Protein AF-A0A9Q5HXY1-F1 (afdb_monomer)

pLDDT: mean 83.0, std 19.21, range [28.39, 98.62]

Secondary structure (DSSP, 8-state):
-PPP--SSPPP-TT-TTSHHHHIIIIIHHHHHHHHHHHHHHHHHHHHHHHHHHHHTT---TTSHHHHHHHHHHHHHHHHHHHGGG---TT--TT---TTHHHHHHHHHHHHHHHHHHHHHHTTTPBPPPPP--SSTTHHHHHHHHHHHHHTT--BTTTS-HHHHHHHHHHHHHHHHHTSSSSTT--TTHHHHHHHHHTTHHHHHHHHHHHHHHHHTHHHHHH-TTHHHHHHHHHHHHHHHGGGS-TTTS----HHHHHHT-STTHHHHHHHHTT-S---HHHHHHHHTT-SSEEEEEESS--HHHHHHHHHH-SSEEEEEEE--SSS-TTT---HHHHHHHHHHHH-TTTT-TT---HHHHHHHHHHHHHHHHHHHHTSEEESS-TTPPTT---TTTGGGGSS--GGGHHHH-HHHHHHHTT-SEEEEPPEEEE-SS-EEEE-TT--

Solvent-accessible surface area (backbone atoms only — not comparable to full-atom values): 25401 Å² total; per-residue (Å²): 131,84,78,88,74,68,94,45,82,76,61,50,22,70,40,82,88,34,69,48,20,48,37,60,73,51,50,51,50,48,52,51,48,55,46,40,54,47,47,51,48,53,39,49,51,49,52,50,50,45,52,52,60,64,49,72,76,59,81,66,97,67,56,68,78,71,42,67,84,61,42,84,67,51,50,63,60,45,49,63,58,57,65,75,64,67,82,70,86,90,67,67,89,90,63,64,65,92,57,44,65,61,45,36,52,54,44,51,54,48,41,51,53,52,52,50,48,47,58,38,51,78,65,52,35,66,67,76,77,57,67,93,47,88,48,69,58,44,66,60,53,41,53,51,48,50,55,28,46,80,70,72,24,31,24,61,40,54,20,54,40,66,43,49,54,38,46,50,41,54,45,55,48,39,63,31,43,69,41,84,81,41,34,77,60,58,89,36,50,67,62,46,50,53,55,52,45,74,37,43,70,58,53,39,51,51,24,47,32,58,46,32,50,60,78,42,41,70,62,46,70,76,41,62,76,56,49,57,63,52,48,53,53,38,53,46,50,57,70,45,49,90,75,48,51,75,86,54,53,66,80,50,45,57,67,38,65,74,64,66,46,74,77,48,46,64,46,48,55,61,51,49,75,73,52,92,75,84,59,63,67,61,52,48,60,54,46,71,73,42,64,66,22,36,33,34,32,34,60,47,86,59,59,71,45,52,45,45,42,47,74,78,37,86,24,28,54,28,38,34,32,40,52,31,40,43,77,32,93,66,69,47,40,26,43,62,53,63,59,44,48,58,55,49,72,69,38,84,63,56,47,62,92,70,63,64,58,75,64,46,53,49,35,36,51,53,52,50,53,52,51,52,49,26,46,76,73,54,30,34,39,58,76,53,66,72,82,49,54,63,48,59,76,42,72,68,36,46,63,75,66,42,68,64,44,58,86,46,31,66,79,78,22,45,64,30,45,60,55,56,70,67,37,72,44,77,46,77,54,51,47,73,45,83,60,95,83,52,80,46,73,50,47,91,54,76,96

Mean predicted aligned error: 9.1 Å

Radius of gyration: 24.56 Å; Cα contacts (8 Å, |Δi|>4): 507; chains: 1; bounding box: 78×45×63 Å

Foldseek 3Di:
DPQDDAPDDFDALLPCVDPLVVCLQPVLLVVLVLLLVLLVVVLVVLVVLVVVLVCVVDDDPCVVVVCVVPCPPVVVVCVVVVLLPPDDPDDDPRDRPPCSVLSSVLSVVLSVVSVVVSVQSNVQHFQDQADPLVFPCSVVLNVVLVVCVVVVQRTSRRPRSLSSQLSSQSNSLSSQSNGDPSNQPQSLVVVLLVLVLVCVVVLLLLLQQVVLCVVCQVVCVVPVVLVLLVLLLLVVCLQCPSVQDPQLNFNQHNVCSNVVDCRNVVSVVVSVVVDPDDCSNVVVVLLLVAACFEEEEEFDCSPSSLCCSCPRPRHHQAYEYAFALANHPSNTDDLVNVVVVLVLLLDPSSNPPCNDDPVSNVSSVVSSVVVVVCPVVRSYYYPDDSPRTRRRDDLLHNVSSHSDAPSCCCVRRVVVVVVCVRGSYYHYHFDFDPPPPDGDTDGRHND

Nearest PDB structures (foldseek):
  7t7n-assembly1_B  TM=8.755E-01  e=2.529E-20  Schizosaccharomyces pombe
  3pt1-assembly1_A  TM=8.686E-01  e=1.444E-18  Saccharomyces cerevisiae
  7u1v-assembly1_A  TM=8.274E-01  e=1.153E-18  Schizosaccharomyces pombe
  5f13-assembly1_B  TM=8.580E-01  e=2.318E-16  Saccharomyces cerevisiae S288C
  5f13-assembly2_A  TM=8.270E-01  e=2.318E-16  Saccharomyces cerevisiae S288C

InterPro domains:
  IPR002791 Damage-control phosphatase ARMT1-like, metal-binding domain [PF01937] (104-429)
  IPR036075 Damage-control phosphatase ARMT1-like, metal-binding domain superfamily [SSF111321] (123-429)
  IPR039763 Damage-control phosphatase ARMT1 [PTHR12260] (101-429)

Structure (mmCIF, N/CA/C/O backbone):
data_AF-A0A9Q5HXY1-F1
#
_entry.id   AF-A0A9Q5HXY1-F1
#
loop_
_atom_site.group_PDB
_atom_site.id
_atom_site.type_symbol
_atom_site.label_atom_id
_atom_site.label_alt_id
_atom_site.label_comp_id
_atom_site.label_asym_id
_atom_site.label_entity_id
_atom_site.label_seq_id
_atom_site.pdbx_PDB_ins_code
_atom_site.Cartn_x
_atom_site.Cartn_y
_atom_site.Cartn_z
_atom_site.occupancy
_atom_site.B_iso_or_equiv
_atom_site.auth_seq_id
_atom_site.auth_comp_id
_atom_site.auth_asym_id
_atom_site.auth_atom_id
_atom_site.pdbx_PDB_model_num
ATOM 1 N N . MET A 1 1 ? -24.987 -18.833 -7.515 1.00 50.94 1 MET A N 1
ATOM 2 C CA . MET A 1 1 ? -24.721 -17.424 -7.164 1.00 50.94 1 MET A CA 1
ATOM 3 C C . MET A 1 1 ? -25.048 -16.586 -8.382 1.00 50.94 1 MET A C 1
ATOM 5 O O . MET A 1 1 ? -24.626 -16.952 -9.471 1.00 50.94 1 MET A O 1
ATOM 9 N N . THR A 1 2 ? -25.861 -15.544 -8.236 1.00 49.47 2 THR A N 1
ATOM 10 C CA . THR A 1 2 ? -26.020 -14.522 -9.278 1.00 49.47 2 THR A CA 1
ATOM 11 C C . THR A 1 2 ? -24.691 -13.787 -9.422 1.00 49.47 2 THR A C 1
ATOM 13 O O . THR A 1 2 ? -24.154 -13.335 -8.413 1.00 49.47 2 THR A O 1
ATOM 16 N N . LEU A 1 3 ? -24.144 -13.715 -10.639 1.00 59.53 3 LEU A N 1
ATOM 17 C CA . LEU A 1 3 ? -22.963 -12.898 -10.930 1.00 59.53 3 LEU A CA 1
ATOM 18 C C . LEU A 1 3 ? -23.260 -11.454 -10.509 1.00 59.53 3 LEU A C 1
ATOM 20 O O . LEU A 1 3 ? -24.324 -10.928 -10.843 1.00 59.53 3 LEU A O 1
ATOM 24 N N . PHE A 1 4 ? -22.357 -10.844 -9.740 1.00 73.38 4 PHE A N 1
ATOM 25 C CA . PHE A 1 4 ? -22.467 -9.429 -9.403 1.00 73.38 4 PHE A CA 1
ATOM 26 C C . PHE A 1 4 ? -22.406 -8.613 -10.697 1.00 73.38 4 PHE A C 1
ATOM 28 O O . PHE A 1 4 ? -21.535 -8.837 -11.537 1.00 73.38 4 PHE A O 1
ATOM 35 N N . VAL A 1 5 ? -23.350 -7.690 -10.865 1.00 72.06 5 VAL A N 1
ATOM 36 C CA . VAL A 1 5 ? -23.363 -6.751 -11.987 1.00 72.06 5 VAL A CA 1
ATOM 37 C C . VAL A 1 5 ? -23.061 -5.374 -11.403 1.00 72.06 5 VAL A C 1
ATOM 39 O O . VAL A 1 5 ? -23.868 -4.897 -10.600 1.00 72.06 5 VAL A O 1
ATOM 42 N N . PRO A 1 6 ? -21.921 -4.748 -11.748 1.00 70.25 6 PRO A N 1
ATOM 43 C CA . PRO A 1 6 ? -21.589 -3.427 -11.236 1.00 70.25 6 PRO A CA 1
ATOM 44 C C . PRO A 1 6 ? -22.637 -2.409 -11.694 1.00 70.25 6 PRO A C 1
ATOM 46 O O . PRO A 1 6 ? -23.163 -2.482 -12.807 1.00 70.25 6 PRO A O 1
ATOM 49 N N . THR A 1 7 ? -22.960 -1.461 -10.816 1.00 74.62 7 THR A N 1
ATOM 50 C CA . THR A 1 7 ? -23.962 -0.417 -11.083 1.00 74.62 7 THR A CA 1
ATOM 51 C C . THR A 1 7 ? -23.502 0.590 -12.132 1.00 74.62 7 THR A C 1
ATOM 53 O O . THR A 1 7 ? -24.341 1.218 -12.777 1.00 74.62 7 THR A O 1
ATOM 56 N N . TYR A 1 8 ? -22.189 0.724 -12.320 1.00 73.94 8 TYR A N 1
ATOM 57 C CA . TYR A 1 8 ? -21.575 1.610 -13.300 1.00 73.94 8 TYR A CA 1
ATOM 58 C C . TYR A 1 8 ? -20.619 0.824 -14.205 1.00 73.94 8 TYR A C 1
ATOM 60 O O . TYR A 1 8 ? -20.038 -0.176 -13.779 1.00 73.94 8 TYR A O 1
ATOM 68 N N . PRO A 1 9 ? -20.458 1.233 -15.477 1.00 74.06 9 PRO A N 1
ATOM 69 C CA . PRO A 1 9 ? -19.438 0.644 -16.329 1.00 74.06 9 PRO A CA 1
ATOM 70 C C . PRO A 1 9 ? -18.036 0.961 -15.777 1.00 74.06 9 PRO A C 1
ATOM 72 O O . PRO A 1 9 ? -17.841 2.032 -15.195 1.00 74.06 9 PRO A O 1
ATOM 75 N N . PRO A 1 10 ? -17.039 0.083 -16.000 1.00 76.69 10 PRO A N 1
ATOM 76 C CA . PRO A 1 10 ? -15.650 0.387 -15.675 1.00 76.69 10 PRO A CA 1
ATOM 77 C C . PRO A 1 10 ? -15.203 1.695 -16.331 1.00 76.69 10 PRO A C 1
ATOM 79 O O . PRO A 1 10 ? -15.620 1.998 -17.451 1.00 76.69 10 PRO A O 1
ATOM 82 N N . CYS A 1 11 ? -14.318 2.443 -15.666 1.00 80.75 11 CYS A N 1
ATOM 83 C CA . CYS A 1 11 ? -13.742 3.648 -16.253 1.00 80.75 11 CYS A CA 1
ATOM 84 C C . CYS A 1 11 ? -13.098 3.327 -17.605 1.00 80.75 11 CYS A C 1
ATOM 86 O O . CYS A 1 11 ? -12.277 2.410 -17.717 1.00 80.75 11 CYS A O 1
ATOM 88 N N . ASP A 1 12 ? -13.468 4.113 -18.608 1.00 82.12 12 ASP A N 1
ATOM 89 C CA . ASP A 1 12 ? -13.086 3.907 -19.996 1.00 82.12 12 ASP A CA 1
ATOM 90 C C . ASP A 1 12 ? -11.945 4.869 -20.353 1.00 82.12 12 ASP A C 1
ATOM 92 O O . ASP A 1 12 ? -12.147 6.088 -20.348 1.00 82.12 12 ASP A O 1
ATOM 96 N N . PRO A 1 13 ? -10.721 4.383 -20.623 1.00 87.81 13 PRO A N 1
ATOM 97 C CA . PRO A 1 13 ? -9.630 5.241 -21.059 1.00 87.81 13 PRO A CA 1
ATOM 98 C C . PRO A 1 13 ? -9.812 5.817 -22.464 1.00 87.81 13 PRO A C 1
ATOM 100 O O . PRO A 1 13 ? -8.924 6.539 -22.893 1.00 87.81 13 PRO A O 1
ATOM 103 N N . THR A 1 14 ? -10.907 5.545 -23.183 1.00 90.69 14 THR A N 1
ATOM 104 C CA . THR A 1 14 ? -11.223 6.201 -24.464 1.00 90.69 14 THR A CA 1
ATOM 105 C C . THR A 1 14 ? -11.940 7.546 -24.294 1.00 90.69 14 THR A C 1
ATOM 107 O O . THR A 1 14 ? -11.908 8.374 -25.213 1.00 90.69 14 THR A O 1
ATOM 110 N N . ASP A 1 15 ? -12.535 7.814 -23.124 1.00 91.44 15 ASP A N 1
ATOM 111 C CA . ASP A 1 15 ? -13.141 9.111 -22.818 1.00 91.44 15 ASP A CA 1
ATOM 112 C C . ASP A 1 15 ? -12.057 10.164 -22.569 1.00 91.44 15 ASP A C 1
ATOM 114 O O . ASP A 1 15 ? -11.476 10.248 -21.490 1.00 91.4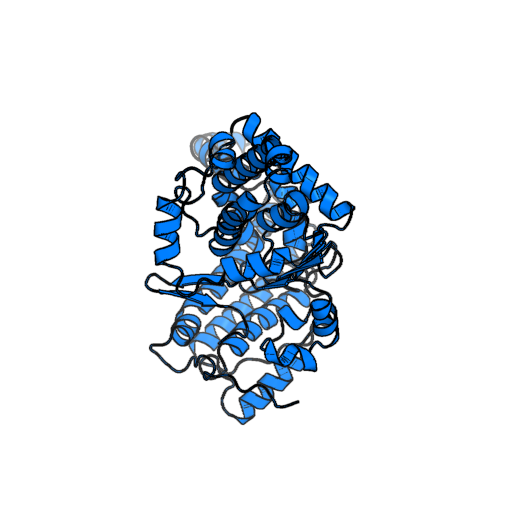4 15 ASP A O 1
ATOM 118 N N . LYS A 1 16 ? -11.821 11.021 -23.566 1.00 92.12 16 LYS A N 1
ATOM 119 C CA . LYS A 1 16 ? -10.792 12.074 -23.531 1.00 92.12 16 LYS A CA 1
ATOM 120 C C . LYS A 1 16 ? -10.982 13.116 -22.428 1.00 92.12 16 LYS A C 1
ATOM 122 O O . LYS A 1 16 ? -10.025 13.826 -22.122 1.00 92.12 16 LYS A O 1
ATOM 127 N N . ASN A 1 17 ? -12.187 13.230 -21.873 1.00 90.00 17 ASN A N 1
ATOM 128 C CA . ASN A 1 17 ? -12.479 14.122 -20.752 1.00 90.00 17 ASN A CA 1
ATOM 129 C C . ASN A 1 17 ? -12.383 13.398 -19.398 1.00 90.00 17 ASN A C 1
ATOM 131 O O . ASN A 1 17 ? -12.439 14.045 -18.353 1.00 90.00 17 ASN A O 1
ATOM 135 N N . GLY A 1 18 ? -12.246 12.072 -19.414 1.00 86.62 18 GLY A N 1
ATOM 136 C CA . GLY A 1 18 ? -12.165 11.229 -18.236 1.00 86.62 18 GLY A CA 1
ATOM 137 C C . GLY A 1 18 ? -10.776 11.221 -17.599 1.00 86.62 18 GLY A C 1
ATOM 138 O O . GLY A 1 18 ? -9.736 11.314 -18.258 1.00 86.62 18 GLY A O 1
ATOM 139 N N . PHE A 1 19 ? -10.755 11.035 -16.280 1.00 86.44 19 PHE A N 1
ATOM 140 C CA . PHE A 1 19 ? -9.519 10.925 -15.503 1.00 86.44 19 PHE A CA 1
ATOM 141 C C . PHE A 1 19 ? -8.672 9.698 -15.882 1.00 86.44 19 PHE A C 1
ATOM 143 O O . PHE A 1 19 ? -7.441 9.737 -15.797 1.00 86.44 19 PHE A O 1
ATOM 150 N N . SER A 1 20 ? -9.313 8.619 -16.342 1.00 88.06 20 SER A N 1
ATOM 151 C CA . SER A 1 20 ? -8.655 7.431 -16.898 1.00 88.06 20 SER A CA 1
ATOM 152 C C . SER A 1 20 ? -7.791 7.797 -18.108 1.00 88.06 20 SER A C 1
ATOM 154 O O . SER A 1 20 ? -6.599 7.498 -18.108 1.00 88.06 20 SER A O 1
ATOM 156 N N . TYR A 1 21 ? -8.339 8.520 -19.094 1.00 91.19 21 TYR A N 1
ATOM 157 C CA . TYR A 1 21 ? -7.592 8.968 -20.277 1.00 91.19 21 TYR A CA 1
ATOM 158 C C . TYR A 1 21 ? -6.417 9.875 -19.897 1.00 91.19 21 TYR A C 1
ATOM 160 O O . TYR A 1 21 ? -5.304 9.684 -20.390 1.00 91.19 21 TYR A O 1
ATOM 168 N N . GLU A 1 22 ? -6.620 10.835 -18.986 1.00 91.62 22 GLU A N 1
ATOM 169 C CA . GLU A 1 22 ? -5.525 11.680 -18.493 1.00 91.62 22 GLU A CA 1
ATOM 170 C C . GLU A 1 22 ? -4.434 10.862 -17.785 1.00 91.62 22 GLU A C 1
ATOM 172 O O . GLU A 1 22 ? -3.237 11.126 -17.956 1.00 91.62 22 GLU A O 1
ATOM 177 N N . THR A 1 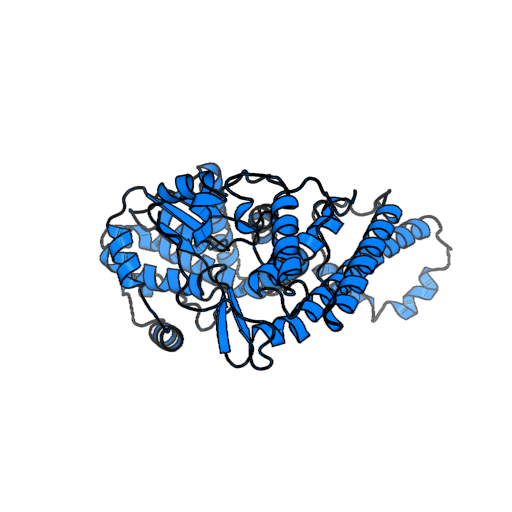23 ? -4.829 9.845 -17.020 1.00 90.00 23 THR A N 1
ATOM 178 C CA . THR A 1 23 ? -3.897 8.955 -16.331 1.00 90.00 23 THR A CA 1
ATOM 179 C C . THR A 1 23 ? -3.024 8.190 -17.327 1.00 90.00 23 THR A C 1
ATOM 181 O O . THR A 1 23 ? -1.796 8.234 -17.193 1.00 90.00 23 THR A O 1
ATOM 184 N N . VAL A 1 24 ? -3.618 7.585 -18.363 1.00 92.88 24 VAL A N 1
ATOM 185 C CA . VAL A 1 24 ? -2.868 6.888 -19.426 1.00 92.88 24 VAL A CA 1
ATOM 186 C C . VAL A 1 24 ? -1.976 7.858 -20.204 1.00 92.88 24 VAL A C 1
ATOM 188 O O . VAL A 1 24 ? -0.797 7.585 -20.426 1.00 92.88 24 VAL A O 1
ATOM 191 N N . LEU A 1 25 ? -2.509 9.022 -20.588 1.00 94.12 25 LEU A N 1
ATOM 192 C CA . LEU A 1 25 ? -1.808 9.982 -21.441 1.00 94.12 25 LEU A CA 1
ATOM 193 C C . LEU A 1 25 ? -0.631 10.670 -20.737 1.00 94.12 25 LEU A C 1
ATOM 195 O O . LEU A 1 25 ? 0.391 10.936 -21.372 1.00 94.12 25 LEU A O 1
ATOM 199 N N . LYS A 1 26 ? -0.778 11.015 -19.452 1.00 93.12 26 LYS A N 1
ATOM 200 C CA . LYS A 1 26 ? 0.189 11.860 -18.731 1.00 93.12 26 LYS A CA 1
ATOM 201 C C . LYS A 1 26 ? 0.838 11.148 -17.551 1.00 93.12 26 LYS A C 1
ATOM 203 O O . LYS A 1 26 ? 2.063 11.162 -17.431 1.00 93.12 26 LYS A O 1
ATOM 208 N N . ARG A 1 27 ? 0.048 10.541 -16.660 1.00 92.38 27 ARG A N 1
ATOM 209 C CA . ARG A 1 27 ? 0.539 10.079 -15.348 1.00 92.38 27 ARG A CA 1
ATOM 210 C C . ARG A 1 27 ? 1.404 8.825 -15.459 1.00 92.38 27 ARG A C 1
ATOM 212 O O . ARG A 1 27 ? 2.508 8.821 -14.915 1.00 92.38 27 ARG A O 1
ATOM 219 N N . TRP A 1 28 ? 0.972 7.802 -16.196 1.00 95.12 28 TRP A N 1
ATOM 220 C CA . TRP A 1 28 ? 1.780 6.591 -16.388 1.00 95.12 28 TRP A CA 1
ATOM 221 C C . TRP A 1 28 ? 3.125 6.878 -17.083 1.00 95.12 28 TRP A C 1
ATOM 223 O O . TRP A 1 28 ? 4.155 6.446 -16.558 1.00 95.12 28 TRP A O 1
ATOM 233 N N . PRO A 1 29 ? 3.203 7.692 -18.160 1.00 96.56 29 PRO A N 1
ATOM 234 C CA . PRO A 1 29 ? 4.488 8.107 -18.725 1.00 96.56 29 PRO A CA 1
ATOM 235 C C . PRO A 1 29 ? 5.410 8.837 -17.739 1.00 96.56 29 PRO A C 1
ATOM 237 O O . PRO A 1 29 ? 6.628 8.644 -17.796 1.00 96.56 29 PRO A O 1
ATOM 240 N N . ILE A 1 30 ? 4.867 9.657 -16.830 1.00 95.25 30 ILE A N 1
ATOM 241 C CA . ILE A 1 30 ? 5.653 10.314 -15.771 1.00 95.25 30 ILE A CA 1
ATOM 242 C C . ILE A 1 30 ? 6.235 9.270 -14.813 1.00 95.25 30 ILE A C 1
ATOM 244 O O . ILE A 1 30 ? 7.423 9.339 -14.502 1.00 95.25 30 ILE A O 1
ATOM 248 N N . ILE A 1 31 ? 5.441 8.285 -14.385 1.00 94.44 31 ILE A N 1
ATOM 249 C CA . ILE A 1 31 ? 5.896 7.197 -13.501 1.00 94.44 31 ILE A CA 1
ATOM 250 C C . ILE A 1 31 ? 7.030 6.404 -14.160 1.00 94.44 31 ILE A C 1
ATOM 252 O O . ILE A 1 31 ? 8.081 6.218 -13.549 1.00 94.44 31 ILE A O 1
ATOM 256 N N . LEU A 1 32 ? 6.866 6.013 -15.428 1.00 97.62 32 LEU A N 1
ATOM 257 C CA . LEU A 1 32 ? 7.900 5.291 -16.178 1.00 97.62 32 LEU A CA 1
ATOM 258 C C . LEU A 1 32 ? 9.182 6.117 -16.341 1.00 97.62 32 LEU A C 1
ATOM 260 O O . LEU A 1 32 ? 10.278 5.577 -16.241 1.00 97.62 32 LEU A O 1
ATOM 264 N N . THR A 1 33 ? 9.056 7.432 -16.545 1.00 97.56 33 THR A N 1
ATOM 265 C CA . THR A 1 33 ? 10.215 8.338 -16.624 1.00 97.56 33 THR A CA 1
ATOM 266 C C . THR A 1 33 ? 10.959 8.397 -15.295 1.00 97.56 33 THR A C 1
ATOM 268 O O . THR A 1 33 ? 12.168 8.202 -15.272 1.00 97.56 33 THR A O 1
ATOM 271 N N . LYS A 1 34 ? 10.237 8.574 -14.181 1.00 94.94 34 LYS A N 1
ATOM 272 C CA . LYS A 1 34 ? 10.835 8.580 -12.839 1.00 94.94 34 LYS A CA 1
ATOM 273 C C . LYS A 1 34 ? 11.557 7.267 -12.528 1.00 94.94 34 LYS A C 1
ATOM 275 O O . LYS A 1 34 ? 12.624 7.302 -11.924 1.00 94.94 34 LYS A O 1
ATOM 280 N N . LEU A 1 35 ? 11.005 6.130 -12.959 1.00 96.25 35 LEU A N 1
ATOM 281 C CA . LEU A 1 35 ? 11.635 4.817 -12.800 1.00 96.25 35 LEU A CA 1
ATOM 282 C C . LEU A 1 35 ? 12.930 4.708 -13.621 1.00 96.25 35 LEU A C 1
ATOM 284 O O . LEU A 1 35 ? 13.945 4.268 -13.084 1.00 96.25 35 LEU A O 1
ATOM 288 N N . ILE A 1 36 ? 12.926 5.149 -14.886 1.00 97.69 36 ILE A N 1
ATOM 289 C CA . ILE A 1 36 ? 14.138 5.202 -15.726 1.00 97.69 36 ILE A CA 1
ATOM 290 C C . ILE A 1 36 ? 15.216 6.061 -15.057 1.00 97.69 36 ILE A C 1
ATOM 292 O O . ILE A 1 36 ? 16.346 5.601 -14.886 1.00 97.69 36 ILE A O 1
ATOM 296 N N . ASP A 1 37 ? 14.858 7.278 -14.642 1.00 95.94 37 ASP A N 1
ATOM 297 C CA . ASP A 1 37 ? 15.781 8.214 -13.996 1.00 95.94 37 ASP A CA 1
ATOM 298 C C . ASP A 1 37 ? 16.365 7.619 -12.711 1.00 95.94 37 ASP A C 1
ATOM 300 O O . ASP A 1 37 ? 17.550 7.784 -12.418 1.00 95.94 37 ASP A O 1
ATOM 304 N N . HIS A 1 38 ? 15.542 6.899 -11.948 1.00 95.00 38 HIS A N 1
ATOM 305 C CA . HIS A 1 38 ? 15.956 6.238 -10.718 1.00 95.00 38 HIS A CA 1
ATOM 306 C C . HIS A 1 38 ? 16.989 5.138 -10.960 1.00 95.00 38 HIS A C 1
ATOM 308 O O . HIS A 1 38 ? 18.077 5.193 -10.389 1.00 95.00 38 HIS A O 1
ATOM 314 N N . ILE A 1 39 ? 16.706 4.183 -11.853 1.00 94.38 39 ILE A N 1
ATOM 315 C CA . ILE A 1 39 ? 17.661 3.111 -12.181 1.00 94.38 39 ILE A CA 1
ATOM 316 C C . ILE A 1 39 ? 18.946 3.704 -12.768 1.00 94.38 39 ILE A C 1
ATOM 318 O O . ILE A 1 39 ? 20.043 3.253 -12.437 1.00 94.38 39 ILE A O 1
ATOM 322 N N . HIS A 1 40 ? 18.838 4.753 -13.589 1.00 96.00 40 HIS A N 1
ATOM 323 C CA . HIS A 1 40 ? 20.003 5.438 -14.138 1.00 96.00 40 HIS A CA 1
ATOM 324 C C . HIS A 1 40 ? 20.889 6.038 -13.034 1.00 96.00 40 HIS A C 1
ATOM 326 O O . HIS A 1 40 ? 22.110 5.875 -13.079 1.00 96.00 40 HIS A O 1
ATOM 332 N N . ARG A 1 41 ? 20.299 6.690 -12.019 1.00 94.44 41 ARG A N 1
ATOM 333 C CA . ARG A 1 41 ? 21.046 7.199 -10.853 1.00 94.44 41 ARG A CA 1
ATOM 334 C C . ARG A 1 41 ? 21.732 6.076 -10.080 1.00 94.44 41 ARG A C 1
ATOM 336 O O . ARG A 1 41 ? 22.918 6.197 -9.799 1.00 94.44 41 ARG A O 1
ATOM 343 N N . VAL A 1 42 ? 21.032 4.974 -9.809 1.00 92.81 42 VAL A N 1
ATOM 344 C CA . VAL A 1 42 ? 21.612 3.814 -9.106 1.00 92.81 42 VAL A CA 1
ATOM 345 C C . VAL A 1 42 ? 22.790 3.225 -9.890 1.00 92.81 42 VAL A C 1
ATOM 347 O O . VAL A 1 42 ? 23.852 2.983 -9.322 1.00 92.81 42 VAL A O 1
ATOM 350 N N . ASN A 1 43 ? 22.654 3.060 -11.207 1.00 92.56 43 ASN A N 1
ATOM 351 C CA . ASN A 1 43 ? 23.748 2.594 -12.062 1.00 92.56 43 ASN A CA 1
ATOM 352 C C . ASN A 1 43 ? 24.949 3.552 -12.052 1.00 92.56 43 ASN A C 1
ATOM 354 O O . ASN A 1 43 ? 26.104 3.115 -12.030 1.00 92.56 43 ASN A O 1
ATOM 358 N N . HIS A 1 44 ? 24.685 4.860 -12.069 1.00 91.88 44 HIS A N 1
ATOM 359 C CA . HIS A 1 44 ? 25.726 5.878 -11.987 1.00 91.88 44 HIS A CA 1
ATOM 360 C C . HIS A 1 44 ? 26.463 5.828 -10.640 1.00 91.88 44 HIS A C 1
ATOM 362 O O . HIS A 1 44 ? 27.692 5.831 -10.628 1.00 91.88 44 HIS A O 1
ATOM 368 N N . GLU A 1 45 ? 25.739 5.708 -9.522 1.00 89.88 45 GLU A N 1
ATOM 369 C CA . GLU A 1 45 ? 26.313 5.542 -8.178 1.00 89.88 45 GLU A CA 1
ATOM 370 C C . GLU A 1 45 ? 27.233 4.319 -8.099 1.00 89.88 45 GLU A C 1
ATOM 372 O O . GLU A 1 45 ? 28.371 4.444 -7.645 1.00 89.88 45 GLU A O 1
ATOM 377 N N . LEU A 1 46 ? 26.779 3.162 -8.598 1.00 87.88 46 LEU A N 1
ATOM 378 C CA . LEU A 1 46 ? 27.570 1.926 -8.633 1.00 87.88 46 LEU A CA 1
ATOM 379 C C . LEU A 1 46 ? 28.871 2.106 -9.429 1.00 87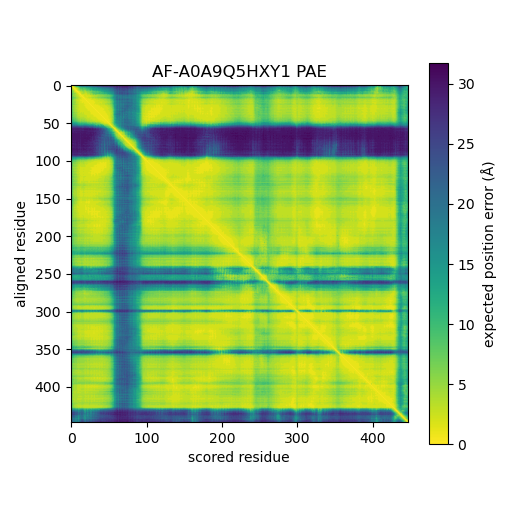.88 46 LEU A C 1
ATOM 381 O O . LEU A 1 46 ? 29.949 1.746 -8.959 1.00 87.88 46 LEU A O 1
ATOM 385 N N . THR A 1 47 ? 28.783 2.740 -10.600 1.00 89.56 47 THR A N 1
ATOM 386 C CA . THR A 1 47 ? 29.944 3.003 -11.467 1.00 89.56 47 THR A CA 1
ATOM 387 C C . THR A 1 47 ? 30.939 3.964 -10.805 1.00 89.56 47 THR A C 1
ATOM 389 O O . THR A 1 47 ? 32.156 3.775 -10.879 1.00 89.56 47 THR A O 1
ATOM 392 N N . MET A 1 48 ? 30.438 5.004 -10.133 1.00 88.19 48 MET A N 1
ATOM 393 C CA . MET A 1 48 ? 31.276 5.976 -9.428 1.00 88.19 48 MET A CA 1
ATOM 394 C C . MET A 1 48 ? 31.952 5.381 -8.199 1.00 88.19 48 MET A C 1
ATOM 396 O O . MET A 1 48 ? 33.133 5.655 -7.979 1.00 88.19 48 MET A O 1
ATOM 400 N N . ALA A 1 49 ? 31.253 4.542 -7.435 1.00 83.62 49 ALA A N 1
ATOM 401 C CA . ALA A 1 49 ? 31.843 3.822 -6.311 1.00 83.62 49 ALA A CA 1
ATOM 402 C C . ALA A 1 49 ? 32.989 2.905 -6.773 1.00 83.62 49 ALA A C 1
ATOM 404 O O . ALA A 1 49 ? 34.077 2.948 -6.196 1.00 83.62 49 ALA A O 1
ATOM 405 N N . ALA A 1 50 ? 32.785 2.159 -7.864 1.00 80.94 50 ALA A N 1
ATOM 406 C CA . ALA A 1 50 ? 33.813 1.303 -8.451 1.00 80.94 50 ALA A CA 1
ATOM 407 C C . ALA A 1 50 ? 35.036 2.097 -8.947 1.00 80.94 50 ALA A C 1
ATOM 409 O O . ALA A 1 50 ? 36.179 1.735 -8.665 1.00 80.94 50 ALA A O 1
ATOM 410 N N . THR A 1 51 ? 34.803 3.228 -9.622 1.00 82.25 51 THR A N 1
ATOM 411 C CA . THR A 1 51 ? 35.882 4.081 -10.148 1.00 82.25 51 THR A CA 1
ATOM 412 C C . THR A 1 51 ? 36.731 4.675 -9.017 1.00 82.25 51 THR A C 1
ATOM 414 O O . THR A 1 51 ? 37.957 4.623 -9.087 1.00 82.25 51 THR A O 1
ATOM 417 N N . ARG A 1 52 ? 36.106 5.183 -7.943 1.00 80.50 52 ARG A N 1
ATOM 418 C CA . ARG A 1 52 ? 36.821 5.773 -6.792 1.00 80.50 52 ARG A CA 1
ATOM 419 C C . ARG A 1 52 ? 37.743 4.769 -6.100 1.00 80.50 52 ARG A C 1
ATOM 421 O O . ARG A 1 52 ? 38.901 5.090 -5.841 1.00 80.50 52 ARG A O 1
ATOM 428 N N . SER A 1 53 ? 37.266 3.544 -5.890 1.00 71.38 53 SER A N 1
ATOM 429 C CA . SER A 1 53 ? 38.073 2.474 -5.295 1.00 71.38 53 SER A CA 1
ATOM 430 C C . SER A 1 53 ? 39.254 2.062 -6.181 1.00 71.38 53 SER A C 1
ATOM 432 O O . SER A 1 53 ? 40.334 1.785 -5.666 1.00 71.38 53 SER A O 1
ATOM 434 N N . SER A 1 54 ? 39.099 2.093 -7.512 1.00 64.81 54 SER A N 1
ATOM 435 C CA . SER A 1 54 ? 40.215 1.828 -8.432 1.00 64.81 54 SER A CA 1
ATOM 436 C C . SER A 1 54 ? 41.301 2.916 -8.399 1.00 64.81 54 SER A C 1
ATOM 438 O O . SER A 1 54 ? 42.479 2.608 -8.565 1.00 64.81 54 SER A O 1
ATOM 440 N N . THR A 1 55 ? 40.930 4.177 -8.134 1.00 59.31 55 THR A N 1
ATOM 441 C CA . THR A 1 55 ? 41.866 5.316 -8.069 1.00 59.31 55 THR A CA 1
ATOM 442 C C . THR A 1 55 ? 42.573 5.476 -6.721 1.00 59.31 55 THR A C 1
ATOM 444 O O . THR A 1 55 ? 43.699 5.966 -6.692 1.00 59.31 55 THR A O 1
ATOM 447 N N . GLU A 1 56 ? 41.983 5.023 -5.610 1.00 54.44 56 GLU A N 1
ATOM 448 C CA . GLU A 1 56 ? 42.637 5.036 -4.285 1.00 54.44 56 GLU A CA 1
ATOM 449 C C . GLU A 1 56 ? 43.832 4.062 -4.189 1.00 54.44 56 GLU A C 1
ATOM 451 O O . GLU A 1 56 ? 44.673 4.196 -3.302 1.00 54.44 56 GLU A O 1
ATOM 456 N N . GLY A 1 57 ? 43.972 3.133 -5.145 1.00 46.97 57 GLY A N 1
ATOM 457 C CA . GLY A 1 57 ? 45.135 2.248 -5.287 1.00 46.97 57 GLY A CA 1
ATOM 458 C C . GLY A 1 57 ? 46.346 2.854 -6.015 1.00 46.97 57 GLY A C 1
ATOM 459 O O . GLY A 1 57 ? 47.400 2.219 -6.052 1.00 46.97 57 GLY A O 1
ATOM 460 N N . SER A 1 58 ? 46.240 4.062 -6.585 1.00 47.47 58 SER A N 1
ATOM 461 C CA . SER A 1 58 ? 47.360 4.756 -7.241 1.00 47.47 58 SER A CA 1
ATOM 462 C C . SER A 1 58 ? 47.420 6.227 -6.819 1.00 47.47 58 SER A C 1
ATOM 464 O O . SER A 1 58 ? 46.863 7.106 -7.477 1.00 47.47 58 SER A O 1
ATOM 466 N N . VAL A 1 59 ? 48.102 6.517 -5.711 1.00 43.59 59 VAL A N 1
ATOM 467 C CA . VAL A 1 59 ? 48.322 7.903 -5.279 1.00 43.59 59 VAL A CA 1
ATOM 468 C C . VAL A 1 59 ? 49.487 8.509 -6.072 1.00 43.59 59 VAL A C 1
ATOM 470 O O . VAL A 1 59 ? 50.639 8.117 -5.900 1.00 43.59 59 VAL A O 1
ATOM 473 N N . ASP A 1 60 ? 49.176 9.478 -6.938 1.00 47.50 60 ASP A N 1
ATOM 474 C CA . ASP A 1 60 ? 50.131 10.460 -7.472 1.00 47.50 60 ASP A CA 1
ATOM 475 C C . ASP A 1 60 ? 50.526 11.423 -6.327 1.00 47.50 60 ASP A C 1
ATOM 477 O O . ASP A 1 60 ? 49.627 12.014 -5.724 1.00 47.50 60 ASP A O 1
ATOM 481 N N . PRO A 1 61 ? 51.820 11.616 -5.995 1.00 47.44 61 PRO A N 1
ATOM 482 C CA . PRO A 1 61 ? 52.259 12.404 -4.836 1.00 47.44 61 PRO A CA 1
ATOM 483 C C . PRO A 1 61 ? 51.895 13.896 -4.861 1.00 47.44 61 PRO A C 1
ATOM 485 O O . PRO A 1 61 ? 52.218 14.600 -3.911 1.00 47.44 61 PRO A O 1
ATOM 488 N N . ASN A 1 62 ? 51.282 14.408 -5.932 1.00 50.34 62 ASN A N 1
ATOM 489 C CA . ASN A 1 62 ? 51.067 15.845 -6.126 1.00 50.34 62 ASN A CA 1
ATOM 490 C C . ASN A 1 62 ? 49.582 16.263 -6.191 1.00 50.34 62 ASN A C 1
ATOM 492 O O . ASN A 1 62 ? 49.246 17.330 -6.712 1.00 50.34 62 ASN A O 1
ATOM 496 N N . TRP A 1 63 ? 48.674 15.413 -5.698 1.00 47.50 63 TRP A N 1
ATOM 497 C CA . TRP A 1 63 ? 47.226 15.641 -5.769 1.00 47.50 63 TRP A CA 1
ATOM 498 C C . TRP A 1 63 ? 46.704 16.673 -4.750 1.00 47.50 63 TRP A C 1
ATOM 500 O O . TRP A 1 63 ? 45.737 17.373 -5.051 1.00 47.50 63 TRP A O 1
ATOM 510 N N . GLU A 1 64 ? 47.362 16.824 -3.595 1.00 48.28 64 GLU A N 1
ATOM 511 C CA . GLU A 1 64 ? 46.982 17.781 -2.538 1.00 48.28 64 GLU A CA 1
ATOM 512 C C . GLU A 1 64 ? 47.016 19.232 -3.053 1.00 48.28 64 GLU A C 1
ATOM 514 O O . GLU A 1 64 ? 46.085 20.008 -2.849 1.00 48.28 64 GLU A O 1
ATOM 519 N N . THR A 1 65 ? 48.010 19.572 -3.873 1.00 48.66 65 THR A N 1
ATOM 520 C CA . THR A 1 65 ? 48.208 20.926 -4.410 1.00 48.66 65 THR A CA 1
ATOM 521 C C . THR A 1 65 ? 47.139 21.352 -5.426 1.00 48.66 65 THR A C 1
ATOM 523 O O . THR A 1 65 ? 46.908 22.541 -5.615 1.00 48.66 65 THR A O 1
ATOM 526 N N . ARG A 1 66 ? 46.470 20.401 -6.097 1.00 47.41 66 ARG A N 1
ATOM 527 C CA . ARG A 1 66 ? 45.439 20.689 -7.124 1.00 47.41 66 ARG A CA 1
ATOM 528 C C . ARG A 1 66 ? 44.024 20.737 -6.555 1.00 47.41 66 ARG A C 1
ATOM 530 O O . ARG A 1 66 ? 43.084 21.111 -7.252 1.00 47.41 66 ARG A O 1
ATOM 537 N N . VAL A 1 67 ? 43.874 20.315 -5.308 1.00 47.31 67 VAL A N 1
ATOM 538 C CA . VAL A 1 67 ? 42.590 20.091 -4.657 1.00 47.31 67 VAL A CA 1
ATOM 539 C C . VAL A 1 67 ? 42.261 21.214 -3.667 1.00 47.31 67 VAL A C 1
ATOM 541 O O . VAL A 1 67 ? 41.087 21.565 -3.520 1.00 47.31 67 VAL A O 1
ATOM 544 N N . GLU A 1 68 ? 43.275 21.876 -3.116 1.00 46.50 68 GLU A N 1
ATOM 545 C CA . GLU A 1 68 ? 43.119 23.036 -2.232 1.00 46.50 68 GLU A CA 1
ATOM 546 C C . GLU A 1 68 ? 42.451 24.247 -2.917 1.00 46.50 68 GLU A C 1
ATOM 548 O O . GLU A 1 68 ? 41.698 24.980 -2.277 1.00 46.50 68 GLU A O 1
ATOM 553 N N . GLU A 1 69 ? 42.614 24.416 -4.235 1.00 44.88 69 GLU A N 1
ATOM 554 C CA . GLU A 1 69 ? 41.961 25.500 -4.995 1.00 44.88 69 GLU A CA 1
ATOM 555 C C . GLU A 1 69 ? 40.491 25.197 -5.360 1.00 44.88 69 GLU A C 1
ATOM 557 O O . GLU A 1 69 ? 39.728 26.110 -5.679 1.00 44.88 69 GLU A O 1
ATOM 562 N N . GLY A 1 70 ? 40.052 23.934 -5.266 1.00 42.06 70 GLY A N 1
ATOM 563 C CA . GLY A 1 70 ? 38.679 23.510 -5.582 1.00 42.06 70 GLY A CA 1
ATOM 564 C C . GLY A 1 70 ? 37.798 23.173 -4.370 1.00 42.06 70 GLY A C 1
ATOM 565 O O . GLY A 1 70 ? 36.569 23.142 -4.493 1.00 42.06 70 GLY A O 1
ATOM 566 N N . LYS A 1 71 ? 38.383 22.911 -3.191 1.00 45.75 71 LYS A N 1
ATOM 567 C CA . LYS A 1 71 ? 37.656 22.315 -2.052 1.00 45.75 71 LYS A CA 1
ATOM 568 C C . LYS A 1 71 ? 36.908 23.278 -1.133 1.00 45.75 71 LYS A C 1
ATOM 570 O O . LYS A 1 71 ? 35.942 22.855 -0.505 1.00 45.75 71 LYS A O 1
ATOM 575 N N . ALA A 1 72 ? 37.224 24.569 -1.092 1.00 44.47 72 ALA A N 1
ATOM 576 C CA . ALA A 1 72 ? 36.620 25.447 -0.079 1.00 44.47 72 ALA A CA 1
ATOM 577 C C . ALA A 1 72 ? 35.102 25.713 -0.259 1.00 44.47 72 ALA A C 1
ATOM 579 O O . ALA A 1 72 ? 34.427 26.083 0.702 1.00 44.47 72 ALA A O 1
ATOM 580 N N . ILE A 1 73 ? 34.541 25.505 -1.459 1.00 41.69 73 ILE A N 1
ATOM 581 C CA . ILE A 1 73 ? 33.124 25.806 -1.765 1.00 41.69 73 ILE A CA 1
ATOM 582 C C . ILE A 1 73 ? 32.295 24.529 -1.980 1.00 41.69 73 ILE A C 1
ATOM 584 O O . ILE A 1 73 ? 31.130 24.465 -1.585 1.00 41.69 73 ILE A O 1
ATOM 588 N N . ILE A 1 74 ? 32.897 23.477 -2.542 1.00 42.97 74 ILE A N 1
ATOM 589 C CA . ILE A 1 74 ? 32.206 22.215 -2.841 1.00 42.97 74 ILE A CA 1
ATOM 590 C C . ILE A 1 74 ? 32.118 21.312 -1.602 1.00 42.97 74 ILE A C 1
ATOM 592 O O . ILE A 1 74 ? 31.153 20.558 -1.478 1.00 42.97 74 ILE A O 1
ATOM 596 N N . GLU A 1 75 ? 33.044 21.417 -0.643 1.00 41.69 75 GLU A N 1
ATOM 597 C CA . GLU A 1 75 ? 33.082 20.529 0.527 1.00 41.69 75 GLU A CA 1
ATOM 598 C C . GLU A 1 75 ? 31.939 20.784 1.522 1.00 41.69 75 GLU A C 1
ATOM 600 O O . GLU A 1 75 ? 31.401 19.830 2.077 1.00 41.69 75 GLU A O 1
ATOM 605 N N . LYS A 1 76 ? 31.465 22.029 1.680 1.00 38.34 76 LYS A N 1
ATOM 606 C CA . LYS A 1 76 ? 30.311 22.321 2.556 1.00 38.34 76 LYS A CA 1
ATOM 607 C C . LYS A 1 76 ? 28.973 21.902 1.945 1.00 38.34 76 LYS A C 1
ATOM 609 O O . LYS A 1 76 ? 28.126 21.372 2.653 1.00 38.34 76 LYS A O 1
ATOM 614 N N . VAL A 1 77 ? 28.792 22.078 0.634 1.00 38.06 77 VAL A N 1
ATOM 615 C CA . VAL A 1 77 ? 27.553 21.676 -0.064 1.00 38.06 77 VAL A CA 1
ATOM 616 C C . VAL A 1 77 ? 27.509 20.163 -0.293 1.00 38.06 77 VAL A C 1
ATOM 618 O O . VAL A 1 77 ? 26.438 19.561 -0.239 1.00 38.06 77 VAL A O 1
ATOM 621 N N . SER A 1 78 ? 28.670 19.532 -0.494 1.00 36.94 78 SER A N 1
ATOM 622 C CA . SER A 1 78 ? 28.764 18.082 -0.654 1.00 36.94 78 SER A CA 1
ATOM 623 C C . SER A 1 78 ? 28.655 17.357 0.680 1.00 36.94 78 SER A C 1
ATOM 625 O O . SER A 1 78 ? 27.927 16.383 0.709 1.00 36.94 78 SER A O 1
ATOM 627 N N . LYS A 1 79 ? 29.235 17.835 1.797 1.00 34.06 79 LYS A N 1
ATOM 628 C CA . LYS A 1 79 ? 28.982 17.222 3.121 1.00 34.06 79 LYS A CA 1
ATOM 629 C C . LYS A 1 79 ? 27.504 17.267 3.509 1.00 34.06 79 LYS A C 1
ATOM 631 O O . LYS A 1 79 ? 26.957 16.239 3.880 1.00 34.06 79 LYS A O 1
ATOM 636 N N . LEU A 1 80 ? 26.829 18.399 3.291 1.00 31.84 80 LEU A N 1
ATOM 637 C CA . LEU A 1 80 ? 25.399 18.531 3.596 1.00 31.84 80 LEU A CA 1
ATOM 638 C C . LEU A 1 80 ? 24.497 17.661 2.698 1.00 31.84 80 LEU A C 1
ATOM 640 O O . LEU A 1 80 ? 23.479 17.172 3.168 1.00 31.84 80 LEU A O 1
ATOM 644 N N . LYS A 1 81 ? 24.871 17.403 1.434 1.00 35.53 81 LYS A N 1
ATOM 645 C CA . LYS A 1 81 ? 24.154 16.439 0.570 1.00 35.53 81 LYS A CA 1
ATOM 646 C C . LYS A 1 81 ? 24.550 14.977 0.812 1.00 35.53 81 LYS A C 1
ATOM 648 O O . LYS A 1 81 ? 23.757 14.086 0.531 1.00 35.53 81 LYS A O 1
ATOM 653 N N . TYR A 1 82 ? 25.762 14.729 1.299 1.00 32.91 82 TYR A N 1
ATOM 654 C CA . TYR A 1 82 ? 26.333 13.395 1.513 1.00 32.91 82 TYR A CA 1
ATOM 655 C C . TYR A 1 82 ? 25.941 12.804 2.874 1.00 32.91 82 TYR A C 1
ATOM 657 O O . TYR A 1 82 ? 25.861 11.588 3.014 1.00 32.91 82 TYR A O 1
ATOM 665 N N . GLU A 1 83 ? 25.603 13.645 3.852 1.00 30.53 83 GLU A N 1
ATOM 666 C CA . GLU A 1 83 ? 25.074 13.214 5.153 1.00 30.53 83 GLU A CA 1
ATOM 667 C C . GLU A 1 83 ? 23.568 12.881 5.101 1.00 30.53 83 GLU A C 1
ATOM 669 O O . GLU A 1 83 ? 23.098 12.070 5.890 1.00 30.53 83 GLU A O 1
ATOM 674 N N . MET A 1 84 ? 22.824 13.382 4.103 1.00 34.22 84 MET A N 1
ATOM 675 C CA . MET A 1 84 ? 21.396 13.066 3.894 1.00 34.22 84 MET A CA 1
ATOM 676 C C . MET A 1 84 ? 21.134 11.711 3.199 1.00 34.22 84 MET A C 1
ATOM 678 O O . MET A 1 84 ? 19.985 11.284 3.091 1.00 34.22 84 MET A O 1
ATOM 682 N N . ALA A 1 85 ? 22.182 11.032 2.718 1.00 33.31 85 ALA A N 1
ATOM 683 C CA . ALA A 1 85 ? 22.083 9.793 1.935 1.00 33.31 85 ALA A CA 1
ATOM 684 C C . ALA A 1 85 ? 22.520 8.522 2.695 1.00 33.31 85 ALA A C 1
ATOM 686 O O . ALA A 1 85 ? 22.583 7.443 2.100 1.00 33.31 85 ALA A O 1
ATOM 687 N N . ARG A 1 86 ? 22.818 8.611 3.999 1.00 36.03 86 ARG A N 1
ATOM 688 C CA . ARG A 1 86 ? 23.103 7.435 4.838 1.00 36.03 86 ARG A CA 1
ATOM 689 C C . ARG A 1 86 ? 21.833 6.947 5.524 1.00 36.03 86 ARG A C 1
ATOM 691 O O . ARG A 1 86 ? 21.535 7.356 6.634 1.00 36.03 86 ARG A O 1
ATOM 698 N N . ASP A 1 87 ? 21.129 6.048 4.845 1.00 35.00 87 ASP A N 1
ATOM 699 C CA . ASP A 1 87 ? 20.463 4.917 5.510 1.00 35.00 87 ASP A CA 1
ATOM 700 C C . ASP A 1 87 ? 20.217 3.757 4.522 1.00 35.00 87 ASP A C 1
ATOM 702 O O . ASP A 1 87 ? 19.133 3.201 4.403 1.00 35.00 87 ASP A O 1
ATOM 706 N N . ARG A 1 88 ? 21.260 3.364 3.771 1.00 39.91 88 ARG A N 1
ATOM 707 C CA . ARG A 1 88 ? 21.300 2.043 3.121 1.00 39.91 88 ARG A CA 1
ATOM 708 C C . ARG A 1 88 ? 21.993 1.070 4.068 1.00 39.91 88 ARG A C 1
ATOM 710 O O . ARG A 1 88 ? 23.222 1.021 4.121 1.00 39.91 88 ARG A O 1
ATOM 717 N N . ALA A 1 89 ? 21.211 0.297 4.812 1.00 32.78 89 ALA A N 1
ATOM 718 C CA . ALA A 1 89 ? 21.733 -0.856 5.528 1.00 32.78 89 ALA A CA 1
ATOM 719 C C . ALA A 1 89 ? 22.370 -1.852 4.534 1.00 32.78 89 ALA A C 1
ATOM 721 O O . ALA A 1 89 ? 21.785 -2.177 3.502 1.00 32.78 89 ALA A O 1
ATOM 722 N N . LEU A 1 90 ? 23.562 -2.339 4.903 1.00 35.59 90 LEU A N 1
ATOM 723 C CA . LEU A 1 90 ? 24.336 -3.435 4.295 1.00 35.59 90 LEU A CA 1
ATOM 724 C C . LEU A 1 90 ? 25.086 -3.151 2.980 1.00 35.59 90 LEU A C 1
ATOM 726 O O . LEU A 1 90 ? 25.097 -3.977 2.073 1.00 35.59 90 LEU A O 1
ATOM 730 N N . HIS A 1 91 ? 25.863 -2.070 2.928 1.00 38.09 91 HIS A N 1
ATOM 731 C CA . HIS A 1 91 ? 27.170 -2.143 2.266 1.00 38.09 91 HIS A CA 1
ATOM 732 C C . HIS A 1 91 ? 28.232 -1.610 3.226 1.00 38.09 91 HIS A C 1
ATOM 734 O O . HIS A 1 91 ? 28.205 -0.447 3.619 1.00 38.09 91 HIS A O 1
ATOM 740 N N . THR A 1 92 ? 29.134 -2.495 3.647 1.00 34.94 92 THR A N 1
ATOM 741 C CA . THR A 1 92 ? 30.370 -2.157 4.355 1.00 34.94 92 THR A CA 1
ATOM 742 C C . THR A 1 92 ? 31.061 -0.995 3.651 1.00 34.94 92 THR A C 1
ATOM 744 O O . THR A 1 92 ? 31.354 -1.078 2.456 1.00 34.94 92 THR A O 1
ATOM 747 N N . GLU A 1 93 ? 31.294 0.097 4.382 1.00 37.94 93 GLU A N 1
ATOM 748 C CA . GLU A 1 93 ? 32.083 1.229 3.902 1.00 37.94 93 GLU A CA 1
ATOM 749 C C . GLU A 1 93 ? 33.408 0.721 3.310 1.00 37.94 93 GLU A C 1
ATOM 751 O O . GLU A 1 93 ? 34.166 0.016 3.972 1.00 37.94 93 GLU A O 1
ATOM 756 N N . GLY A 1 94 ? 33.666 1.060 2.043 1.00 51.06 94 GLY A N 1
ATOM 757 C CA . GLY A 1 94 ? 34.956 0.838 1.383 1.00 51.06 94 GLY A CA 1
ATOM 758 C C . GLY A 1 94 ? 35.078 -0.394 0.479 1.00 51.06 94 GLY A C 1
ATOM 759 O O . GLY A 1 94 ? 36.083 -0.501 -0.218 1.00 51.06 94 GLY A O 1
ATOM 760 N N . SER A 1 95 ? 34.092 -1.299 0.409 1.00 53.44 95 SER A N 1
ATOM 761 C CA . SER A 1 95 ? 34.141 -2.424 -0.543 1.00 53.44 95 SER A CA 1
ATOM 762 C C . SER A 1 95 ? 33.237 -2.179 -1.751 1.00 53.44 95 SER A C 1
ATOM 764 O O . SER A 1 95 ? 32.015 -2.118 -1.607 1.00 53.44 95 SER A O 1
ATOM 766 N N . VAL A 1 96 ? 33.825 -2.074 -2.945 1.00 73.56 96 VAL A N 1
ATOM 767 C CA . VAL A 1 96 ? 33.076 -2.108 -4.213 1.00 73.56 96 VAL A CA 1
ATOM 768 C C . VAL A 1 96 ? 32.313 -3.424 -4.292 1.00 73.56 96 VAL A C 1
ATOM 770 O O . VAL A 1 96 ? 32.889 -4.480 -4.032 1.00 73.56 96 VAL A O 1
ATOM 773 N N . ASP A 1 97 ? 31.030 -3.365 -4.654 1.00 77.75 97 ASP A N 1
ATOM 774 C CA . ASP A 1 97 ? 30.257 -4.564 -4.985 1.00 77.75 97 ASP A CA 1
ATOM 775 C C . ASP A 1 97 ? 30.996 -5.315 -6.107 1.00 77.75 97 ASP A C 1
ATOM 777 O O . ASP A 1 97 ? 31.118 -4.772 -7.208 1.00 77.75 97 ASP A O 1
ATOM 781 N N . PRO A 1 98 ? 31.513 -6.535 -5.872 1.00 82.69 98 PRO A N 1
ATOM 782 C CA . PRO A 1 98 ? 32.310 -7.248 -6.867 1.00 82.69 98 PRO A CA 1
ATOM 783 C C . PRO A 1 98 ? 31.520 -7.555 -8.147 1.00 82.69 98 PRO A C 1
ATOM 785 O O . PRO A 1 98 ? 32.126 -7.851 -9.171 1.00 82.69 98 PRO A O 1
ATOM 788 N N . ASN A 1 99 ? 30.187 -7.450 -8.109 1.00 88.44 99 ASN A N 1
ATOM 789 C CA . ASN A 1 99 ? 29.300 -7.704 -9.239 1.00 88.44 99 ASN A CA 1
ATOM 790 C C . ASN A 1 99 ? 28.650 -6.425 -9.799 1.00 88.44 99 ASN A C 1
ATOM 792 O O . ASN A 1 99 ? 27.623 -6.494 -10.483 1.00 88.44 99 ASN A O 1
ATOM 796 N N . TRP A 1 100 ? 29.223 -5.249 -9.513 1.00 89.12 100 TRP A N 1
ATOM 797 C CA . TRP A 1 100 ? 28.649 -3.963 -9.916 1.00 89.12 100 TRP A CA 1
ATOM 798 C C . TRP A 1 100 ? 28.443 -3.845 -11.437 1.00 89.12 100 TRP A C 1
ATOM 800 O O . TRP A 1 100 ? 27.445 -3.261 -11.857 1.00 89.12 100 TRP A O 1
ATOM 810 N N . GLU A 1 101 ? 29.329 -4.421 -12.260 1.00 92.25 101 GLU A N 1
ATOM 811 C CA . GLU A 1 101 ? 29.214 -4.399 -13.727 1.00 92.25 101 GLU A CA 1
ATOM 812 C C . GLU A 1 101 ? 27.950 -5.125 -14.193 1.00 92.25 101 GLU A C 1
ATOM 814 O O . GLU A 1 101 ? 27.111 -4.525 -14.865 1.00 92.25 101 GLU A O 1
ATOM 819 N N . THR A 1 102 ? 27.756 -6.376 -13.756 1.00 93.62 102 THR A N 1
ATOM 820 C CA . THR A 1 102 ? 26.553 -7.158 -14.075 1.00 93.62 102 THR A CA 1
ATOM 821 C C . THR A 1 102 ? 25.292 -6.463 -13.569 1.00 93.62 102 THR A C 1
ATOM 823 O O . THR A 1 102 ? 24.291 -6.396 -14.280 1.00 93.62 102 THR A O 1
ATOM 826 N N . ARG A 1 103 ? 25.331 -5.872 -12.368 1.00 93.94 103 ARG A N 1
ATOM 827 C CA . ARG A 1 103 ? 24.198 -5.107 -11.830 1.00 93.94 103 ARG A CA 1
ATOM 828 C C . ARG A 1 103 ? 23.869 -3.886 -12.697 1.00 93.94 103 ARG A C 1
ATOM 830 O O . ARG A 1 103 ? 22.691 -3.614 -12.935 1.00 93.94 103 ARG A O 1
ATOM 837 N N . VAL A 1 104 ? 24.877 -3.174 -13.203 1.00 95.31 104 VAL A N 1
ATOM 838 C CA . VAL A 1 104 ? 24.695 -2.045 -14.131 1.00 95.31 104 VAL A CA 1
ATOM 839 C C . VAL A 1 104 ? 24.140 -2.513 -15.479 1.00 95.31 104 VAL A C 1
ATOM 841 O O . VAL A 1 104 ? 23.256 -1.852 -16.028 1.00 95.31 104 VAL A O 1
ATOM 844 N N . GLU A 1 105 ? 24.616 -3.638 -16.015 1.00 97.62 105 GLU A N 1
ATOM 845 C CA . GLU A 1 105 ? 24.102 -4.238 -17.253 1.00 97.62 105 GLU A CA 1
ATOM 846 C C . GLU A 1 105 ? 22.627 -4.642 -17.131 1.00 97.62 105 GLU A C 1
ATOM 848 O O . GLU A 1 105 ? 21.817 -4.249 -17.973 1.00 97.62 105 GLU A O 1
ATOM 853 N N . GLU A 1 106 ? 22.249 -5.329 -16.048 1.00 97.56 106 GLU A N 1
ATOM 854 C CA . GLU A 1 106 ? 20.849 -5.657 -15.748 1.00 97.56 106 GLU A CA 1
ATOM 855 C C . GLU A 1 106 ? 19.989 -4.386 -15.658 1.00 97.56 106 GLU A C 1
ATOM 857 O O . GLU A 1 106 ? 18.921 -4.305 -16.270 1.00 97.56 106 GLU A O 1
ATOM 862 N N . GLY A 1 107 ? 20.479 -3.349 -14.967 1.00 97.50 107 GLY A N 1
ATOM 863 C CA . GLY A 1 107 ? 19.781 -2.068 -14.856 1.00 97.50 107 GLY A CA 1
ATOM 864 C C . GLY A 1 107 ? 19.587 -1.377 -16.212 1.00 97.50 107 GLY A C 1
ATOM 865 O O . GLY A 1 107 ? 18.507 -0.856 -16.494 1.00 97.50 107 GLY A O 1
ATOM 866 N N . LYS A 1 108 ? 20.596 -1.408 -17.095 1.00 98.25 108 LYS A N 1
ATOM 867 C CA . LYS A 1 108 ? 20.486 -0.879 -18.469 1.00 98.25 108 LYS A CA 1
ATOM 868 C C . LYS A 1 108 ? 19.432 -1.637 -19.281 1.00 98.25 108 LYS A C 1
ATOM 870 O O . LYS A 1 108 ? 18.631 -0.998 -19.961 1.00 98.25 108 LYS A O 1
ATOM 875 N N . ALA A 1 109 ? 19.385 -2.964 -19.166 1.00 98.50 109 ALA A N 1
ATOM 876 C CA . ALA A 1 109 ? 18.380 -3.784 -19.840 1.00 98.50 109 ALA A CA 1
ATOM 877 C C . ALA A 1 109 ? 16.953 -3.477 -19.345 1.00 98.50 109 ALA A C 1
ATOM 879 O O . ALA A 1 109 ? 16.019 -3.402 -20.147 1.00 98.50 109 ALA A O 1
ATOM 880 N N . ILE A 1 110 ? 16.767 -3.241 -18.040 1.00 98.56 110 ILE A N 1
ATOM 881 C CA . ILE A 1 110 ? 15.474 -2.797 -17.496 1.00 98.56 110 ILE A CA 1
ATOM 882 C C . ILE A 1 110 ? 15.102 -1.416 -18.058 1.00 98.56 110 ILE A C 1
ATOM 884 O O . ILE A 1 110 ? 13.982 -1.243 -18.541 1.00 98.56 110 ILE A O 1
ATOM 888 N N . ILE A 1 111 ? 16.029 -0.448 -18.065 1.00 98.50 111 ILE A N 1
ATOM 889 C CA . ILE A 1 111 ? 15.799 0.895 -18.633 1.00 98.50 111 ILE A CA 1
ATOM 890 C C . ILE A 1 111 ? 15.352 0.813 -20.097 1.00 98.50 111 ILE A C 1
ATOM 892 O O . ILE A 1 111 ? 14.420 1.520 -20.490 1.00 98.50 111 ILE A O 1
ATOM 896 N N . GLU A 1 112 ? 15.980 -0.046 -20.902 1.00 98.62 112 GLU A N 1
ATOM 897 C CA . GLU A 1 112 ? 15.611 -0.246 -22.306 1.00 98.62 112 GLU A CA 1
ATOM 898 C C . GLU A 1 112 ? 14.159 -0.729 -22.441 1.00 98.62 112 GLU A C 1
ATOM 900 O O . GLU A 1 112 ? 13.373 -0.135 -23.188 1.00 98.62 112 GLU A O 1
ATOM 905 N N . LYS A 1 113 ? 13.765 -1.746 -21.662 1.00 98.50 113 LYS A N 1
ATOM 906 C CA . LYS A 1 113 ? 12.392 -2.279 -21.659 1.00 98.50 113 LYS A CA 1
ATOM 907 C C . LYS A 1 113 ? 11.362 -1.229 -21.238 1.00 98.50 113 LYS A C 1
ATOM 909 O O . LYS A 1 113 ? 10.344 -1.065 -21.911 1.00 98.50 113 LYS A O 1
ATOM 914 N N . VAL A 1 114 ? 11.642 -0.472 -20.177 1.00 98.50 114 VAL A N 1
ATOM 915 C CA . VAL A 1 114 ? 10.755 0.592 -19.673 1.00 98.50 114 VAL A CA 1
ATOM 916 C C . VAL A 1 114 ? 10.636 1.735 -20.687 1.00 98.50 114 VAL A C 1
ATOM 918 O O . VAL A 1 114 ? 9.543 2.253 -20.925 1.00 98.50 114 VAL A O 1
ATOM 921 N N . SER A 1 115 ? 11.741 2.101 -21.340 1.00 98.38 115 SER A N 1
ATOM 922 C CA . SER A 1 115 ? 11.758 3.135 -22.382 1.00 98.38 115 SER A CA 1
ATOM 923 C C . SER A 1 115 ? 10.933 2.719 -23.600 1.00 98.38 115 SER A C 1
ATOM 925 O O . SER A 1 115 ? 10.146 3.517 -24.118 1.00 98.38 115 SER A O 1
ATOM 927 N N . LYS A 1 116 ? 11.059 1.455 -24.023 1.00 98.38 116 LYS A N 1
ATOM 928 C CA . LYS A 1 116 ? 10.241 0.872 -25.092 1.00 98.38 116 LYS A CA 1
ATOM 929 C C . LYS A 1 116 ? 8.755 0.880 -24.725 1.00 98.38 116 LYS A C 1
ATOM 931 O O . LYS A 1 116 ? 7.947 1.346 -25.524 1.00 98.38 116 LYS A O 1
ATOM 936 N N . LEU A 1 117 ? 8.403 0.461 -23.510 1.00 98.19 117 LEU A N 1
ATOM 937 C CA . LEU A 1 117 ? 7.021 0.470 -23.022 1.00 98.19 117 LEU A CA 1
ATOM 938 C C . LEU A 1 117 ? 6.404 1.867 -23.054 1.00 98.19 117 LEU A C 1
ATOM 940 O O . LEU A 1 117 ? 5.302 2.048 -23.563 1.00 98.19 117 LEU A O 1
ATOM 944 N N . LYS A 1 118 ? 7.136 2.875 -22.568 1.00 97.75 118 LYS A N 1
ATOM 945 C CA . LYS A 1 118 ? 6.701 4.277 -22.612 1.00 97.75 118 LYS A CA 1
ATOM 946 C C . LYS A 1 118 ? 6.444 4.741 -24.052 1.00 97.75 118 LYS A C 1
ATOM 948 O O . LYS A 1 118 ? 5.461 5.434 -24.311 1.00 97.75 118 LYS A O 1
ATOM 953 N N . TYR A 1 119 ? 7.310 4.362 -24.994 1.00 97.88 119 TYR A N 1
ATOM 954 C CA . TYR A 1 119 ? 7.143 4.680 -26.416 1.00 97.88 119 TYR A CA 1
ATOM 955 C C . TYR A 1 119 ? 5.904 4.007 -27.032 1.00 97.88 119 TYR A C 1
ATOM 957 O O . TYR A 1 119 ? 5.196 4.639 -27.824 1.00 97.88 119 TYR A O 1
ATOM 965 N N . GLU A 1 120 ? 5.661 2.740 -26.689 1.00 97.38 120 GLU A N 1
ATOM 966 C CA . GLU A 1 120 ? 4.518 1.940 -27.139 1.00 97.38 120 GLU A CA 1
ATOM 967 C C . GLU A 1 120 ? 3.196 2.474 -26.578 1.00 97.38 120 GLU A C 1
ATOM 969 O O . GLU A 1 120 ? 2.242 2.660 -27.335 1.00 97.38 120 GLU A O 1
ATOM 974 N N . MET A 1 121 ? 3.172 2.814 -25.288 1.00 96.25 121 MET A N 1
ATOM 975 C CA . MET A 1 121 ? 2.038 3.437 -24.603 1.00 96.25 121 MET A CA 1
ATOM 976 C C . MET A 1 121 ? 1.642 4.767 -25.247 1.00 96.25 121 MET A C 1
ATOM 978 O O . MET A 1 121 ? 0.477 4.974 -25.574 1.00 96.25 121 MET A O 1
ATOM 982 N N . ALA A 1 122 ? 2.615 5.634 -25.547 1.00 95.12 122 ALA A N 1
ATOM 983 C CA . ALA A 1 122 ? 2.364 6.919 -26.207 1.00 95.12 122 ALA A CA 1
ATOM 984 C C . ALA A 1 122 ? 1.795 6.798 -27.639 1.00 95.12 122 ALA A C 1
ATOM 986 O O . ALA A 1 122 ? 1.344 7.790 -28.208 1.00 95.12 122 ALA A O 1
ATOM 987 N N . ARG A 1 123 ? 1.851 5.607 -28.247 1.00 97.19 123 ARG A N 1
ATOM 988 C CA . ARG A 1 123 ? 1.320 5.308 -29.590 1.00 97.19 123 ARG A CA 1
ATOM 989 C C . ARG A 1 123 ? 0.116 4.380 -29.559 1.00 97.19 123 ARG A C 1
ATOM 991 O O . ARG A 1 123 ? -0.229 3.835 -30.605 1.00 97.19 123 ARG A O 1
ATOM 998 N N . ASP A 1 124 ? -0.463 4.183 -28.378 1.00 97.62 124 ASP A N 1
ATOM 999 C CA . ASP A 1 124 ? -1.585 3.279 -28.157 1.00 97.62 124 ASP A CA 1
ATOM 1000 C C . ASP A 1 124 ? -1.361 1.894 -28.791 1.00 97.62 124 ASP A C 1
ATOM 1002 O O . ASP A 1 124 ? -2.202 1.335 -29.493 1.00 97.62 124 ASP A O 1
ATOM 1006 N N . ARG A 1 125 ? -0.152 1.346 -28.620 1.00 97.94 125 ARG A N 1
ATOM 1007 C CA . ARG A 1 125 ? 0.137 -0.020 -29.068 1.00 97.94 125 ARG A CA 1
ATOM 1008 C C . ARG A 1 125 ? -0.612 -1.028 -28.195 1.00 97.94 125 ARG A C 1
ATOM 1010 O O . ARG A 1 125 ? -1.044 -0.713 -27.088 1.00 97.94 125 ARG A O 1
ATOM 1017 N N . ALA A 1 126 ? -0.737 -2.254 -28.695 1.00 98.06 126 ALA A N 1
ATOM 1018 C CA . ALA A 1 126 ? -1.275 -3.349 -27.901 1.00 98.06 126 ALA A CA 1
ATOM 1019 C C . ALA A 1 126 ? -0.423 -3.583 -26.638 1.00 98.06 126 ALA A C 1
ATOM 1021 O O . ALA A 1 126 ? 0.807 -3.482 -26.701 1.00 98.06 126 ALA A O 1
ATOM 1022 N N . LEU A 1 127 ? -1.062 -3.906 -25.510 1.00 98.00 127 LEU A N 1
ATOM 1023 C CA . LEU A 1 127 ? -0.370 -4.379 -24.314 1.00 98.00 127 LEU A CA 1
ATOM 1024 C C . LEU A 1 127 ? 0.337 -5.700 -24.643 1.00 98.00 127 LEU A C 1
ATOM 1026 O O . LEU A 1 127 ? -0.173 -6.529 -25.401 1.00 98.00 127 LEU A O 1
ATOM 1030 N N . GLN A 1 128 ? 1.523 -5.891 -24.071 1.00 96.94 128 GLN A N 1
ATOM 1031 C CA . GLN A 1 128 ? 2.316 -7.097 -24.289 1.00 96.94 128 GLN A CA 1
ATOM 1032 C C . GLN A 1 128 ? 1.996 -8.167 -23.232 1.00 96.94 128 GLN A C 1
ATOM 1034 O O . GLN A 1 128 ? 1.744 -7.817 -22.076 1.00 96.94 128 GLN A O 1
ATOM 1039 N N . PRO A 1 129 ? 2.042 -9.462 -23.592 1.00 98.00 129 PRO A N 1
ATOM 1040 C CA . PRO A 1 129 ? 1.969 -10.539 -22.615 1.00 98.00 129 PRO A CA 1
ATOM 1041 C C . PRO A 1 129 ? 3.103 -10.454 -21.593 1.00 98.00 129 PRO A C 1
ATOM 1043 O O . PRO A 1 129 ? 4.227 -10.056 -21.909 1.00 98.00 129 PRO A O 1
ATOM 1046 N N . ILE A 1 130 ? 2.811 -10.885 -20.374 1.00 98.44 130 ILE A N 1
ATOM 1047 C CA . ILE A 1 130 ? 3.783 -10.993 -19.292 1.00 98.44 130 ILE A CA 1
ATOM 1048 C C . ILE A 1 130 ? 4.570 -12.287 -19.506 1.00 98.44 130 ILE A C 1
ATOM 1050 O O . ILE A 1 130 ? 3.977 -13.354 -19.685 1.00 98.44 130 ILE A O 1
ATOM 1054 N N . GLY A 1 131 ? 5.900 -12.188 -19.542 1.00 97.12 131 GLY A N 1
ATOM 1055 C CA . GLY A 1 131 ? 6.774 -13.357 -19.648 1.00 97.12 131 GLY A CA 1
ATOM 1056 C C . GLY A 1 131 ? 6.700 -14.226 -18.391 1.00 97.12 131 GLY A C 1
ATOM 1057 O O . GLY A 1 131 ? 6.376 -13.727 -17.316 1.00 97.12 131 GLY A O 1
ATOM 1058 N N . ASP A 1 132 ? 7.010 -15.516 -18.519 1.00 96.69 132 ASP A N 1
ATOM 1059 C CA . ASP A 1 132 ? 7.104 -16.395 -17.351 1.00 96.69 132 ASP A CA 1
ATOM 1060 C C . ASP A 1 132 ? 8.301 -15.988 -16.480 1.00 96.69 132 ASP A C 1
ATOM 1062 O O . ASP A 1 132 ? 9.459 -16.093 -16.890 1.00 96.69 132 ASP A O 1
ATOM 1066 N N . ASP A 1 133 ? 7.999 -15.481 -15.290 1.00 96.75 133 ASP A N 1
ATOM 1067 C CA . ASP A 1 133 ? 8.955 -15.033 -14.280 1.00 96.75 133 ASP A CA 1
ATOM 1068 C C . ASP A 1 133 ? 8.908 -15.885 -13.000 1.00 96.75 133 ASP A C 1
ATOM 1070 O O . ASP A 1 133 ? 9.619 -15.608 -12.026 1.00 96.75 133 ASP A O 1
ATOM 1074 N N . GLY A 1 134 ? 8.078 -16.934 -12.999 1.00 96.12 134 GLY A N 1
ATOM 1075 C CA . GLY A 1 134 ? 7.849 -17.802 -11.852 1.00 96.12 134 GLY A CA 1
ATOM 1076 C C . GLY A 1 134 ? 6.984 -17.202 -10.736 1.00 96.12 134 GLY A C 1
ATOM 1077 O O . GLY A 1 134 ? 6.763 -17.899 -9.742 1.00 96.12 134 GLY A O 1
ATOM 1078 N N . GLU A 1 135 ? 6.458 -15.978 -10.868 1.00 96.94 135 GLU A N 1
ATOM 1079 C CA . GLU A 1 135 ? 5.606 -15.310 -9.867 1.00 96.94 135 GLU A CA 1
ATOM 1080 C C . GLU A 1 135 ? 4.105 -15.533 -10.136 1.00 96.94 135 GLU A C 1
ATOM 1082 O O . GLU A 1 135 ? 3.713 -16.259 -11.056 1.00 96.94 135 GLU A O 1
ATOM 1087 N N . ALA A 1 136 ? 3.242 -15.018 -9.257 1.00 96.19 136 ALA A N 1
ATOM 1088 C CA . ALA A 1 136 ? 1.795 -15.207 -9.348 1.00 96.19 136 ALA A CA 1
ATOM 1089 C C . ALA A 1 136 ? 1.182 -14.536 -10.594 1.00 96.19 136 ALA A C 1
ATOM 1091 O O . ALA A 1 136 ? 1.765 -13.633 -11.208 1.00 96.19 136 ALA A O 1
ATOM 1092 N N . ASP A 1 137 ? -0.012 -15.005 -10.958 1.00 95.81 137 ASP A N 1
ATOM 1093 C CA . ASP A 1 137 ? -0.939 -14.397 -11.919 1.00 95.81 137 ASP A CA 1
ATOM 1094 C C . ASP A 1 137 ? -0.477 -14.183 -13.368 1.00 95.81 137 ASP A C 1
ATOM 1096 O O . ASP A 1 137 ? -1.262 -13.672 -14.163 1.00 95.81 137 ASP A O 1
ATOM 1100 N N . VAL A 1 138 ? 0.708 -14.647 -13.789 1.00 97.88 138 VAL A N 1
ATOM 1101 C CA . VAL A 1 138 ? 1.136 -14.577 -15.209 1.00 97.88 138 VAL A CA 1
ATOM 1102 C C . VAL A 1 138 ? 0.048 -15.122 -16.144 1.00 97.88 138 VAL A C 1
ATOM 1104 O O . VAL A 1 138 ? -0.340 -14.471 -17.115 1.00 97.88 138 VAL A O 1
ATOM 1107 N N . GLY A 1 139 ? -0.489 -16.304 -15.821 1.00 97.38 139 GLY A N 1
ATOM 1108 C CA . GLY A 1 139 ? -1.574 -16.927 -16.579 1.00 97.38 139 GLY A CA 1
ATOM 1109 C C . GLY A 1 139 ? -2.879 -16.129 -16.528 1.00 97.38 139 GLY A C 1
ATOM 1110 O O . GLY A 1 139 ? -3.523 -15.966 -17.561 1.00 97.38 139 GLY A O 1
ATOM 1111 N N . THR A 1 140 ? -3.239 -15.594 -15.357 1.00 96.38 140 THR A N 1
ATOM 1112 C CA . THR A 1 140 ? -4.442 -14.772 -15.145 1.00 96.38 140 THR A CA 1
ATOM 1113 C C . THR A 1 140 ? -4.425 -13.534 -16.043 1.00 96.38 140 THR A C 1
ATOM 1115 O O . THR A 1 140 ? -5.371 -13.310 -16.799 1.00 96.38 140 THR A O 1
ATOM 1118 N N . TYR A 1 141 ? -3.324 -12.775 -16.030 1.00 98.06 141 TYR A N 1
ATOM 1119 C CA . TYR A 1 141 ? -3.151 -11.596 -16.881 1.00 98.06 141 TYR A CA 1
ATOM 1120 C C . TYR A 1 141 ? -3.167 -11.959 -18.366 1.00 98.06 141 TYR A C 1
ATOM 1122 O O . TYR A 1 141 ? -3.913 -11.368 -19.140 1.00 98.06 141 TYR A O 1
ATOM 1130 N N . ASN A 1 142 ? -2.379 -12.951 -18.782 1.00 98.50 142 ASN A N 1
ATOM 1131 C CA . ASN A 1 142 ? -2.263 -13.286 -20.202 1.00 98.50 142 ASN A CA 1
ATOM 1132 C C . ASN A 1 142 ? -3.569 -13.846 -20.789 1.00 98.50 142 ASN A C 1
ATOM 1134 O O . ASN A 1 142 ? -3.882 -13.565 -21.946 1.00 98.50 142 ASN A O 1
ATOM 1138 N N . LEU A 1 143 ? -4.349 -14.595 -20.001 1.00 97.94 143 LEU A N 1
ATOM 1139 C CA . LEU A 1 143 ? -5.669 -15.072 -20.412 1.00 97.94 143 LEU A CA 1
ATOM 1140 C C . LEU A 1 143 ? -6.644 -13.908 -20.622 1.00 97.94 143 LEU A C 1
ATOM 1142 O O . LEU A 1 143 ? -7.363 -13.886 -21.619 1.00 97.94 143 LEU A O 1
ATOM 1146 N N . GLU A 1 144 ? -6.672 -12.946 -19.701 1.00 96.69 144 GLU A N 1
ATOM 1147 C CA . GLU A 1 144 ? -7.551 -11.782 -19.825 1.00 96.69 144 GLU A CA 1
ATOM 1148 C C . GLU A 1 144 ? -7.121 -10.868 -20.980 1.00 96.69 144 GLU A C 1
ATOM 1150 O O . GLU A 1 144 ? -7.959 -10.450 -21.777 1.00 96.69 144 GLU A O 1
ATOM 1155 N N . LEU A 1 145 ? -5.812 -10.654 -21.169 1.00 98.12 145 LEU A N 1
ATOM 1156 C CA . LEU A 1 145 ? -5.278 -9.920 -22.319 1.00 98.12 145 LEU A CA 1
ATOM 1157 C C . LEU A 1 145 ? -5.707 -10.538 -23.655 1.00 98.12 145 LEU A C 1
ATOM 1159 O O . LEU A 1 145 ? -6.049 -9.810 -24.588 1.00 98.12 145 LEU A O 1
ATOM 1163 N N . ALA A 1 146 ? -5.688 -11.870 -23.758 1.00 98.31 146 ALA A N 1
ATOM 1164 C CA . ALA A 1 146 ? -6.105 -12.573 -24.966 1.00 98.31 146 ALA A CA 1
ATOM 1165 C C . ALA A 1 146 ? -7.593 -12.335 -25.270 1.00 98.31 146 ALA A C 1
ATOM 1167 O O . ALA A 1 146 ? -7.928 -11.954 -26.392 1.00 98.31 146 ALA A O 1
ATOM 1168 N N . LYS A 1 147 ? -8.468 -12.453 -24.261 1.00 97.75 147 LYS A N 1
ATOM 1169 C CA . LYS A 1 147 ? -9.907 -12.155 -24.399 1.00 97.75 147 LYS A CA 1
ATOM 1170 C C . LYS A 1 147 ? -10.160 -10.703 -24.798 1.00 97.75 147 LYS A C 1
ATOM 1172 O O . LYS A 1 147 ? -10.991 -10.434 -25.663 1.00 97.75 147 LYS A O 1
ATOM 1177 N N . LEU A 1 148 ? -9.438 -9.760 -24.194 1.00 96.56 148 LEU A N 1
ATOM 1178 C CA . LEU A 1 148 ? -9.507 -8.350 -24.575 1.00 96.56 148 LEU A CA 1
ATOM 1179 C C . LEU A 1 148 ? -9.055 -8.144 -26.027 1.00 96.56 148 LEU A C 1
ATOM 1181 O O . LEU A 1 148 ? -9.644 -7.336 -26.742 1.00 96.56 148 LEU A O 1
ATOM 1185 N N . GLY A 1 149 ? -8.060 -8.903 -26.492 1.00 97.50 149 GLY A N 1
ATOM 1186 C CA . GLY A 1 149 ? -7.601 -8.892 -27.882 1.00 97.50 149 GLY A CA 1
ATOM 1187 C C . GLY A 1 149 ? -8.673 -9.335 -28.873 1.00 97.50 149 GLY A C 1
ATOM 1188 O O . GLY A 1 149 ? -8.875 -8.665 -29.883 1.00 97.50 149 GLY A O 1
ATOM 1189 N N . GLU A 1 150 ? -9.419 -10.396 -28.558 1.00 97.81 150 GLU A N 1
ATOM 1190 C CA . GLU A 1 150 ? -10.567 -10.853 -29.361 1.00 97.81 150 GLU A CA 1
ATOM 1191 C C . GLU A 1 150 ? -11.670 -9.786 -29.469 1.00 97.81 150 GLU A C 1
ATOM 1193 O O . GLU A 1 150 ? -12.390 -9.724 -30.464 1.00 97.81 150 GLU A O 1
ATOM 1198 N N . GLN A 1 151 ? -11.772 -8.911 -28.465 1.00 96.50 151 GLN A N 1
ATOM 1199 C CA . GLN A 1 151 ? -12.731 -7.805 -28.412 1.00 96.50 151 GLN A CA 1
ATOM 1200 C C . GLN A 1 151 ? -12.188 -6.488 -28.995 1.00 96.50 151 GLN A C 1
ATOM 1202 O O . GLN A 1 151 ? -12.907 -5.489 -28.998 1.00 96.50 151 GLN A O 1
ATOM 1207 N N . GLY A 1 152 ? -10.930 -6.449 -29.453 1.00 96.38 152 GLY A N 1
ATOM 1208 C CA . GLY A 1 152 ? -10.276 -5.216 -29.907 1.00 96.38 152 GLY A CA 1
ATOM 1209 C C . GLY A 1 152 ? -10.005 -4.197 -28.790 1.00 96.38 152 GLY A C 1
ATOM 1210 O O . GLY A 1 152 ? -9.895 -3.007 -29.067 1.00 96.38 152 GLY A O 1
ATOM 1211 N N . LYS A 1 153 ? -9.916 -4.655 -27.535 1.00 96.44 153 LYS A N 1
ATOM 1212 C CA . LYS A 1 153 ? -9.712 -3.851 -26.317 1.00 96.44 153 LYS A CA 1
ATOM 1213 C C . LYS A 1 153 ? -8.359 -4.119 -25.651 1.00 96.44 153 LYS A C 1
ATOM 1215 O O . LYS A 1 153 ? -8.247 -4.110 -24.431 1.00 96.44 153 LYS A O 1
ATOM 1220 N N . ASN A 1 154 ? -7.331 -4.443 -26.429 1.00 96.81 154 ASN A N 1
ATOM 1221 C CA . ASN A 1 154 ? -6.011 -4.809 -25.914 1.00 96.81 154 ASN A CA 1
ATOM 1222 C C . ASN A 1 154 ? -4.943 -3.732 -26.129 1.00 96.81 154 ASN A C 1
ATOM 1224 O O . ASN A 1 154 ? -3.765 -4.072 -26.109 1.00 96.81 154 ASN A O 1
ATOM 1228 N N . THR A 1 155 ? -5.314 -2.469 -26.349 1.00 98.06 155 THR A N 1
ATOM 1229 C CA . THR A 1 155 ? -4.375 -1.331 -26.406 1.00 98.06 155 THR A CA 1
ATOM 1230 C C . THR A 1 155 ? -4.439 -0.492 -25.130 1.00 98.06 155 THR A C 1
ATOM 1232 O O . THR A 1 155 ? -5.385 -0.611 -24.352 1.00 98.06 155 THR A O 1
ATOM 1235 N N . TRP A 1 156 ? -3.425 0.343 -24.885 1.00 97.12 156 TRP A N 1
ATOM 1236 C CA . TRP A 1 156 ? -3.315 1.142 -23.655 1.00 97.12 156 TRP A CA 1
ATOM 1237 C C . TRP A 1 156 ? -4.508 2.071 -23.402 1.00 97.12 156 TRP A C 1
ATOM 1239 O O . TRP A 1 156 ? -4.842 2.308 -22.244 1.00 97.12 156 TRP A O 1
ATOM 1249 N N . PHE A 1 157 ? -5.155 2.571 -24.457 1.00 96.19 157 PHE A N 1
ATOM 1250 C CA . PHE A 1 157 ? -6.340 3.425 -24.361 1.00 96.19 157 PHE A CA 1
ATOM 1251 C C . PHE A 1 157 ? -7.668 2.669 -24.520 1.00 96.19 157 PHE A C 1
ATOM 1253 O O . PHE A 1 157 ? -8.712 3.265 -24.283 1.00 96.19 157 PHE A O 1
ATOM 1260 N N . THR A 1 158 ? -7.665 1.390 -24.913 1.00 96.19 158 THR A N 1
ATOM 1261 C CA . THR A 1 158 ? -8.908 0.613 -25.126 1.00 96.19 158 THR A CA 1
ATOM 1262 C C . THR A 1 158 ? -9.158 -0.463 -24.074 1.00 96.19 158 THR A C 1
ATOM 1264 O O . THR A 1 158 ? -10.305 -0.873 -23.880 1.00 96.19 158 THR A O 1
ATOM 1267 N N . ALA A 1 159 ? -8.114 -0.931 -23.390 1.00 94.94 159 ALA A N 1
ATOM 1268 C CA . ALA A 1 159 ? -8.252 -1.872 -22.289 1.00 94.94 159 ALA A CA 1
ATOM 1269 C C . ALA A 1 159 ? -8.965 -1.225 -21.088 1.00 94.94 159 ALA A C 1
ATOM 1271 O O . ALA A 1 159 ? -8.795 -0.026 -20.853 1.00 94.94 159 ALA A O 1
ATOM 1272 N N . PRO A 1 160 ? -9.732 -1.996 -20.288 1.00 92.62 160 PRO A N 1
ATOM 1273 C CA . PRO A 1 160 ? -10.308 -1.489 -19.046 1.00 92.62 160 PRO A CA 1
ATOM 1274 C C . PRO A 1 160 ? -9.227 -0.857 -18.165 1.00 92.62 160 PRO A C 1
ATOM 1276 O O . PRO A 1 160 ? -8.173 -1.464 -17.964 1.00 92.62 160 PRO A O 1
ATOM 1279 N N . TRP A 1 161 ? -9.489 0.338 -17.626 1.00 92.44 161 TRP A N 1
ATOM 1280 C CA . TRP A 1 161 ? -8.464 1.126 -16.930 1.00 92.44 161 TRP A CA 1
ATOM 1281 C C . TRP A 1 161 ? -7.779 0.349 -15.800 1.00 92.44 161 TRP A C 1
ATOM 1283 O O . TRP A 1 161 ? -6.552 0.284 -15.764 1.00 92.44 161 TRP A O 1
ATOM 1293 N N . LEU A 1 162 ? -8.573 -0.317 -14.951 1.00 88.38 162 LEU A N 1
ATOM 1294 C CA . LEU A 1 162 ? -8.082 -1.160 -13.857 1.00 88.38 162 LEU A CA 1
ATOM 1295 C C . LEU A 1 162 ? -7.144 -2.262 -14.366 1.00 88.38 162 LEU A C 1
ATOM 1297 O O . LEU A 1 162 ? -6.047 -2.432 -13.844 1.00 88.38 162 LEU A O 1
ATOM 1301 N N . TYR A 1 163 ? -7.549 -2.983 -15.417 1.00 94.25 163 TYR A N 1
ATOM 1302 C CA . TYR A 1 163 ? -6.731 -4.045 -15.998 1.00 94.25 163 TYR A CA 1
ATOM 1303 C C . TYR A 1 163 ? -5.403 -3.494 -16.530 1.00 94.25 163 TYR A C 1
ATOM 1305 O O . TYR A 1 163 ? -4.347 -4.054 -16.242 1.00 94.25 163 TYR A O 1
ATOM 1313 N N . ALA A 1 164 ? -5.449 -2.396 -17.290 1.00 95.81 164 ALA A N 1
ATOM 1314 C CA . ALA A 1 164 ? -4.263 -1.782 -17.877 1.00 95.81 164 ALA A CA 1
ATOM 1315 C C . ALA A 1 164 ? -3.290 -1.255 -16.808 1.00 95.81 164 ALA A C 1
ATOM 1317 O O . ALA A 1 164 ? -2.080 -1.438 -16.947 1.00 95.81 164 ALA A O 1
ATOM 1318 N N . GLU A 1 165 ? -3.802 -0.671 -15.721 1.00 94.81 165 GLU A N 1
ATOM 1319 C CA . GLU A 1 165 ? -2.973 -0.206 -14.606 1.00 94.81 165 GLU A CA 1
ATOM 1320 C C . GLU A 1 165 ? -2.328 -1.370 -13.850 1.00 94.81 165 GLU A C 1
ATOM 1322 O O . GLU A 1 165 ? -1.117 -1.381 -13.636 1.00 94.81 165 GLU A O 1
ATOM 1327 N N . CYS A 1 166 ? -3.106 -2.399 -13.509 1.00 96.00 166 CYS A N 1
ATOM 1328 C CA . CYS A 1 166 ? -2.585 -3.601 -12.865 1.00 96.00 166 CYS A CA 1
ATOM 1329 C C . CYS A 1 166 ? -1.541 -4.307 -13.754 1.00 96.00 166 CYS A C 1
ATOM 1331 O O . CYS A 1 166 ? -0.463 -4.691 -13.289 1.00 96.00 166 CYS A O 1
ATOM 1333 N N . ASN A 1 167 ? -1.812 -4.416 -15.060 1.00 97.06 167 ASN A N 1
ATOM 1334 C CA . ASN A 1 167 ? -0.892 -5.012 -16.028 1.00 97.06 167 ASN A CA 1
ATOM 1335 C C . ASN A 1 167 ? 0.424 -4.227 -16.119 1.00 97.06 167 ASN A C 1
ATOM 1337 O O . ASN A 1 167 ? 1.482 -4.850 -16.156 1.00 97.06 167 ASN A O 1
ATOM 1341 N N . LEU A 1 168 ? 0.382 -2.888 -16.079 1.00 98.00 168 LEU A N 1
ATOM 1342 C CA . LEU A 1 168 ? 1.574 -2.036 -16.074 1.00 98.00 168 LEU A CA 1
ATOM 1343 C C . LEU A 1 168 ? 2.541 -2.420 -14.946 1.00 98.00 168 LEU A C 1
ATOM 1345 O O . LEU A 1 168 ? 3.713 -2.698 -15.205 1.00 98.00 168 LEU A O 1
ATOM 1349 N N . TYR A 1 169 ? 2.061 -2.467 -13.701 1.00 98.06 169 TYR A N 1
ATOM 1350 C CA . TYR A 1 169 ? 2.907 -2.788 -12.548 1.00 98.06 169 TYR A CA 1
ATOM 1351 C C . TYR A 1 169 ? 3.349 -4.254 -12.535 1.00 98.06 169 TYR A C 1
ATOM 1353 O O . TYR A 1 169 ? 4.512 -4.539 -12.236 1.00 98.06 169 TYR A O 1
ATOM 1361 N N . ARG A 1 170 ? 2.475 -5.190 -12.932 1.00 98.25 170 ARG A N 1
ATOM 1362 C CA . ARG A 1 170 ? 2.839 -6.610 -13.026 1.00 98.25 170 ARG A CA 1
ATOM 1363 C C . ARG A 1 170 ? 3.890 -6.864 -14.114 1.00 98.25 170 ARG A C 1
ATOM 1365 O O . ARG A 1 170 ? 4.803 -7.665 -13.897 1.00 98.25 170 ARG A O 1
ATOM 1372 N N . LEU A 1 171 ? 3.799 -6.170 -15.250 1.00 98.25 171 LEU A N 1
ATOM 1373 C CA . LEU A 1 171 ? 4.779 -6.233 -16.333 1.00 98.25 171 LEU A CA 1
ATOM 1374 C C . LEU A 1 171 ? 6.123 -5.649 -15.890 1.00 98.25 171 LEU A C 1
ATOM 1376 O O . LEU A 1 171 ? 7.149 -6.299 -16.090 1.00 98.25 171 LEU A O 1
ATOM 1380 N N . LEU A 1 172 ? 6.124 -4.480 -15.234 1.00 98.50 172 LEU A N 1
ATOM 1381 C CA . LEU A 1 172 ? 7.338 -3.906 -14.647 1.00 98.50 172 LEU A CA 1
ATOM 1382 C C . LEU A 1 172 ? 8.002 -4.912 -13.708 1.00 98.50 172 LEU A C 1
ATOM 1384 O O . LEU A 1 172 ? 9.170 -5.237 -13.909 1.00 98.50 172 LEU A O 1
ATOM 1388 N N . ARG A 1 173 ? 7.249 -5.475 -12.752 1.00 97.81 173 ARG A N 1
ATOM 1389 C CA . ARG A 1 173 ? 7.754 -6.491 -11.822 1.00 97.81 173 ARG A CA 1
ATOM 1390 C C . ARG A 1 173 ? 8.427 -7.659 -12.540 1.00 97.81 173 ARG A C 1
ATOM 1392 O O . ARG A 1 173 ? 9.516 -8.050 -12.126 1.00 97.81 173 ARG A O 1
ATOM 1399 N N . SER A 1 174 ? 7.827 -8.169 -13.618 1.00 98.50 174 SER A N 1
ATOM 1400 C CA . SER A 1 174 ? 8.367 -9.327 -14.346 1.00 98.50 174 SER A CA 1
ATOM 1401 C C . SER A 1 174 ? 9.794 -9.107 -14.846 1.00 98.50 174 SER A C 1
ATOM 1403 O O . SER A 1 174 ? 10.606 -10.030 -14.865 1.00 98.50 174 SER A O 1
ATOM 1405 N N . TRP A 1 175 ? 10.146 -7.867 -15.200 1.00 98.50 175 TRP A N 1
ATOM 1406 C CA . TRP A 1 175 ? 11.488 -7.549 -15.676 1.00 98.50 175 TRP A CA 1
ATOM 1407 C C . TRP A 1 175 ? 12.520 -7.504 -14.564 1.00 98.50 175 TRP A C 1
ATOM 1409 O O . TRP A 1 175 ? 13.664 -7.846 -14.833 1.00 98.50 175 TRP A O 1
ATOM 1419 N N . PHE A 1 176 ? 12.131 -7.122 -13.347 1.00 98.19 176 PHE A N 1
ATOM 1420 C CA . PHE A 1 176 ? 12.999 -7.209 -12.174 1.00 98.19 176 PHE A CA 1
ATOM 1421 C C . PHE A 1 176 ? 13.133 -8.663 -11.724 1.00 98.19 176 PHE A C 1
ATOM 1423 O O . PHE A 1 176 ? 14.246 -9.128 -11.492 1.00 98.19 176 PHE A O 1
ATOM 1430 N N . ALA A 1 177 ? 12.021 -9.399 -11.657 1.00 97.38 177 ALA A N 1
ATOM 1431 C CA . ALA A 1 177 ? 11.959 -10.758 -11.130 1.00 97.38 177 ALA A CA 1
ATOM 1432 C C . ALA A 1 177 ? 12.952 -11.716 -11.812 1.00 97.38 177 ALA A C 1
ATOM 1434 O O . ALA A 1 177 ? 13.585 -12.523 -11.136 1.00 97.38 177 ALA A O 1
ATOM 1435 N N . ILE A 1 178 ? 13.148 -11.604 -13.127 1.00 97.25 178 ILE A N 1
ATOM 1436 C CA . ILE A 1 178 ? 14.048 -12.488 -13.892 1.00 97.25 178 ILE A CA 1
ATOM 1437 C C . ILE A 1 178 ? 15.542 -12.131 -13.801 1.00 97.25 178 ILE A C 1
ATOM 1439 O O . ILE A 1 178 ? 16.366 -12.827 -14.390 1.00 97.25 178 ILE A O 1
ATOM 1443 N N . THR A 1 179 ? 15.903 -11.041 -13.125 1.00 96.25 179 THR A N 1
ATOM 1444 C CA . THR A 1 179 ? 17.310 -10.639 -12.940 1.00 96.25 179 THR A CA 1
ATOM 1445 C C . THR A 1 179 ? 17.938 -11.312 -11.722 1.00 96.25 179 THR A C 1
ATOM 1447 O O . THR A 1 179 ? 17.245 -11.919 -10.907 1.00 96.25 179 THR A O 1
ATOM 1450 N N . THR A 1 180 ? 19.251 -11.172 -11.563 1.00 93.50 180 THR A N 1
ATOM 1451 C CA . THR A 1 180 ? 19.979 -11.672 -10.394 1.00 93.50 180 THR A CA 1
ATOM 1452 C C . THR A 1 180 ? 19.996 -10.635 -9.275 1.00 93.50 180 THR A C 1
ATOM 1454 O O . THR A 1 180 ? 19.582 -10.927 -8.153 1.00 93.50 180 THR A O 1
ATOM 1457 N N . TYR A 1 181 ? 20.431 -9.405 -9.570 1.00 91.81 181 TYR A N 1
ATOM 1458 C CA . TYR A 1 181 ? 20.693 -8.380 -8.551 1.00 91.81 181 TYR A CA 1
ATOM 1459 C C . TYR A 1 181 ? 19.515 -7.433 -8.321 1.00 91.81 181 TYR A C 1
ATOM 1461 O O . TYR A 1 181 ? 19.444 -6.782 -7.278 1.00 91.81 181 TYR A O 1
ATOM 1469 N N . TRP A 1 182 ? 18.573 -7.370 -9.263 1.00 94.81 182 TRP A N 1
ATOM 1470 C CA . TRP A 1 182 ? 17.383 -6.524 -9.161 1.00 94.81 182 TRP A CA 1
ATOM 1471 C C . TRP A 1 182 ? 16.115 -7.300 -8.774 1.00 94.81 182 TRP A C 1
ATOM 1473 O O . TRP A 1 182 ? 15.071 -6.685 -8.563 1.00 94.81 182 TRP A O 1
ATOM 1483 N N . ARG A 1 183 ? 16.185 -8.631 -8.600 1.00 95.00 183 ARG A N 1
ATOM 1484 C CA . ARG A 1 183 ? 15.023 -9.503 -8.327 1.00 95.00 183 ARG A CA 1
ATOM 1485 C C . ARG A 1 183 ? 14.145 -9.041 -7.172 1.00 95.00 183 ARG A C 1
ATOM 1487 O O . ARG A 1 183 ? 12.922 -9.093 -7.271 1.00 95.00 183 ARG A O 1
ATOM 1494 N N . TYR A 1 184 ? 14.745 -8.596 -6.077 1.00 95.00 184 TYR A N 1
ATOM 1495 C CA . TYR A 1 184 ? 14.022 -8.124 -4.889 1.00 95.00 184 TYR A CA 1
ATOM 1496 C C . TYR A 1 184 ? 14.120 -6.608 -4.710 1.00 95.00 184 TYR A C 1
ATOM 1498 O O . TYR A 1 184 ? 13.887 -6.099 -3.619 1.00 95.00 184 TYR A O 1
ATOM 1506 N N . TYR A 1 185 ? 14.484 -5.889 -5.770 1.00 94.75 185 TYR A N 1
ATOM 1507 C CA . TYR A 1 185 ? 14.589 -4.442 -5.735 1.00 94.75 185 TYR A CA 1
ATOM 1508 C C . TYR A 1 185 ? 13.211 -3.794 -5.888 1.00 94.75 185 TYR A C 1
ATOM 1510 O O . TYR A 1 185 ? 12.483 -4.095 -6.836 1.00 94.75 185 TYR A O 1
ATOM 1518 N N . ASP A 1 186 ? 12.879 -2.877 -4.982 1.00 95.88 186 ASP A N 1
ATOM 1519 C CA . ASP A 1 186 ? 11.734 -1.982 -5.123 1.00 95.88 186 ASP A CA 1
ATOM 1520 C C . ASP A 1 186 ? 12.208 -0.641 -5.724 1.00 95.88 186 ASP A C 1
ATOM 1522 O O . ASP A 1 186 ? 12.919 0.117 -5.056 1.00 95.88 186 ASP A O 1
ATOM 1526 N N . PRO A 1 187 ? 11.832 -0.314 -6.977 1.00 95.06 187 PRO A N 1
ATOM 1527 C CA . PRO A 1 187 ? 12.224 0.940 -7.615 1.00 95.06 187 PRO A CA 1
ATOM 1528 C C . PRO A 1 187 ? 11.504 2.177 -7.069 1.00 95.06 187 PRO A C 1
ATOM 1530 O O . PRO A 1 187 ? 11.847 3.291 -7.461 1.00 95.06 187 PRO A O 1
ATOM 1533 N N . PHE A 1 188 ? 10.514 2.006 -6.196 1.00 94.44 188 PHE A N 1
ATOM 1534 C CA . PHE A 1 188 ? 9.744 3.084 -5.590 1.00 94.44 188 PHE A CA 1
ATOM 1535 C C . PHE A 1 188 ? 10.118 3.344 -4.127 1.00 94.44 188 PHE A C 1
ATOM 1537 O O . PHE A 1 188 ? 9.745 4.394 -3.605 1.00 94.44 188 PHE A O 1
ATOM 1544 N N . LEU A 1 189 ? 10.894 2.455 -3.491 1.00 92.19 189 LEU A N 1
ATOM 1545 C CA . LEU A 1 189 ? 11.262 2.550 -2.073 1.00 92.19 189 LEU A CA 1
ATOM 1546 C C . LEU A 1 189 ? 11.843 3.916 -1.695 1.00 92.19 189 LEU A C 1
ATOM 1548 O O . LEU A 1 189 ? 11.385 4.516 -0.732 1.00 92.19 189 LEU A O 1
ATOM 1552 N N . SER A 1 190 ? 12.774 4.466 -2.482 1.00 89.56 190 SER A N 1
ATOM 1553 C CA . SER A 1 190 ? 13.367 5.772 -2.154 1.00 89.56 190 SER A CA 1
ATOM 1554 C C . SER A 1 190 ? 12.325 6.893 -2.117 1.00 89.56 190 SER A C 1
ATOM 1556 O O . SER A 1 190 ? 12.388 7.769 -1.268 1.00 89.56 190 SER A O 1
ATOM 1558 N N . GLY A 1 191 ? 11.327 6.853 -3.007 1.00 88.12 191 GLY A N 1
ATOM 1559 C CA . GLY A 1 191 ? 10.229 7.821 -2.993 1.00 88.12 191 GLY A CA 1
ATOM 1560 C C . GLY A 1 191 ? 9.287 7.634 -1.800 1.00 88.12 191 GLY A C 1
ATOM 1561 O O . GLY A 1 191 ? 8.765 8.622 -1.278 1.00 88.12 191 GLY A O 1
ATOM 1562 N N . LYS A 1 192 ? 9.089 6.385 -1.350 1.00 89.56 192 LYS A N 1
ATOM 1563 C CA . LYS A 1 192 ? 8.353 6.079 -0.114 1.00 89.56 192 LYS A CA 1
ATOM 1564 C C . LYS A 1 192 ? 9.097 6.641 1.099 1.00 89.56 192 LYS A C 1
ATOM 1566 O O . LYS A 1 192 ? 8.497 7.353 1.895 1.00 89.56 192 LYS A O 1
ATOM 1571 N N . GLU A 1 193 ? 10.404 6.402 1.193 1.00 90.12 193 GLU A N 1
ATOM 1572 C CA . GLU A 1 193 ? 11.256 6.916 2.270 1.00 90.12 193 GLU A CA 1
ATOM 1573 C C . GLU A 1 193 ? 11.312 8.443 2.290 1.00 90.12 193 GLU A C 1
ATOM 1575 O O . GLU A 1 193 ? 11.174 9.031 3.356 1.00 90.12 193 GLU A O 1
ATOM 1580 N N . ASP A 1 194 ? 11.460 9.101 1.137 1.00 88.62 194 ASP A N 1
ATOM 1581 C CA . ASP A 1 194 ? 11.442 10.566 1.049 1.00 88.62 194 ASP A CA 1
ATOM 1582 C C . ASP A 1 194 ? 10.110 11.137 1.561 1.00 88.62 194 ASP A C 1
ATOM 1584 O O . ASP A 1 194 ? 10.092 12.095 2.337 1.00 88.62 194 ASP A O 1
ATOM 1588 N N . SER A 1 195 ? 8.991 10.513 1.177 1.00 86.94 195 SER A N 1
ATOM 1589 C CA . SER A 1 195 ? 7.655 10.903 1.650 1.00 86.94 195 SER A CA 1
ATOM 1590 C C . SER A 1 195 ? 7.493 10.663 3.156 1.00 86.94 195 SER A C 1
ATOM 1592 O O . SER A 1 195 ? 6.885 11.472 3.860 1.00 86.94 195 SER A O 1
ATOM 1594 N N . PHE A 1 196 ? 8.065 9.572 3.668 1.00 88.50 196 PHE A N 1
ATOM 1595 C CA . PHE A 1 196 ? 8.039 9.243 5.089 1.00 88.50 196 PHE A CA 1
ATOM 1596 C C . PHE A 1 196 ? 8.882 10.219 5.916 1.00 88.50 196 PHE A C 1
ATOM 1598 O O . PHE A 1 196 ? 8.403 10.744 6.918 1.00 88.50 196 PHE A O 1
ATOM 1605 N N . LYS A 1 197 ? 10.092 10.557 5.450 1.00 88.12 197 LYS A N 1
ATOM 1606 C CA . LYS A 1 197 ? 10.961 11.582 6.051 1.00 88.12 197 LYS A CA 1
ATOM 1607 C C . LYS A 1 197 ? 10.276 12.940 6.108 1.00 88.12 197 LYS A C 1
ATOM 1609 O O . LYS A 1 197 ? 10.334 13.597 7.140 1.00 88.12 197 LYS A O 1
ATOM 1614 N N . ALA A 1 198 ? 9.583 13.329 5.037 1.00 85.94 198 ALA A N 1
ATOM 1615 C CA . ALA A 1 198 ? 8.817 14.574 4.987 1.00 85.94 198 ALA A CA 1
ATOM 1616 C C . ALA A 1 198 ? 7.631 14.610 5.976 1.00 85.94 198 ALA A C 1
ATOM 1618 O O . ALA A 1 198 ? 7.088 15.680 6.234 1.00 85.94 198 ALA A O 1
ATOM 1619 N N . SER A 1 199 ? 7.242 13.461 6.542 1.00 86.56 199 SER A N 1
ATOM 1620 C CA . SER A 1 199 ? 6.162 13.331 7.533 1.00 86.56 199 SER A CA 1
ATOM 1621 C C . SER A 1 199 ? 6.665 13.315 8.988 1.00 86.56 199 SER A C 1
ATOM 1623 O O . SER A 1 199 ? 5.868 13.103 9.901 1.00 86.56 199 SER A O 1
ATOM 1625 N N . SER A 1 200 ? 7.961 13.552 9.225 1.00 87.38 200 SER A N 1
ATOM 1626 C CA . SER A 1 200 ? 8.625 13.579 10.545 1.00 87.38 200 SER A CA 1
ATOM 1627 C C . SER A 1 200 ? 7.810 14.301 11.630 1.00 87.38 200 SER A C 1
ATOM 1629 O O . SER A 1 200 ? 7.506 13.724 12.673 1.00 87.38 200 SER A O 1
ATOM 1631 N N . ALA A 1 201 ? 7.409 15.550 11.380 1.00 85.19 201 ALA A N 1
ATOM 1632 C CA . ALA A 1 201 ? 6.686 16.381 12.339 1.00 85.19 201 ALA A CA 1
ATOM 1633 C C . ALA A 1 201 ? 5.317 15.786 12.709 1.00 85.19 201 ALA A C 1
ATOM 1635 O O . ALA A 1 201 ? 4.933 15.789 13.880 1.00 85.19 201 ALA A O 1
ATOM 1636 N N . ALA A 1 202 ? 4.599 15.233 11.726 1.00 85.81 202 ALA A N 1
ATOM 1637 C CA . ALA A 1 202 ? 3.324 14.561 11.954 1.00 85.81 202 ALA A CA 1
ATOM 1638 C C . ALA A 1 202 ? 3.507 13.276 12.775 1.00 85.81 202 ALA A C 1
ATOM 1640 O O . ALA A 1 202 ? 2.744 13.038 13.705 1.00 85.81 202 ALA A O 1
ATOM 1641 N N . ILE A 1 203 ? 4.550 12.490 12.492 1.00 89.56 203 ILE A N 1
ATOM 1642 C CA . ILE A 1 203 ? 4.865 11.253 13.224 1.00 89.56 203 ILE A CA 1
ATOM 1643 C C . ILE A 1 203 ? 5.108 11.541 14.708 1.00 89.56 203 ILE A C 1
ATOM 1645 O O . ILE A 1 203 ? 4.530 10.872 15.563 1.00 89.56 203 ILE A O 1
ATOM 1649 N N . TYR A 1 204 ? 5.912 12.556 15.036 1.00 89.00 204 TYR A N 1
ATOM 1650 C CA . TYR A 1 204 ? 6.158 12.913 16.436 1.00 89.00 204 TYR A CA 1
ATOM 1651 C C . TYR A 1 204 ? 4.913 13.457 17.138 1.00 89.00 204 TYR A C 1
ATOM 1653 O O . TYR A 1 204 ? 4.687 13.149 18.304 1.00 89.00 204 TYR A O 1
ATOM 1661 N N . LYS A 1 205 ? 4.068 14.212 16.430 1.00 86.75 205 LYS A N 1
ATOM 1662 C CA . LYS A 1 205 ? 2.788 14.693 16.967 1.00 86.75 205 LYS A CA 1
ATOM 1663 C C . LYS A 1 205 ? 1.807 13.549 17.245 1.00 86.75 205 LYS A C 1
ATOM 1665 O O . LYS A 1 205 ? 1.130 13.556 18.271 1.00 86.75 205 LYS A O 1
ATOM 1670 N N . LEU A 1 206 ? 1.768 12.543 16.371 1.00 89.38 206 LEU A N 1
ATOM 1671 C CA . LEU A 1 206 ? 0.998 11.318 16.593 1.00 89.38 206 LEU A CA 1
ATOM 1672 C C . LEU A 1 206 ? 1.545 10.538 17.792 1.00 89.38 206 LEU A C 1
ATOM 1674 O O . LEU A 1 206 ? 0.766 10.091 18.626 1.00 89.38 206 LEU A O 1
ATOM 1678 N N . ALA A 1 207 ? 2.868 10.432 17.934 1.00 91.88 207 ALA A N 1
ATOM 1679 C CA . ALA A 1 207 ? 3.475 9.790 19.098 1.00 91.88 207 ALA A CA 1
ATOM 1680 C C . ALA A 1 207 ? 3.130 10.502 20.414 1.00 91.88 207 ALA A C 1
ATOM 1682 O O . ALA A 1 207 ? 2.787 9.838 21.389 1.00 91.88 207 ALA A O 1
ATOM 1683 N N . ALA A 1 208 ? 3.159 11.837 20.425 1.00 90.12 208 ALA A N 1
ATOM 1684 C CA . ALA A 1 208 ? 2.718 12.633 21.566 1.00 90.12 208 ALA A CA 1
ATOM 1685 C C . ALA A 1 208 ? 1.231 12.396 21.876 1.00 90.12 208 ALA A C 1
ATOM 1687 O O . ALA A 1 208 ? 0.885 12.111 23.014 1.00 90.12 208 ALA A O 1
ATOM 1688 N N . THR A 1 209 ? 0.363 12.399 20.860 1.00 88.88 209 THR A N 1
ATOM 1689 C CA . THR A 1 209 ? -1.077 12.120 21.030 1.00 88.88 209 THR A CA 1
ATOM 1690 C C . THR A 1 209 ? -1.320 10.741 21.653 1.00 88.88 209 THR A C 1
ATOM 1692 O O . THR A 1 209 ? -2.087 10.608 22.603 1.00 88.88 209 THR A O 1
ATOM 1695 N N . MET A 1 210 ? -0.620 9.709 21.173 1.00 91.88 210 MET A N 1
ATOM 1696 C CA . MET A 1 210 ? -0.731 8.354 21.725 1.00 91.88 210 MET A CA 1
ATOM 1697 C C . MET A 1 210 ? -0.165 8.240 23.147 1.00 91.88 210 MET A C 1
ATOM 1699 O O . MET A 1 210 ? -0.588 7.364 23.898 1.00 91.88 210 MET A O 1
ATOM 1703 N N . HIS A 1 211 ? 0.780 9.102 23.525 1.00 92.69 211 HIS A N 1
ATOM 1704 C CA . HIS A 1 211 ? 1.262 9.192 24.900 1.00 92.69 211 HIS A CA 1
ATOM 1705 C C . HIS A 1 211 ? 0.199 9.796 25.830 1.00 92.69 211 HIS A C 1
ATOM 1707 O O . HIS A 1 211 ? -0.065 9.225 26.882 1.00 92.69 211 HIS A O 1
ATOM 1713 N N . GLU A 1 212 ? -0.484 10.867 25.415 1.00 90.31 212 GLU A N 1
ATOM 1714 C CA . GLU A 1 212 ? -1.596 11.457 26.181 1.00 90.31 212 GLU A CA 1
ATOM 1715 C C . GLU A 1 212 ? -2.769 10.468 26.355 1.00 90.31 212 GLU A C 1
ATOM 1717 O O . GLU A 1 212 ? -3.429 10.446 27.398 1.00 90.31 212 GLU A O 1
ATOM 1722 N N . PHE A 1 213 ? -3.010 9.601 25.363 1.00 89.62 213 PHE A N 1
ATOM 1723 C CA . PHE A 1 213 ? -4.002 8.519 25.466 1.00 89.62 213 PHE A CA 1
ATOM 1724 C C . PHE A 1 213 ? -3.613 7.493 26.535 1.00 89.62 213 PHE A C 1
ATOM 1726 O O . PHE A 1 213 ? -4.472 6.984 27.249 1.00 89.62 213 PHE A O 1
ATOM 1733 N N . GLU A 1 214 ? -2.321 7.186 26.671 1.00 91.19 214 GLU A N 1
ATOM 1734 C CA . GLU A 1 214 ? -1.843 6.282 27.718 1.00 91.19 214 GLU A CA 1
ATOM 1735 C C . GLU A 1 214 ? -2.051 6.877 29.116 1.00 91.19 214 GLU A C 1
ATOM 1737 O O . GLU A 1 214 ? -2.535 6.181 30.005 1.00 91.19 214 GLU A O 1
ATOM 1742 N N . GLU A 1 215 ? -1.772 8.171 29.291 1.00 89.12 215 GLU A N 1
ATOM 1743 C CA . GLU A 1 215 ? -1.968 8.875 30.567 1.00 89.12 215 GLU A CA 1
ATOM 1744 C C . GLU A 1 215 ? -3.451 9.010 30.964 1.00 89.12 215 GLU A C 1
ATOM 1746 O O . GLU A 1 215 ? -3.746 9.208 32.136 1.00 89.12 215 GLU A O 1
ATOM 1751 N N . THR A 1 216 ? -4.384 8.900 30.010 1.00 87.00 216 THR A N 1
ATOM 1752 C CA . THR A 1 216 ? -5.847 8.964 30.240 1.00 87.00 216 THR A CA 1
ATOM 1753 C C . THR A 1 216 ? -6.533 7.596 30.218 1.00 87.00 216 THR A C 1
ATOM 1755 O O . THR A 1 216 ? -7.764 7.502 30.208 1.00 87.00 216 THR A O 1
ATOM 1758 N N . LYS A 1 217 ? -5.762 6.506 30.155 1.00 88.06 217 LYS A N 1
ATOM 1759 C CA . LYS A 1 217 ? -6.306 5.175 29.870 1.00 88.06 217 LYS A CA 1
ATOM 1760 C C . LYS A 1 217 ? -7.325 4.705 30.910 1.00 88.06 217 LYS A C 1
ATOM 1762 O O . LYS A 1 217 ? -8.364 4.170 30.532 1.00 88.06 217 LYS A O 1
ATOM 1767 N N . ALA A 1 218 ? -7.048 4.914 32.196 1.00 88.19 218 ALA A N 1
ATOM 1768 C CA . ALA A 1 218 ? -7.942 4.487 33.273 1.00 88.19 218 ALA A CA 1
ATOM 1769 C C . ALA A 1 218 ? -9.296 5.214 33.198 1.00 88.19 218 ALA A C 1
ATOM 1771 O O . ALA A 1 218 ? -10.349 4.599 33.347 1.00 88.19 218 ALA A O 1
ATOM 1772 N N . GLU A 1 219 ? -9.283 6.509 32.889 1.00 86.62 219 GLU A N 1
ATOM 1773 C CA . GLU A 1 219 ? -10.486 7.323 32.740 1.00 86.62 219 GLU A CA 1
ATOM 1774 C C . GLU A 1 219 ? -11.302 6.937 31.497 1.00 86.62 219 GLU A C 1
ATOM 1776 O O . GLU A 1 219 ? -12.532 7.004 31.522 1.00 86.62 219 GLU A O 1
ATOM 1781 N N . LEU A 1 220 ? -10.638 6.530 30.409 1.00 83.62 220 LEU A N 1
ATOM 1782 C CA . LEU A 1 220 ? -11.304 6.020 29.204 1.00 83.62 220 LEU A CA 1
ATOM 1783 C C . LEU A 1 220 ? -11.965 4.655 29.441 1.00 83.62 220 LEU A C 1
ATOM 1785 O O . LEU A 1 220 ? -13.033 4.390 28.889 1.00 83.62 220 LEU A O 1
ATOM 1789 N N . GLU A 1 221 ? -11.364 3.806 30.277 1.00 85.69 221 GLU A N 1
ATOM 1790 C CA . GLU A 1 221 ? -11.954 2.528 30.691 1.00 85.69 221 GLU A CA 1
ATOM 1791 C C . GLU A 1 221 ? -13.202 2.728 31.576 1.00 85.69 221 GLU A C 1
ATOM 1793 O O . GLU A 1 221 ? -14.152 1.946 31.486 1.00 85.69 221 GLU A O 1
ATOM 1798 N N . GLU A 1 222 ? -13.236 3.786 32.395 1.00 85.25 222 GLU A N 1
ATOM 1799 C CA . GLU A 1 222 ? -14.386 4.133 33.244 1.00 85.25 222 GLU A CA 1
ATOM 1800 C C . GLU A 1 222 ? -15.559 4.764 32.471 1.00 85.25 222 GLU A C 1
ATOM 1802 O O . GLU A 1 222 ? -16.719 4.534 32.829 1.00 85.25 222 GLU A O 1
ATOM 1807 N N . ASP A 1 223 ? -15.285 5.525 31.403 1.00 82.38 223 ASP A N 1
ATOM 1808 C CA . ASP A 1 223 ? -16.302 6.172 30.563 1.00 82.38 223 ASP A CA 1
ATOM 1809 C C . ASP A 1 223 ? -16.154 5.826 29.065 1.00 82.38 223 ASP A C 1
ATOM 1811 O O . ASP A 1 223 ? -15.666 6.637 28.265 1.00 82.38 223 ASP A O 1
ATOM 1815 N N . PRO A 1 224 ? -16.661 4.652 28.634 1.00 78.62 224 PRO A N 1
ATOM 1816 C CA . PRO A 1 224 ? -16.607 4.224 27.237 1.00 78.62 224 PRO A CA 1
ATOM 1817 C C . PRO A 1 224 ? -17.349 5.143 26.260 1.00 78.62 224 PRO A C 1
ATOM 1819 O O . PRO A 1 224 ? -17.146 5.030 25.052 1.00 78.62 224 PRO A O 1
ATOM 1822 N N . SER A 1 225 ? -18.206 6.058 26.736 1.00 79.62 225 SER A N 1
ATOM 1823 C CA . SER A 1 225 ? -18.908 7.000 25.854 1.00 79.62 225 SER A CA 1
ATOM 1824 C C . SER A 1 225 ? -17.948 7.971 25.157 1.00 79.62 225 SER A C 1
ATOM 1826 O O . SER A 1 225 ? -18.250 8.461 24.068 1.00 79.62 225 SER A O 1
ATOM 1828 N N . LYS A 1 226 ? -16.752 8.180 25.726 1.00 83.44 226 LYS A N 1
ATOM 1829 C CA . LYS A 1 226 ? -15.693 8.997 25.121 1.00 83.44 226 LYS A CA 1
ATOM 1830 C C . LYS A 1 226 ? -15.036 8.337 23.910 1.00 83.44 226 LYS A C 1
ATOM 1832 O O . LYS A 1 226 ? -14.491 9.038 23.057 1.00 83.44 226 LYS A O 1
ATOM 1837 N N . LEU A 1 227 ? -15.116 7.008 23.804 1.00 87.75 227 LEU A N 1
ATOM 1838 C CA . LEU A 1 227 ? -14.493 6.253 22.718 1.00 87.75 227 LEU A CA 1
ATOM 1839 C C . LEU A 1 227 ? -15.117 6.551 21.352 1.00 87.75 227 LEU A C 1
ATOM 1841 O O . LEU A 1 227 ? -14.408 6.432 20.363 1.00 87.75 227 LEU A O 1
ATOM 1845 N N . ASP A 1 228 ? -16.384 6.977 21.284 1.00 86.88 228 ASP A N 1
ATOM 1846 C CA . ASP A 1 228 ? -17.034 7.382 20.024 1.00 86.88 228 ASP A CA 1
ATOM 1847 C C . ASP A 1 228 ? -16.303 8.581 19.395 1.00 86.88 228 ASP A C 1
ATOM 1849 O O . ASP A 1 228 ? -15.862 8.549 18.245 1.00 86.88 228 ASP A O 1
ATOM 1853 N N . VAL A 1 229 ? -16.067 9.620 20.203 1.00 83.06 229 VAL A N 1
ATOM 1854 C CA . VAL A 1 229 ? -15.389 10.844 19.754 1.00 83.06 229 VAL A CA 1
ATOM 1855 C C . VAL A 1 229 ? -13.940 10.558 19.366 1.00 83.06 229 VAL A C 1
ATOM 1857 O O . VAL A 1 229 ? -13.479 11.034 18.329 1.00 83.06 229 VAL A O 1
ATOM 1860 N N . LEU A 1 230 ? -13.228 9.753 20.160 1.00 87.75 230 LEU A N 1
ATOM 1861 C CA . LEU A 1 230 ? -11.854 9.371 19.833 1.00 87.75 230 LEU A CA 1
ATOM 1862 C C . LEU A 1 230 ? -11.800 8.487 18.585 1.00 87.75 230 LEU A C 1
ATOM 1864 O O . LEU A 1 230 ? -10.948 8.700 17.731 1.00 87.75 230 LEU A O 1
ATOM 1868 N N . PHE A 1 231 ? -12.729 7.545 18.420 1.00 90.31 231 PHE A N 1
ATOM 1869 C CA . PHE A 1 231 ? -12.809 6.723 17.217 1.00 90.31 231 PHE A CA 1
ATOM 1870 C C . PHE A 1 231 ? -12.990 7.582 15.963 1.00 90.31 231 PHE A C 1
ATOM 1872 O O . PHE A 1 231 ? -12.291 7.349 14.979 1.00 90.31 231 PHE A O 1
ATOM 1879 N N . ASN A 1 232 ? -13.867 8.592 16.016 1.00 86.19 232 ASN A N 1
ATOM 1880 C CA . ASN A 1 232 ? -14.081 9.552 14.929 1.00 86.19 232 ASN A CA 1
ATOM 1881 C C . ASN A 1 232 ? -12.776 10.271 14.538 1.00 86.19 232 ASN A C 1
ATOM 1883 O O . ASN A 1 232 ? -12.417 10.335 13.362 1.00 86.19 232 ASN A O 1
ATOM 1887 N N . GLU A 1 233 ? -12.010 10.734 15.527 1.00 84.12 233 GLU A N 1
ATOM 1888 C CA . GLU A 1 233 ? -10.707 11.353 15.272 1.00 84.12 233 GLU A CA 1
ATOM 1889 C C . GLU A 1 233 ? -9.722 10.374 14.627 1.00 84.12 233 GLU A C 1
ATOM 1891 O O . GLU A 1 233 ? -9.100 10.686 13.610 1.00 84.12 233 GLU A O 1
ATOM 1896 N N . MET A 1 234 ? -9.608 9.164 15.173 1.00 88.19 234 MET A N 1
ATOM 1897 C CA . MET A 1 234 ? -8.628 8.184 14.712 1.00 88.19 234 MET A CA 1
ATOM 1898 C C . MET A 1 234 ? -8.943 7.644 13.312 1.00 88.19 234 MET A C 1
ATOM 1900 O O . MET A 1 234 ? -8.031 7.483 12.495 1.00 88.19 234 MET A O 1
ATOM 1904 N N . ILE A 1 235 ? -10.220 7.401 12.997 1.00 88.44 235 ILE A N 1
ATOM 1905 C CA . ILE A 1 235 ? -10.624 6.940 11.664 1.00 88.44 235 ILE A CA 1
ATOM 1906 C C . ILE A 1 235 ? -10.452 8.041 10.614 1.00 88.44 235 ILE A C 1
ATOM 1908 O O . ILE A 1 235 ? -10.053 7.741 9.490 1.00 88.44 235 ILE A O 1
ATOM 1912 N N . GLN A 1 236 ? -10.653 9.314 10.968 1.00 84.50 236 GLN A N 1
ATOM 1913 C CA . GLN A 1 236 ? -10.380 10.420 10.051 1.00 84.50 236 GLN A CA 1
ATOM 1914 C C . GLN A 1 236 ? -8.881 10.641 9.845 1.00 84.50 236 GLN A C 1
ATOM 1916 O O . GLN A 1 236 ? -8.459 10.866 8.711 1.00 84.50 236 GLN A O 1
ATOM 1921 N N . MET A 1 237 ? -8.052 10.526 10.888 1.00 82.19 237 MET A N 1
ATOM 1922 C CA . MET A 1 237 ? -6.590 10.546 10.724 1.00 82.19 237 MET A CA 1
ATOM 1923 C C . MET A 1 237 ? -6.134 9.436 9.769 1.00 82.19 237 MET A C 1
ATOM 1925 O O . MET A 1 237 ? -5.362 9.697 8.845 1.00 82.19 237 MET A O 1
ATOM 1929 N N . CYS A 1 238 ? -6.687 8.230 9.931 1.00 86.56 238 CYS A N 1
ATOM 1930 C CA . CYS A 1 238 ? -6.515 7.126 8.991 1.00 86.56 238 CYS A CA 1
ATOM 1931 C C . CYS A 1 238 ? -7.005 7.508 7.582 1.00 86.56 238 CYS A C 1
ATOM 1933 O O . CYS A 1 238 ? -6.269 7.342 6.617 1.00 86.56 238 CYS A O 1
ATOM 1935 N N . LEU A 1 239 ? -8.199 8.093 7.414 1.00 85.06 239 LEU A N 1
ATOM 1936 C CA . LEU A 1 239 ? -8.763 8.495 6.114 1.00 85.06 239 LEU A CA 1
ATOM 1937 C C . LEU A 1 239 ? -7.867 9.477 5.342 1.00 85.06 239 LEU A C 1
ATOM 1939 O O . LEU A 1 239 ? -7.649 9.289 4.141 1.00 85.06 239 LEU A O 1
ATOM 1943 N N . TRP A 1 240 ? -7.341 10.503 6.003 1.00 80.44 240 TRP A N 1
ATOM 1944 C CA . TRP A 1 240 ? -6.581 11.563 5.340 1.00 80.44 240 TRP A CA 1
ATOM 1945 C C . TRP A 1 240 ? -5.092 11.237 5.189 1.00 80.44 240 TRP A C 1
ATOM 1947 O O . TRP A 1 240 ? -4.473 11.675 4.216 1.00 80.44 240 TRP A O 1
ATOM 1957 N N . GLY A 1 241 ? -4.519 10.434 6.091 1.00 80.94 241 GLY A N 1
ATOM 1958 C CA . GLY A 1 241 ? -3.119 10.013 6.035 1.00 80.94 241 GLY A CA 1
ATOM 1959 C C . GLY A 1 241 ? -2.159 11.203 5.918 1.00 80.94 241 GLY A C 1
ATOM 1960 O O . GLY A 1 241 ? -2.307 12.215 6.606 1.00 80.94 241 GLY A O 1
ATOM 1961 N N . ASN A 1 242 ? -1.196 11.120 4.998 1.00 70.31 242 ASN A N 1
ATOM 1962 C CA . ASN A 1 242 ? -0.226 12.193 4.744 1.00 70.31 242 ASN A CA 1
ATOM 1963 C C . ASN A 1 242 ? -0.796 13.414 3.992 1.00 70.31 242 ASN A C 1
ATOM 1965 O O . ASN A 1 242 ? -0.092 14.408 3.838 1.00 70.31 242 ASN A O 1
ATOM 1969 N N . ALA A 1 243 ? -2.051 13.364 3.530 1.00 62.69 243 ALA A N 1
ATOM 1970 C CA . ALA A 1 243 ? -2.750 14.526 2.980 1.00 62.69 243 ALA A CA 1
ATOM 1971 C C . ALA A 1 243 ? -3.384 15.402 4.078 1.00 62.69 243 ALA A C 1
ATOM 1973 O O . ALA A 1 243 ? -4.031 16.406 3.766 1.00 62.69 243 ALA A O 1
ATOM 1974 N N . THR A 1 244 ? -3.218 15.023 5.349 1.00 61.25 244 THR A N 1
ATOM 1975 C CA . THR A 1 244 ? -3.624 15.827 6.502 1.00 61.25 244 THR A CA 1
ATOM 1976 C C . THR A 1 244 ? -2.671 17.006 6.659 1.00 61.25 244 THR A C 1
ATOM 1978 O O . THR A 1 244 ? -1.477 16.818 6.890 1.00 61.25 244 THR A O 1
ATOM 1981 N N . ASP A 1 245 ? -3.192 18.228 6.555 1.00 58.94 245 ASP A N 1
ATOM 1982 C CA . ASP A 1 245 ? -2.438 19.424 6.936 1.00 58.94 245 ASP A CA 1
ATOM 1983 C C . ASP A 1 245 ? -2.011 19.307 8.414 1.00 58.94 245 ASP A C 1
ATOM 1985 O O . ASP A 1 245 ? -2.776 18.828 9.252 1.00 58.94 245 ASP A O 1
ATOM 1989 N N . LEU A 1 246 ? -0.795 19.728 8.770 1.00 58.06 246 LEU A N 1
ATOM 1990 C CA . LEU A 1 246 ? -0.305 19.637 10.152 1.00 58.06 246 LEU A CA 1
ATOM 1991 C C . LEU A 1 246 ? -1.186 20.423 11.143 1.00 58.06 246 LEU A C 1
ATOM 1993 O O . LEU A 1 246 ? -1.259 20.060 12.323 1.00 58.06 246 LEU A O 1
ATOM 1997 N N . SER A 1 247 ? -1.859 21.473 10.661 1.00 56.78 247 SER A N 1
ATOM 1998 C CA . SER A 1 247 ? -2.882 22.221 11.401 1.00 56.78 247 SER A CA 1
ATOM 1999 C C . SER A 1 247 ? -4.162 21.412 11.636 1.00 56.78 247 SER A C 1
ATOM 2001 O O . SER A 1 247 ? -4.820 21.605 12.655 1.00 56.78 247 SER A O 1
ATOM 2003 N N . LEU A 1 248 ? -4.471 20.464 10.746 1.00 55.94 248 LEU A N 1
ATOM 2004 C CA . LEU A 1 248 ? -5.597 19.539 10.859 1.00 55.94 248 LEU A CA 1
ATOM 2005 C C . LEU A 1 248 ? -5.256 18.313 11.714 1.00 55.94 248 LEU A C 1
ATOM 2007 O O . LEU A 1 248 ? -6.164 17.697 12.261 1.00 55.94 248 LEU A O 1
ATOM 2011 N N . LEU A 1 249 ? -3.980 17.955 11.885 1.00 61.97 249 LEU A N 1
ATOM 2012 C CA . LEU A 1 249 ? -3.603 16.992 12.922 1.00 61.97 249 LEU A CA 1
ATOM 2013 C C . LEU A 1 249 ? -3.992 17.573 14.286 1.00 61.97 249 LEU A C 1
ATOM 2015 O O . LEU A 1 249 ? -3.424 18.566 14.740 1.00 61.97 249 LEU A O 1
ATOM 2019 N N . THR A 1 250 ? -4.971 16.974 14.945 1.00 60.84 250 THR A N 1
ATOM 2020 C CA . THR A 1 250 ? -5.421 17.420 16.262 1.00 60.84 250 THR A CA 1
ATOM 2021 C C . THR A 1 250 ? -4.336 17.075 17.285 1.00 60.84 250 THR A C 1
ATOM 2023 O O . THR A 1 250 ? -3.902 15.930 17.352 1.00 60.84 250 THR A O 1
ATOM 2026 N N . ASN A 1 251 ? -3.835 18.058 18.044 1.00 64.75 251 ASN A N 1
ATOM 2027 C CA . ASN A 1 251 ? -2.989 17.772 19.207 1.00 64.75 251 ASN A CA 1
ATOM 2028 C C . ASN A 1 251 ? -3.918 17.584 20.404 1.00 64.75 251 ASN A C 1
ATOM 2030 O O . ASN A 1 251 ? -4.318 18.574 21.012 1.00 64.75 251 ASN A O 1
ATOM 2034 N N . LEU A 1 252 ? -4.322 16.347 20.676 1.00 69.88 252 LEU A N 1
ATOM 2035 C CA . LEU A 1 252 ? -5.213 16.056 21.795 1.00 69.88 252 LEU A CA 1
ATOM 2036 C C . LEU A 1 252 ? -4.383 16.023 23.078 1.00 69.88 252 LEU A C 1
ATOM 2038 O O . LEU A 1 252 ? -3.641 15.071 23.301 1.00 69.88 252 LEU A O 1
ATOM 2042 N N . THR A 1 253 ? -4.476 17.071 23.897 1.00 75.31 253 THR A N 1
ATOM 2043 C CA . THR A 1 253 ? -3.858 17.068 25.232 1.00 75.31 253 THR A CA 1
ATOM 2044 C C . THR A 1 253 ? -4.667 16.201 26.199 1.00 75.31 253 THR A C 1
ATOM 2046 O O . THR A 1 253 ? -5.857 15.968 25.975 1.00 75.31 253 THR A O 1
ATOM 2049 N N . HIS A 1 254 ? -4.066 15.780 27.315 1.00 76.69 254 HIS A N 1
ATOM 2050 C CA . HIS A 1 254 ? -4.767 15.095 28.406 1.00 76.69 254 HIS A CA 1
ATOM 2051 C C . HIS A 1 254 ? -6.084 15.794 28.800 1.00 76.69 254 HIS A C 1
ATOM 2053 O O . HIS A 1 254 ? -7.127 15.152 28.935 1.00 76.69 254 HIS A O 1
ATOM 2059 N N . GLU A 1 255 ? -6.079 17.128 28.926 1.00 74.19 255 GLU A N 1
ATOM 2060 C CA . GLU A 1 255 ? -7.296 17.883 29.246 1.00 74.19 255 GLU A CA 1
ATOM 2061 C C . GLU A 1 255 ? -8.349 17.822 28.132 1.00 74.19 255 GLU A C 1
ATOM 2063 O O . GLU A 1 255 ? -9.542 17.723 28.438 1.00 74.19 255 GLU A O 1
ATOM 2068 N N . ASP A 1 256 ? -7.931 17.862 26.863 1.00 73.50 256 ASP A N 1
ATOM 2069 C CA . ASP A 1 256 ? -8.837 17.793 25.712 1.00 73.50 256 ASP A CA 1
ATOM 2070 C C . ASP A 1 256 ? -9.526 16.433 25.631 1.00 73.50 256 ASP A C 1
ATOM 2072 O O . ASP A 1 256 ? -10.736 16.375 25.415 1.00 73.50 256 ASP A O 1
ATOM 2076 N N . ILE A 1 257 ? -8.782 15.350 25.872 1.00 72.06 257 ILE A N 1
ATOM 2077 C CA . ILE A 1 257 ? -9.304 13.976 25.892 1.00 72.06 257 ILE A CA 1
ATOM 2078 C C . ILE A 1 257 ? -10.329 13.819 27.016 1.00 72.06 257 ILE A C 1
ATOM 2080 O O . ILE A 1 257 ? -11.424 13.297 26.805 1.00 72.06 257 ILE A O 1
ATOM 2084 N N . LEU A 1 258 ? -10.009 14.306 28.220 1.00 70.81 258 LEU A N 1
ATOM 2085 C CA . LEU A 1 258 ? -10.895 14.156 29.370 1.00 70.81 258 LEU A CA 1
ATOM 2086 C C . LEU A 1 258 ? -12.163 14.996 29.258 1.00 70.81 258 LEU A C 1
ATOM 2088 O O . LEU A 1 258 ? -13.238 14.512 29.627 1.00 70.81 258 LEU A O 1
ATOM 2092 N N . LYS A 1 259 ? -12.042 16.242 28.789 1.00 70.38 259 LYS A N 1
ATOM 2093 C CA . LYS A 1 259 ? -13.170 17.174 28.676 1.00 70.38 259 LYS A CA 1
ATOM 2094 C C . LYS A 1 259 ? -13.936 17.013 27.361 1.00 70.38 259 LYS A C 1
ATOM 2096 O O . LYS A 1 259 ? -15.005 17.613 27.242 1.00 70.38 259 LYS A O 1
ATOM 2101 N N . LEU A 1 260 ? -13.389 16.262 26.397 1.00 65.19 260 LEU A N 1
ATOM 2102 C CA . LEU A 1 260 ? -13.848 16.201 25.003 1.00 65.19 260 LEU A CA 1
ATOM 2103 C C . LEU A 1 260 ? -14.167 17.606 24.473 1.00 65.19 260 LEU A C 1
ATOM 2105 O O . LEU A 1 260 ? -15.221 17.857 23.881 1.00 65.19 260 LEU A O 1
ATOM 2109 N N . GLN A 1 261 ? -13.296 18.565 24.807 1.00 51.47 261 GLN A N 1
ATOM 2110 C CA . GLN A 1 261 ? -13.509 19.967 24.470 1.00 51.47 261 GLN A CA 1
ATOM 2111 C C . GLN A 1 261 ? -13.465 20.160 22.953 1.00 51.47 261 GLN A C 1
ATOM 2113 O O . GLN A 1 261 ? -12.897 19.364 22.217 1.00 51.47 261 GLN A O 1
ATOM 2118 N N . SER A 1 262 ? -14.050 21.262 22.481 1.00 51.97 262 SER A N 1
ATOM 2119 C CA . SER A 1 262 ? -14.131 21.676 21.073 1.00 51.97 262 SER A CA 1
ATOM 2120 C C . SER A 1 262 ? -12.778 21.936 20.385 1.00 51.97 262 SER A C 1
ATOM 2122 O O . SER A 1 262 ? -12.739 22.586 19.340 1.00 51.97 262 SER A O 1
ATOM 2124 N N . VAL A 1 263 ? -11.667 21.489 20.964 1.00 48.59 263 VAL A N 1
ATOM 2125 C CA . VAL A 1 263 ? -10.341 21.544 20.357 1.00 48.59 263 VAL A CA 1
ATOM 2126 C C . VAL A 1 263 ? -10.308 20.513 19.237 1.00 48.59 263 VAL A C 1
ATOM 2128 O O . VAL A 1 263 ? -10.586 19.338 19.439 1.00 48.59 263 VAL A O 1
ATOM 2131 N N . GLY A 1 264 ? -10.056 20.984 18.019 1.00 54.59 264 GLY A N 1
ATOM 2132 C CA . GLY A 1 264 ? -10.173 20.167 16.814 1.00 54.59 264 GLY A CA 1
ATOM 2133 C C . GLY A 1 264 ? -11.566 20.154 16.190 1.00 54.59 264 GLY A C 1
ATOM 2134 O O . GLY A 1 264 ? -11.675 19.694 15.066 1.00 54.59 264 GLY A O 1
ATOM 2135 N N . LYS A 1 265 ? -12.610 20.720 16.819 1.00 63.59 265 LYS A N 1
ATOM 2136 C CA . LYS A 1 265 ? -13.957 20.774 16.217 1.00 63.59 265 LYS A CA 1
ATOM 2137 C C . LYS A 1 265 ? -13.987 21.592 14.924 1.00 63.59 265 LYS A C 1
ATOM 2139 O O . LYS A 1 265 ? -14.612 21.176 13.963 1.00 63.59 265 LYS A O 1
ATOM 2144 N N . GLU A 1 266 ? -13.274 22.715 14.873 1.00 65.00 266 GLU A N 1
ATOM 2145 C CA . GLU A 1 266 ? -13.139 23.498 13.635 1.00 65.00 266 GLU A CA 1
ATOM 2146 C C . GLU A 1 266 ? -12.402 22.696 12.552 1.00 65.00 266 GLU A C 1
ATOM 2148 O O . GLU A 1 266 ? -12.870 22.623 11.423 1.00 65.00 266 GLU A O 1
ATOM 2153 N N . ALA A 1 267 ? -11.319 21.998 12.913 1.00 64.44 267 ALA A N 1
ATOM 2154 C CA . ALA A 1 267 ? -10.591 21.124 11.992 1.00 64.44 267 ALA A CA 1
ATOM 2155 C C . ALA A 1 267 ? -11.434 19.914 11.534 1.00 64.44 267 ALA A C 1
ATOM 2157 O O . ALA A 1 267 ? -11.368 19.516 10.373 1.00 64.44 267 ALA A O 1
ATOM 2158 N N . GLN A 1 268 ? -12.253 19.344 12.421 1.00 65.12 268 GLN A N 1
ATOM 2159 C CA . GLN A 1 268 ? -13.236 18.303 12.115 1.00 65.12 268 GLN A CA 1
ATOM 2160 C C . GLN A 1 268 ? -14.317 18.829 11.172 1.00 65.12 268 GLN A C 1
ATOM 2162 O O . GLN A 1 268 ? -14.641 18.160 10.197 1.00 65.12 268 GLN A O 1
ATOM 2167 N N . ASP A 1 269 ? -14.874 20.010 11.437 1.00 71.12 269 ASP A N 1
ATOM 2168 C CA . ASP A 1 269 ? -15.919 20.624 10.618 1.00 71.12 269 ASP A CA 1
ATOM 2169 C C . ASP A 1 269 ? -15.373 20.974 9.219 1.00 71.12 269 ASP A C 1
ATOM 2171 O O . ASP A 1 269 ? -16.032 20.706 8.210 1.00 71.12 269 ASP A O 1
ATOM 2175 N N . GLU A 1 270 ? -14.132 21.466 9.133 1.00 72.81 270 GLU A N 1
ATOM 2176 C CA . GLU A 1 270 ? -13.422 21.675 7.867 1.00 72.81 270 GLU A CA 1
ATOM 2177 C C . GLU A 1 270 ? -13.193 20.361 7.108 1.00 72.81 270 GLU A C 1
ATOM 2179 O O . GLU A 1 270 ? -13.438 20.300 5.903 1.00 72.81 270 GLU A O 1
ATOM 2184 N N . ARG A 1 271 ? -12.778 19.282 7.789 1.00 74.31 271 ARG A N 1
ATOM 2185 C CA . ARG A 1 271 ? -12.614 17.952 7.171 1.00 74.31 271 ARG A CA 1
ATOM 2186 C C . ARG A 1 271 ? -13.941 17.373 6.693 1.00 74.31 271 ARG A C 1
ATOM 2188 O O . ARG A 1 271 ? -14.010 16.867 5.573 1.00 74.31 271 ARG A O 1
ATOM 2195 N N . LYS A 1 272 ? -14.995 17.476 7.508 1.00 77.31 272 LYS A N 1
ATOM 2196 C CA . LYS A 1 272 ? -16.347 16.983 7.204 1.00 77.31 272 LYS A CA 1
ATOM 2197 C C . LYS A 1 272 ? -16.916 17.608 5.939 1.00 77.31 272 LYS A C 1
ATOM 2199 O O . LYS A 1 272 ? -17.607 16.919 5.196 1.00 77.31 272 LYS A O 1
ATOM 2204 N N . ALA A 1 273 ? -16.561 18.855 5.625 1.00 81.69 273 ALA A N 1
ATOM 2205 C CA . ALA A 1 273 ? -16.950 19.488 4.364 1.00 81.69 273 ALA A CA 1
ATOM 2206 C C . ALA A 1 273 ? -16.441 18.735 3.114 1.00 81.69 273 ALA A C 1
ATOM 2208 O O . ALA A 1 273 ? -17.014 18.883 2.034 1.00 81.69 273 ALA A O 1
ATOM 2209 N N . PHE A 1 274 ? -15.396 17.909 3.250 1.00 81.19 274 PHE A N 1
ATOM 2210 C CA . PHE A 1 274 ? -14.835 17.085 2.176 1.00 81.19 274 PHE A CA 1
ATOM 2211 C C . PHE A 1 274 ? -15.248 15.604 2.246 1.00 81.19 274 PHE A C 1
ATOM 2213 O O . PHE A 1 274 ? -14.849 14.826 1.377 1.00 81.19 274 PHE A O 1
ATOM 2220 N N . ILE A 1 275 ? -16.049 15.203 3.240 1.00 83.62 275 ILE A N 1
ATOM 2221 C CA . ILE A 1 275 ? -16.569 13.838 3.382 1.00 83.62 275 ILE A CA 1
ATOM 2222 C C . ILE A 1 275 ? -17.978 13.791 2.783 1.00 83.62 275 ILE A C 1
ATOM 2224 O O . ILE A 1 275 ? -18.938 14.304 3.348 1.00 83.62 275 ILE A O 1
ATOM 2228 N N . LEU A 1 276 ? -18.114 13.165 1.612 1.00 86.94 276 LEU A N 1
ATOM 2229 C CA . LEU A 1 276 ? -19.399 13.081 0.898 1.00 86.94 276 LEU A CA 1
ATOM 2230 C C . LEU A 1 276 ? -20.365 12.052 1.499 1.00 86.94 276 LEU A C 1
ATOM 2232 O O . LEU A 1 276 ? -21.578 12.156 1.320 1.00 86.94 276 LEU A O 1
ATOM 2236 N N . ARG A 1 277 ? -19.823 11.032 2.165 1.00 88.19 277 ARG A N 1
ATOM 2237 C CA . ARG A 1 277 ? -20.572 9.979 2.842 1.00 88.19 277 ARG A CA 1
ATOM 2238 C C . ARG A 1 277 ? -19.832 9.608 4.115 1.00 88.19 277 ARG A C 1
ATOM 2240 O O . ARG A 1 277 ? -18.676 9.203 4.047 1.00 88.19 277 ARG A O 1
ATOM 2247 N N . ASP A 1 278 ? -20.527 9.742 5.231 1.00 88.44 278 ASP A N 1
ATOM 2248 C CA . ASP A 1 278 ? -20.010 9.499 6.569 1.00 88.44 278 ASP A CA 1
ATOM 2249 C C . ASP A 1 278 ? -20.860 8.407 7.230 1.00 88.44 278 ASP A C 1
ATOM 2251 O O . ASP A 1 278 ? -22.024 8.628 7.565 1.00 88.44 278 ASP A O 1
ATOM 2255 N N . ASP A 1 279 ? -20.267 7.219 7.360 1.00 92.06 279 ASP A N 1
ATOM 2256 C CA . ASP A 1 279 ? -20.833 6.074 8.076 1.00 92.06 279 ASP A CA 1
ATOM 2257 C C . ASP A 1 279 ? -20.020 5.786 9.367 1.00 92.06 279 ASP A C 1
ATOM 2259 O O . ASP A 1 279 ? -20.094 4.685 9.914 1.00 92.06 279 ASP A O 1
ATOM 2263 N N . GLU A 1 280 ? -19.235 6.752 9.876 1.00 89.88 280 GLU A N 1
ATOM 2264 C CA . GLU A 1 280 ? -18.314 6.565 11.015 1.00 89.88 280 GLU A CA 1
ATOM 2265 C C . GLU A 1 280 ? -19.058 6.137 12.282 1.00 89.88 280 GLU A C 1
ATOM 2267 O O . GLU A 1 280 ? -18.656 5.186 12.952 1.00 89.88 280 GLU A O 1
ATOM 2272 N N . LYS A 1 281 ? -20.200 6.775 12.565 1.00 90.69 281 LYS A N 1
ATOM 2273 C CA . LYS A 1 281 ? -21.039 6.419 13.715 1.00 90.69 281 LYS A CA 1
ATOM 2274 C C . LYS A 1 281 ? -21.583 4.993 13.609 1.00 90.69 281 LYS A C 1
ATOM 2276 O O . LYS A 1 281 ? -21.576 4.255 14.587 1.00 90.69 281 LYS A O 1
ATOM 2281 N N . VAL A 1 282 ? -22.029 4.591 12.417 1.00 94.50 282 VAL A N 1
ATOM 2282 C CA . VAL A 1 282 ? -22.537 3.231 12.168 1.00 94.50 282 VAL A CA 1
ATOM 2283 C C . VAL A 1 282 ? -21.413 2.209 12.343 1.00 94.50 282 VAL A C 1
ATOM 2285 O O . VAL A 1 282 ? -21.625 1.152 12.939 1.00 94.50 282 VAL A O 1
ATOM 2288 N N . ALA A 1 283 ? -20.208 2.531 11.866 1.00 94.25 283 ALA A N 1
ATOM 2289 C CA . ALA A 1 283 ? -19.029 1.694 12.049 1.00 94.25 283 ALA A CA 1
ATOM 2290 C C . ALA A 1 283 ? -18.656 1.550 13.533 1.00 94.25 283 ALA A C 1
ATOM 2292 O O . ALA A 1 283 ? -18.374 0.434 13.970 1.00 94.25 283 ALA A O 1
ATOM 2293 N N . PHE A 1 284 ? -18.708 2.634 14.314 1.00 94.00 284 PHE A N 1
ATOM 2294 C CA . PHE A 1 284 ? -18.446 2.590 15.752 1.00 94.00 284 PHE A CA 1
ATOM 2295 C C . PHE A 1 284 ? -19.517 1.800 16.512 1.00 94.00 284 PHE A C 1
ATOM 2297 O O . PHE A 1 284 ? -19.183 0.899 17.279 1.00 94.00 284 PHE A O 1
ATOM 2304 N N . GLU A 1 285 ? -20.804 2.058 16.255 1.00 95.31 285 GLU A N 1
ATOM 2305 C CA . GLU A 1 285 ? -21.916 1.308 16.853 1.00 95.31 285 GLU A CA 1
ATOM 2306 C C . GLU A 1 285 ? -21.752 -0.200 16.597 1.00 95.31 285 GLU A C 1
ATOM 2308 O O . GLU A 1 285 ? -21.862 -0.997 17.529 1.00 95.31 285 GLU A O 1
ATOM 2313 N N . TYR A 1 286 ? -21.394 -0.598 15.372 1.00 96.69 286 TYR A N 1
ATOM 2314 C CA . TYR A 1 286 ? -21.088 -1.991 15.048 1.00 96.69 286 TYR A CA 1
ATOM 2315 C C . TYR A 1 286 ? -19.841 -2.513 15.779 1.00 96.69 286 TYR A C 1
ATOM 2317 O O . TYR A 1 286 ? -19.890 -3.610 16.340 1.00 96.69 286 TYR A O 1
ATOM 2325 N N . LEU A 1 287 ? -18.754 -1.734 15.833 1.00 95.81 287 LEU A N 1
ATOM 2326 C CA . LEU A 1 287 ? -17.531 -2.085 16.563 1.00 95.81 287 LEU A CA 1
ATOM 2327 C C . LEU A 1 287 ? -17.838 -2.431 18.026 1.00 95.81 287 LEU A C 1
ATOM 2329 O O . LEU A 1 287 ? -17.323 -3.428 18.525 1.00 95.81 287 LEU A O 1
ATOM 2333 N N . THR A 1 288 ? -18.736 -1.685 18.683 1.00 95.06 288 THR A N 1
ATOM 2334 C CA . THR A 1 288 ? -19.098 -1.941 20.089 1.00 95.06 288 THR A CA 1
ATOM 2335 C C . THR A 1 288 ? -19.798 -3.281 20.332 1.00 95.06 288 THR A C 1
ATOM 2337 O O . THR A 1 288 ? -19.854 -3.758 21.466 1.00 95.06 288 THR A O 1
ATOM 2340 N N . THR A 1 289 ? -20.327 -3.910 19.277 1.00 96.38 289 THR A N 1
ATOM 2341 C CA . THR A 1 289 ? -20.948 -5.242 19.356 1.00 96.38 289 THR A CA 1
ATOM 2342 C C . THR A 1 289 ? -19.929 -6.379 19.315 1.00 96.38 289 THR A C 1
ATOM 2344 O O . THR A 1 289 ? -20.266 -7.524 19.626 1.00 96.38 289 THR A O 1
ATOM 2347 N N . LEU A 1 290 ? -18.689 -6.079 18.920 1.00 97.06 290 LEU A N 1
ATOM 2348 C CA . LEU A 1 290 ? -17.619 -7.055 18.804 1.00 97.06 290 LEU A CA 1
ATOM 2349 C C . LEU A 1 290 ? -16.986 -7.351 20.167 1.00 97.06 290 LEU A C 1
ATOM 2351 O O . LEU A 1 290 ? -17.054 -6.563 21.109 1.00 97.06 290 LEU A O 1
ATOM 2355 N N . LYS A 1 291 ? -16.342 -8.513 20.263 1.00 95.69 291 LYS A N 1
ATOM 2356 C CA . LYS A 1 291 ? -15.593 -8.927 21.447 1.00 95.69 291 LYS A CA 1
ATOM 2357 C C . LYS A 1 291 ? -14.369 -9.719 21.031 1.00 95.69 291 LYS A C 1
ATOM 2359 O O . LYS A 1 291 ? -14.505 -10.683 20.278 1.00 95.69 291 LYS A O 1
ATOM 2364 N N . ASP A 1 292 ? -13.205 -9.317 21.539 1.00 95.50 292 ASP A N 1
ATOM 2365 C CA . ASP A 1 292 ? -11.912 -9.937 21.240 1.00 95.50 292 ASP A CA 1
ATOM 2366 C C . ASP A 1 292 ? -11.683 -10.136 19.728 1.00 95.50 292 ASP A C 1
ATOM 2368 O O . ASP A 1 292 ? -11.054 -11.106 19.301 1.00 95.50 292 ASP A O 1
ATOM 2372 N N . ALA A 1 293 ? -12.220 -9.242 18.894 1.00 98.12 293 ALA A N 1
ATOM 2373 C CA . ALA A 1 293 ? -12.313 -9.462 17.460 1.00 98.12 293 ALA A CA 1
ATOM 2374 C C . ALA A 1 293 ? -10.984 -9.238 16.733 1.00 98.12 293 ALA A C 1
ATOM 2376 O O . ALA A 1 293 ? -10.110 -8.488 17.174 1.00 98.12 293 ALA A O 1
ATOM 2377 N N . ARG A 1 294 ? -10.875 -9.876 15.564 1.00 98.31 294 ARG A N 1
ATOM 2378 C CA . ARG A 1 294 ? -9.878 -9.562 14.540 1.00 98.31 294 ARG A CA 1
ATOM 2379 C C . ARG A 1 294 ? -10.411 -8.444 13.643 1.00 98.31 294 ARG A C 1
ATOM 2381 O O . ARG A 1 294 ? -11.546 -8.541 13.187 1.00 98.31 294 ARG A O 1
ATOM 2388 N N . VAL A 1 295 ? -9.588 -7.447 13.341 1.00 98.12 295 VAL A N 1
ATOM 2389 C CA . VAL A 1 295 ? -9.853 -6.419 12.321 1.00 98.12 295 VAL A CA 1
ATOM 2390 C C . VAL A 1 295 ? -8.813 -6.534 11.211 1.00 98.12 295 VAL A C 1
ATOM 2392 O O . VAL A 1 295 ? -7.636 -6.759 11.485 1.00 98.12 295 VAL A O 1
ATOM 2395 N N . ASP A 1 296 ? -9.228 -6.395 9.955 1.00 97.50 296 ASP A N 1
ATOM 2396 C CA . ASP A 1 296 ? -8.335 -6.500 8.798 1.00 97.50 296 ASP A CA 1
ATOM 2397 C C . ASP A 1 296 ? -8.201 -5.159 8.074 1.00 97.50 296 ASP A C 1
ATOM 2399 O O . ASP A 1 296 ? -9.204 -4.549 7.720 1.00 97.50 296 ASP A O 1
ATOM 2403 N N . PHE A 1 297 ? -6.968 -4.728 7.808 1.00 95.75 297 PHE A N 1
ATOM 2404 C CA . PHE A 1 297 ? -6.662 -3.531 7.021 1.00 95.75 297 PHE A CA 1
ATOM 2405 C C . PHE A 1 297 ? -6.150 -3.930 5.640 1.00 95.75 297 PHE A C 1
ATOM 2407 O O . PHE A 1 297 ? -5.169 -4.668 5.517 1.00 95.75 297 PHE A O 1
ATOM 2414 N N . ILE A 1 298 ? -6.811 -3.436 4.594 1.00 92.81 298 ILE A N 1
ATOM 2415 C CA . ILE A 1 298 ? -6.445 -3.673 3.196 1.00 92.81 298 ILE A CA 1
ATOM 2416 C C . ILE A 1 298 ?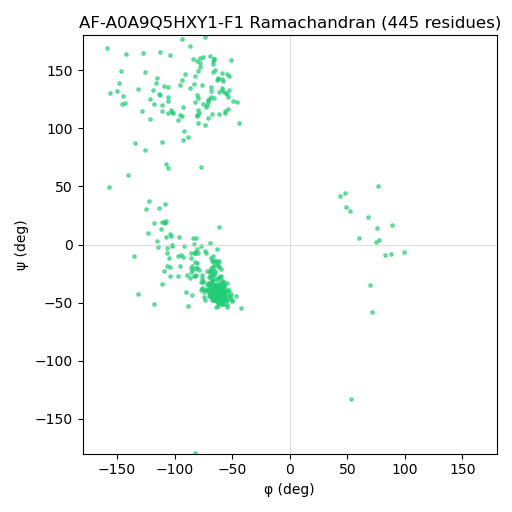 -5.896 -2.375 2.600 1.00 92.81 298 ILE A C 1
ATOM 2418 O O . ILE A 1 298 ? -6.536 -1.339 2.742 1.00 92.81 298 ILE A O 1
ATOM 2422 N N . LEU A 1 299 ? -4.792 -2.470 1.843 1.00 70.75 299 LEU A N 1
ATOM 2423 C CA . LEU A 1 299 ? -4.155 -1.394 1.054 1.00 70.75 299 LEU A CA 1
ATOM 2424 C C . LEU A 1 299 ? -3.202 -0.442 1.807 1.00 70.75 299 LEU A C 1
ATOM 2426 O O . LEU A 1 299 ? -2.475 0.262 1.114 1.00 70.75 299 LEU A O 1
ATOM 2430 N N . ASP A 1 300 ? -3.103 -0.479 3.144 1.00 73.06 300 ASP A N 1
ATOM 2431 C CA . ASP A 1 300 ? -2.166 0.381 3.900 1.00 73.06 300 ASP A CA 1
ATOM 2432 C C . ASP A 1 300 ? -1.819 -0.155 5.312 1.00 73.06 300 ASP A C 1
ATOM 2434 O O . ASP A 1 300 ? -2.452 -1.094 5.805 1.00 73.06 300 ASP A O 1
ATOM 2438 N N . ASN A 1 301 ? -0.806 0.446 5.952 1.00 68.69 301 ASN A N 1
ATOM 2439 C CA . ASN A 1 301 ? -0.342 0.173 7.317 1.00 68.69 301 ASN A CA 1
ATOM 2440 C C . ASN A 1 301 ? -0.721 1.315 8.277 1.00 68.69 301 ASN A C 1
ATOM 2442 O O . ASN A 1 301 ? 0.148 2.032 8.783 1.00 68.69 301 ASN A O 1
ATOM 2446 N N . ASP A 1 302 ? -2.007 1.470 8.579 1.00 85.88 302 ASP A N 1
ATOM 2447 C CA . ASP A 1 302 ? -2.489 2.474 9.537 1.00 85.88 302 ASP A CA 1
ATOM 2448 C C . ASP A 1 302 ? -2.250 2.037 10.999 1.00 85.88 302 ASP A C 1
ATOM 2450 O O . ASP A 1 302 ? -3.178 1.762 11.763 1.00 85.88 302 ASP A O 1
ATOM 2454 N N . LEU A 1 303 ? -0.973 1.958 11.399 1.00 93.94 303 LEU A N 1
ATOM 2455 C CA . LEU A 1 303 ? -0.541 1.435 12.705 1.00 93.94 303 LEU A CA 1
ATOM 2456 C C . LEU A 1 303 ? -1.108 2.218 13.892 1.00 93.94 303 LEU A C 1
ATOM 2458 O O . LEU A 1 303 ? -1.409 1.623 14.921 1.00 93.94 303 LEU A O 1
ATOM 2462 N N . VAL A 1 304 ? -1.284 3.534 13.756 1.00 94.38 304 VAL A N 1
ATOM 2463 C CA . VAL A 1 304 ? -1.803 4.382 14.841 1.00 94.38 304 VAL A CA 1
ATOM 2464 C C . VAL A 1 304 ? -3.276 4.069 15.121 1.00 94.38 304 VAL A C 1
ATOM 2466 O O . VAL A 1 304 ? -3.667 3.921 16.277 1.00 94.38 304 VAL A O 1
ATOM 2469 N N . PHE A 1 305 ? -4.095 3.900 14.078 1.00 94.88 305 PHE A N 1
ATOM 2470 C CA . PHE A 1 305 ? -5.496 3.522 14.264 1.00 94.88 305 PHE A CA 1
ATOM 2471 C C . PHE A 1 305 ? -5.626 2.070 14.734 1.00 94.88 305 PHE A C 1
ATOM 2473 O O . PHE A 1 305 ? -6.416 1.782 15.629 1.00 94.88 305 PHE A O 1
ATOM 2480 N N . ALA A 1 306 ? -4.801 1.164 14.203 1.00 96.88 306 ALA A N 1
ATOM 2481 C CA . ALA A 1 306 ? -4.724 -0.210 14.688 1.00 96.88 306 ALA A CA 1
ATOM 2482 C C . ALA A 1 306 ? -4.354 -0.286 16.181 1.00 96.88 306 ALA A C 1
ATOM 2484 O O . ALA A 1 306 ? -4.932 -1.083 16.918 1.00 96.88 306 ALA A O 1
ATOM 2485 N N . ASP A 1 307 ? -3.425 0.559 16.635 1.00 96.75 307 ASP A N 1
ATOM 2486 C CA . ASP A 1 307 ? -3.019 0.651 18.039 1.00 96.75 307 ASP A CA 1
ATOM 2487 C C . ASP A 1 307 ? -4.174 1.168 18.887 1.00 96.75 307 ASP A C 1
ATOM 2489 O O . ASP A 1 307 ? -4.497 0.574 19.910 1.00 96.75 307 ASP A O 1
ATOM 2493 N N . PHE A 1 308 ? -4.875 2.200 18.412 1.00 95.75 308 PHE A N 1
ATOM 2494 C CA . PHE A 1 308 ? -6.062 2.687 19.099 1.00 95.75 308 PHE A CA 1
ATOM 2495 C C . PHE A 1 308 ? -7.101 1.584 19.335 1.00 95.75 308 PHE A C 1
ATOM 2497 O O . PHE A 1 308 ? -7.565 1.401 20.462 1.00 95.75 308 PHE A O 1
ATOM 2504 N N . LEU A 1 309 ? -7.410 0.813 18.287 1.00 96.56 309 LEU A N 1
ATOM 2505 C CA . LEU A 1 309 ? -8.373 -0.283 18.351 1.00 96.56 309 LEU A CA 1
ATOM 2506 C C . LEU A 1 309 ? -7.961 -1.357 19.367 1.00 96.56 309 LEU A C 1
ATOM 2508 O O . LEU A 1 309 ? -8.796 -1.780 20.160 1.00 96.56 309 LEU A O 1
ATOM 2512 N N . VAL A 1 310 ? -6.696 -1.784 19.358 1.00 96.94 310 VAL A N 1
ATOM 2513 C CA . VAL A 1 310 ? -6.199 -2.862 20.235 1.00 96.94 310 VAL A CA 1
ATOM 2514 C C . VAL A 1 310 ? -5.996 -2.396 21.679 1.00 96.94 310 VAL A C 1
ATOM 2516 O O . VAL A 1 310 ? -6.221 -3.163 22.611 1.00 96.94 310 VAL A O 1
ATOM 2519 N N . THR A 1 311 ? -5.538 -1.162 21.881 1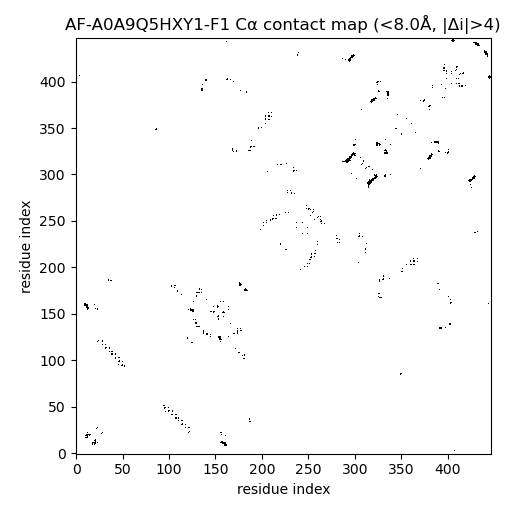.00 95.19 311 THR A N 1
ATOM 2520 C CA . THR A 1 311 ? -5.074 -0.686 23.193 1.00 95.19 311 THR A CA 1
ATOM 2521 C C . THR A 1 311 ? -6.177 -0.050 24.023 1.00 95.19 311 THR A C 1
ATOM 2523 O O . THR A 1 311 ? -6.205 -0.250 25.239 1.00 95.19 311 THR A O 1
ATOM 2526 N N . TYR A 1 312 ? -7.043 0.742 23.385 1.00 92.62 312 TYR A N 1
ATOM 2527 C CA . TYR A 1 312 ? -7.990 1.621 24.079 1.00 92.62 312 TYR A CA 1
ATOM 2528 C C . TYR A 1 312 ? -9.449 1.231 23.859 1.00 92.62 312 TYR A C 1
ATOM 2530 O O . TYR A 1 312 ? -10.336 1.851 24.438 1.00 92.62 312 TYR A O 1
ATOM 2538 N N . THR A 1 313 ? -9.723 0.199 23.057 1.00 92.81 313 THR A N 1
ATOM 2539 C CA . THR A 1 313 ? -11.076 -0.349 22.929 1.00 92.81 313 THR A CA 1
ATOM 2540 C C . THR A 1 313 ? -11.129 -1.782 23.457 1.00 92.81 313 THR A C 1
ATOM 2542 O O . THR A 1 313 ? -10.199 -2.553 23.229 1.00 92.81 313 THR A O 1
ATOM 2545 N N . PRO A 1 314 ? -12.224 -2.198 24.117 1.00 92.69 314 PRO A N 1
ATOM 2546 C CA . PRO A 1 314 ? -12.375 -3.573 24.598 1.00 92.69 314 PRO A CA 1
ATOM 2547 C C . PRO A 1 314 ? -12.847 -4.548 23.500 1.00 92.69 314 PRO A C 1
ATOM 2549 O O . PRO A 1 314 ? -13.167 -5.703 23.787 1.00 92.69 314 PRO A O 1
ATOM 2552 N N . TYR A 1 315 ? -12.958 -4.090 22.249 1.00 95.62 315 TYR A N 1
ATOM 2553 C CA . TYR A 1 315 ? -13.649 -4.812 21.178 1.00 95.62 315 TYR A CA 1
ATOM 2554 C C . TYR A 1 315 ? -12.702 -5.614 20.278 1.00 95.62 315 TYR A C 1
ATOM 2556 O O . TYR A 1 315 ? -13.117 -6.615 19.688 1.00 95.62 315 TYR A O 1
ATOM 2564 N N . VAL A 1 316 ? -11.438 -5.192 20.166 1.00 97.94 316 VAL A N 1
ATOM 2565 C CA . VAL A 1 316 ? -10.462 -5.713 19.198 1.00 97.94 316 VAL A CA 1
ATOM 2566 C C . VAL A 1 316 ? -9.251 -6.281 19.927 1.00 97.94 316 VAL A C 1
ATOM 2568 O O . VAL A 1 316 ? -8.599 -5.587 20.694 1.00 97.94 316 VAL A O 1
ATOM 2571 N N . SER A 1 317 ? -8.919 -7.542 19.653 1.00 98.00 317 SER A N 1
ATOM 2572 C CA . SER A 1 317 ? -7.729 -8.205 20.210 1.00 98.00 317 SER A CA 1
ATOM 2573 C C . SER A 1 317 ? -6.593 -8.342 19.195 1.00 98.00 317 SER A C 1
ATOM 2575 O O . SER A 1 317 ? -5.441 -8.570 19.570 1.00 98.00 317 SER A O 1
ATOM 2577 N N . LYS A 1 318 ? -6.913 -8.239 17.897 1.00 98.44 318 LYS A N 1
ATOM 2578 C CA . LYS A 1 318 ? -5.966 -8.486 16.812 1.00 98.44 318 LYS A CA 1
ATOM 2579 C C . LYS A 1 318 ? -6.252 -7.629 15.588 1.00 98.44 318 LYS A C 1
ATOM 2581 O O . LYS A 1 318 ? -7.391 -7.534 15.142 1.00 98.44 318 LYS A O 1
ATOM 2586 N N . VAL A 1 319 ? -5.194 -7.119 14.973 1.00 98.31 319 VAL A N 1
ATOM 2587 C CA . VAL A 1 319 ? -5.214 -6.457 13.671 1.00 98.31 319 VAL A CA 1
ATOM 2588 C C . VAL A 1 319 ? -4.340 -7.224 12.679 1.00 98.31 319 VAL A C 1
ATOM 2590 O O . VAL A 1 319 ? -3.211 -7.611 12.990 1.00 98.31 319 VAL A O 1
ATOM 2593 N N . VAL A 1 320 ? -4.873 -7.460 11.478 1.00 97.75 320 VAL A N 1
ATOM 2594 C CA . VAL A 1 320 ? -4.164 -8.104 10.365 1.00 97.75 320 VAL A CA 1
ATOM 2595 C C . VAL A 1 320 ? -4.059 -7.148 9.179 1.00 97.75 320 VAL A C 1
ATOM 2597 O O . VAL A 1 320 ? -5.069 -6.720 8.628 1.00 97.75 320 VAL A O 1
ATOM 2600 N N . PHE A 1 321 ? -2.838 -6.846 8.751 1.00 97.31 321 PHE A N 1
ATOM 2601 C CA . PHE A 1 321 ? -2.561 -5.986 7.600 1.00 97.31 321 PHE A CA 1
ATOM 2602 C C . PHE A 1 321 ? -2.351 -6.825 6.336 1.00 97.31 321 PHE A C 1
ATOM 2604 O O . PHE A 1 321 ? -1.658 -7.845 6.366 1.00 97.31 321 PHE A O 1
ATOM 2611 N N . HIS A 1 322 ? -2.922 -6.386 5.213 1.00 96.25 322 HIS A N 1
ATOM 2612 C CA . HIS A 1 322 ? -2.825 -7.049 3.908 1.00 96.25 322 HIS A CA 1
ATOM 2613 C C . HIS A 1 322 ? -1.986 -6.218 2.925 1.00 96.25 322 HIS A C 1
ATOM 2615 O O . HIS A 1 322 ? -2.538 -5.393 2.180 1.00 96.25 322 HIS A O 1
ATOM 2621 N N . PRO A 1 323 ? -0.652 -6.421 2.907 1.00 94.88 323 PRO A N 1
ATOM 2622 C CA . PRO A 1 323 ? 0.237 -5.704 2.002 1.00 94.88 323 PRO A CA 1
ATOM 2623 C C . PRO A 1 323 ? 0.109 -6.212 0.556 1.00 94.88 323 PRO A C 1
ATOM 2625 O O . PRO A 1 323 ? -0.651 -7.133 0.253 1.00 94.88 323 PRO A O 1
ATOM 2628 N N . LYS A 1 324 ? 0.856 -5.597 -0.363 1.00 95.31 324 LYS A N 1
ATOM 2629 C CA . LYS A 1 324 ? 0.987 -6.011 -1.765 1.00 95.31 324 LYS A CA 1
ATOM 2630 C C . LYS A 1 324 ? 2.189 -6.923 -1.966 1.00 95.31 324 LYS A C 1
ATOM 2632 O O . LYS A 1 324 ? 3.263 -6.671 -1.423 1.00 95.31 324 LYS A O 1
ATOM 2637 N N . SER A 1 325 ? 2.009 -7.932 -2.821 1.00 95.31 325 SER A N 1
ATOM 2638 C CA . SER A 1 325 ? 3.030 -8.933 -3.168 1.00 95.31 325 SER A CA 1
ATOM 2639 C C . SER A 1 325 ? 4.271 -8.360 -3.830 1.00 95.31 325 SER A C 1
ATOM 2641 O O . SER A 1 325 ? 5.361 -8.913 -3.689 1.00 95.31 325 SER A O 1
ATOM 2643 N N . ILE A 1 326 ? 4.125 -7.241 -4.529 1.00 96.62 326 ILE A N 1
ATOM 2644 C CA . ILE A 1 326 ? 5.145 -6.642 -5.384 1.00 96.62 326 ILE A CA 1
ATOM 2645 C C . ILE A 1 326 ? 5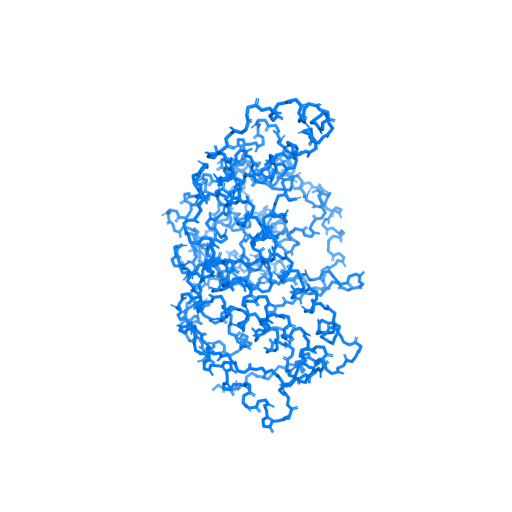.087 -5.114 -5.250 1.00 96.62 326 ILE A C 1
ATOM 2647 O O . ILE A 1 326 ? 4.080 -4.599 -4.765 1.00 96.62 326 ILE A O 1
ATOM 2651 N N . PRO A 1 327 ? 6.121 -4.368 -5.686 1.00 96.00 327 PRO A N 1
ATOM 2652 C CA . PRO A 1 327 ? 6.050 -2.913 -5.762 1.00 96.00 327 PRO A CA 1
ATOM 2653 C C . PRO A 1 327 ? 4.862 -2.482 -6.627 1.00 96.00 327 PRO A C 1
ATOM 2655 O O . PRO A 1 327 ? 4.824 -2.743 -7.833 1.00 96.00 327 PRO A O 1
ATOM 2658 N N . TRP A 1 328 ? 3.873 -1.855 -6.000 1.00 94.94 328 TRP A N 1
ATOM 2659 C CA . TRP A 1 328 ? 2.540 -1.687 -6.568 1.00 94.94 328 TRP A CA 1
ATOM 2660 C C . TRP A 1 328 ? 2.097 -0.235 -6.434 1.00 94.94 328 TRP A C 1
ATOM 2662 O O . TRP A 1 328 ? 2.299 0.391 -5.397 1.00 94.94 328 TRP A O 1
ATOM 2672 N N . PHE A 1 329 ? 1.560 0.336 -7.515 1.00 92.25 329 PHE A N 1
ATOM 2673 C CA . PHE A 1 329 ? 0.937 1.668 -7.515 1.00 92.25 329 PHE A CA 1
ATOM 2674 C C . PHE A 1 329 ? 1.815 2.795 -6.927 1.00 92.25 329 PHE A C 1
ATOM 2676 O O . PHE A 1 329 ? 1.320 3.839 -6.490 1.00 92.25 329 PHE A O 1
ATOM 2683 N N . VAL A 1 330 ? 3.141 2.629 -7.045 1.00 91.69 330 VAL A N 1
ATOM 2684 C CA . VAL A 1 330 ? 4.223 3.467 -6.495 1.00 91.69 330 VAL A CA 1
ATOM 2685 C C . VAL A 1 330 ? 4.368 3.359 -4.977 1.00 91.69 330 VAL A C 1
ATOM 2687 O O . VAL A 1 330 ? 5.448 3.030 -4.499 1.00 91.69 330 VAL A O 1
ATOM 2690 N N . SER A 1 331 ? 3.320 3.667 -4.219 1.00 90.06 331 SER A N 1
ATOM 2691 C CA . SER A 1 331 ? 3.413 3.865 -2.768 1.00 90.06 331 SER A CA 1
ATOM 2692 C C . SER A 1 331 ? 2.833 2.732 -1.935 1.00 90.06 331 SER A C 1
ATOM 2694 O O . SER A 1 331 ? 2.994 2.775 -0.720 1.00 90.06 331 SER A O 1
ATOM 2696 N N . ASP A 1 332 ? 2.172 1.743 -2.541 1.00 91.88 332 ASP A N 1
ATOM 2697 C CA . ASP A 1 332 ? 1.538 0.689 -1.759 1.00 91.88 332 ASP A CA 1
ATOM 2698 C C . ASP A 1 332 ? 2.586 -0.109 -0.978 1.00 91.88 332 ASP A C 1
ATOM 2700 O O . ASP A 1 332 ? 3.694 -0.405 -1.452 1.00 91.88 332 ASP A O 1
ATOM 2704 N N . VAL A 1 333 ? 2.184 -0.461 0.238 1.00 92.44 333 VAL A N 1
ATOM 2705 C CA . VAL A 1 333 ? 2.997 -1.195 1.194 1.00 92.44 333 VAL A CA 1
ATOM 2706 C C . VAL A 1 333 ? 3.231 -2.623 0.722 1.00 92.44 333 VAL A C 1
ATOM 2708 O O . VAL A 1 333 ? 2.297 -3.350 0.388 1.00 92.44 333 VAL A O 1
ATOM 2711 N N . THR A 1 334 ? 4.476 -3.062 0.841 1.00 94.38 334 THR A N 1
ATOM 2712 C CA . THR A 1 334 ? 4.916 -4.455 0.759 1.00 94.38 334 THR A CA 1
ATOM 2713 C C . THR A 1 334 ? 5.436 -4.941 2.129 1.00 94.38 334 THR A C 1
ATOM 2715 O O . THR A 1 334 ? 5.705 -4.123 3.013 1.00 94.38 334 THR A O 1
ATOM 2718 N N . PRO A 1 335 ? 5.621 -6.255 2.365 1.00 94.56 335 PRO A N 1
ATOM 2719 C CA . PRO A 1 335 ? 6.182 -6.759 3.619 1.00 94.56 335 PRO A CA 1
ATOM 2720 C C . PRO A 1 335 ? 7.567 -6.179 3.947 1.00 94.56 335 PRO A C 1
ATOM 2722 O O . PRO A 1 335 ? 7.782 -5.823 5.106 1.00 94.56 335 PRO A O 1
ATOM 2725 N N . PRO A 1 336 ? 8.497 -6.009 2.978 1.00 94.56 336 PRO A N 1
ATOM 2726 C CA . PRO A 1 336 ? 9.732 -5.265 3.220 1.00 94.56 336 PRO A CA 1
ATOM 2727 C C . PRO A 1 336 ? 9.514 -3.842 3.745 1.00 94.56 336 PRO A C 1
ATOM 2729 O O . PRO A 1 336 ? 10.225 -3.447 4.665 1.00 94.56 336 PRO A O 1
ATOM 2732 N N . ASP A 1 337 ? 8.522 -3.103 3.232 1.00 93.94 337 ASP A N 1
ATOM 2733 C CA . ASP A 1 337 ? 8.214 -1.748 3.718 1.00 93.94 337 ASP A CA 1
ATOM 2734 C C . ASP A 1 337 ? 7.736 -1.774 5.179 1.00 93.94 337 ASP A C 1
ATOM 2736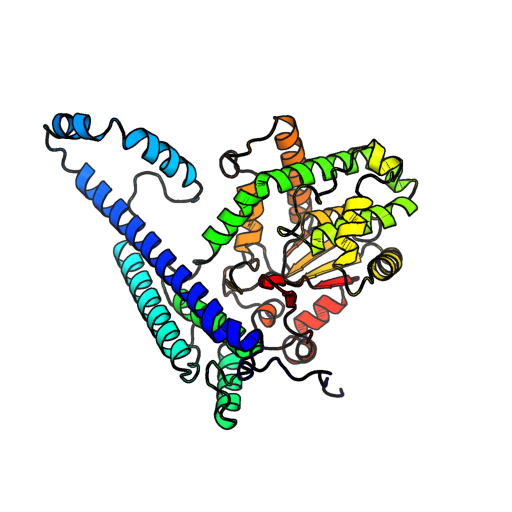 O O . ASP A 1 337 ? 8.186 -0.969 5.991 1.00 93.94 337 ASP A O 1
ATOM 2740 N N . PHE A 1 338 ? 6.872 -2.734 5.540 1.00 93.25 338 PHE A N 1
ATOM 2741 C CA . PHE A 1 338 ? 6.404 -2.905 6.922 1.00 93.25 338 PHE A CA 1
ATOM 2742 C C . PHE A 1 338 ? 7.568 -3.161 7.889 1.00 93.25 338 PHE A C 1
ATOM 2744 O O . PHE A 1 338 ? 7.609 -2.586 8.973 1.00 93.25 338 PHE A O 1
ATOM 2751 N N . ARG A 1 339 ? 8.543 -3.998 7.506 1.00 90.50 339 ARG A N 1
ATOM 2752 C CA . ARG A 1 339 ? 9.734 -4.244 8.339 1.00 90.50 339 ARG A CA 1
ATOM 2753 C C . ARG A 1 339 ? 10.642 -3.016 8.409 1.00 90.50 339 ARG A C 1
ATOM 2755 O O . ARG A 1 339 ? 11.123 -2.663 9.487 1.00 90.50 339 ARG A O 1
ATOM 2762 N N . ALA A 1 340 ? 10.863 -2.361 7.269 1.00 90.75 340 ALA A N 1
ATOM 2763 C CA . ALA A 1 340 ? 11.704 -1.173 7.177 1.00 90.75 340 ALA A CA 1
ATOM 2764 C C . ALA A 1 340 ? 11.162 -0.021 8.032 1.00 90.75 340 ALA A C 1
ATOM 2766 O O . ALA A 1 340 ? 11.956 0.666 8.665 1.00 90.75 340 ALA A O 1
ATOM 2767 N N . LEU A 1 341 ? 9.836 0.124 8.146 1.00 91.38 341 LEU A N 1
ATOM 2768 C CA . LEU A 1 341 ? 9.182 1.142 8.973 1.00 91.38 341 LEU A CA 1
ATOM 2769 C C . LEU A 1 341 ? 9.729 1.185 10.407 1.00 91.38 341 LEU A C 1
ATOM 2771 O O . LEU A 1 341 ? 10.079 2.261 10.889 1.00 91.38 341 LEU A O 1
ATOM 2775 N N . PHE A 1 342 ? 9.863 0.034 11.076 1.00 91.00 342 PHE A N 1
ATOM 2776 C CA . PHE A 1 342 ? 10.388 -0.017 12.447 1.00 91.00 342 PHE A CA 1
ATOM 2777 C C . PHE A 1 342 ? 11.854 0.410 12.505 1.00 91.00 342 PHE A C 1
ATOM 2779 O O . PHE A 1 342 ? 12.250 1.166 13.389 1.00 91.00 342 PHE A O 1
ATOM 2786 N N . THR A 1 343 ? 12.653 -0.017 11.526 1.00 90.81 343 THR A N 1
ATOM 2787 C CA . THR A 1 343 ? 14.070 0.362 11.439 1.00 90.81 343 THR A CA 1
ATOM 2788 C C . THR A 1 343 ? 14.221 1.865 11.200 1.00 90.81 343 THR A C 1
ATOM 2790 O O . THR A 1 343 ? 14.990 2.523 11.897 1.00 90.81 343 THR A O 1
ATOM 2793 N N . SER A 1 344 ? 13.439 2.431 10.280 1.00 91.06 344 SER A N 1
ATOM 2794 C CA . SER A 1 344 ? 13.422 3.864 9.986 1.00 91.06 344 SER A CA 1
ATOM 2795 C C . SER A 1 344 ? 12.973 4.697 11.187 1.00 91.06 344 SER A C 1
ATOM 2797 O O . SER A 1 344 ? 13.594 5.712 11.482 1.00 91.06 344 SER A O 1
ATOM 2799 N N . LEU A 1 345 ? 11.939 4.267 11.919 1.00 90.56 345 LEU A N 1
ATOM 2800 C CA . LEU A 1 345 ? 11.449 4.988 13.100 1.00 90.56 345 LEU A CA 1
ATOM 2801 C C . LEU A 1 345 ? 12.415 4.917 14.296 1.00 90.56 345 LEU A C 1
ATOM 2803 O O . LEU A 1 345 ? 12.444 5.839 15.109 1.00 90.56 345 LEU A O 1
ATOM 2807 N N . ARG A 1 346 ? 13.217 3.850 14.398 1.00 89.31 346 ARG A N 1
ATOM 2808 C CA . ARG A 1 346 ? 14.274 3.699 15.415 1.00 89.31 346 ARG A CA 1
ATOM 2809 C C . ARG A 1 346 ? 15.569 4.436 15.058 1.00 89.31 346 ARG A C 1
ATOM 2811 O O . ARG A 1 346 ? 16.379 4.681 15.948 1.00 89.31 346 ARG A O 1
ATOM 2818 N N . SER A 1 347 ? 15.785 4.761 13.785 1.00 87.50 347 SER A N 1
ATOM 2819 C CA . SER A 1 347 ? 17.017 5.394 13.315 1.00 87.50 347 SER A CA 1
ATOM 2820 C C . SER A 1 347 ? 17.151 6.824 13.844 1.00 87.50 347 SER A C 1
ATOM 2822 O O . SER A 1 347 ? 16.278 7.675 13.661 1.00 87.50 347 SER A O 1
ATOM 2824 N N . GLU A 1 348 ? 18.294 7.119 14.465 1.00 81.94 348 GLU A N 1
ATOM 2825 C CA . GLU A 1 348 ? 18.614 8.469 14.940 1.00 81.94 348 GLU A CA 1
ATOM 2826 C C . GLU A 1 348 ? 18.852 9.456 13.784 1.00 81.94 348 GLU A C 1
ATOM 2828 O O . GLU A 1 348 ? 18.681 10.665 13.966 1.00 81.94 348 GLU A O 1
ATOM 2833 N N . SER A 1 349 ? 19.209 8.937 12.603 1.00 83.06 349 SER A N 1
ATOM 2834 C CA . SER A 1 349 ? 19.584 9.691 11.402 1.00 83.06 349 SER A CA 1
ATOM 2835 C C . SER A 1 349 ? 18.530 9.688 10.297 1.00 83.06 349 SER A C 1
ATOM 2837 O O . SER A 1 349 ? 18.722 10.345 9.276 1.00 83.06 349 SER A O 1
ATOM 2839 N N . PHE A 1 350 ? 17.413 8.982 10.454 1.00 84.62 350 PHE A N 1
ATOM 2840 C CA . PHE A 1 350 ? 16.388 8.976 9.411 1.00 84.62 350 PHE A CA 1
ATOM 2841 C C . PHE A 1 350 ? 15.598 10.298 9.381 1.00 84.62 350 PHE A C 1
ATOM 2843 O O . PHE A 1 350 ? 15.378 10.859 8.307 1.00 84.62 350 PHE A O 1
ATOM 2850 N N . PHE A 1 351 ? 15.257 10.860 10.551 1.00 82.38 351 PHE A N 1
ATOM 2851 C CA . PHE A 1 351 ? 14.556 12.149 10.699 1.00 82.38 351 PHE A CA 1
ATOM 2852 C C . PHE A 1 351 ? 15.488 13.280 11.178 1.00 82.38 351 PHE A C 1
ATOM 2854 O O . PHE A 1 351 ? 15.351 13.792 12.290 1.00 82.38 351 PHE A O 1
ATOM 2861 N N . LEU A 1 352 ? 16.462 13.669 10.349 1.00 68.69 352 LEU A N 1
ATOM 2862 C CA . LEU A 1 352 ? 17.488 14.663 10.719 1.00 68.69 352 LEU A CA 1
ATOM 2863 C C . LEU A 1 352 ? 16.981 16.109 10.800 1.00 68.69 352 LEU A C 1
ATOM 2865 O O . LEU A 1 352 ? 17.427 16.862 11.663 1.00 68.69 352 LEU A O 1
ATOM 2869 N N . HIS A 1 353 ? 16.093 16.516 9.889 1.00 62.81 353 HIS A N 1
ATOM 2870 C CA . HIS A 1 353 ? 15.762 17.934 9.697 1.00 62.81 353 HIS A CA 1
ATOM 2871 C C . HIS A 1 353 ? 14.794 18.505 10.738 1.00 62.81 353 HIS A C 1
ATOM 2873 O O . HIS A 1 353 ? 14.843 19.703 10.997 1.00 62.81 353 HIS A O 1
ATOM 2879 N N . ASP A 1 354 ? 14.013 17.645 11.393 1.00 60.69 354 ASP A N 1
ATOM 2880 C CA . ASP A 1 354 ? 13.020 18.024 12.406 1.00 60.69 354 ASP A CA 1
ATOM 2881 C C . ASP A 1 354 ? 13.258 17.292 13.728 1.00 60.69 354 ASP A C 1
ATOM 2883 O O . ASP A 1 354 ? 12.309 16.979 14.442 1.00 60.69 354 ASP A O 1
ATOM 2887 N N . ALA A 1 355 ? 14.526 16.969 14.021 1.00 56.31 355 ALA A N 1
ATOM 2888 C CA . ALA A 1 355 ? 14.961 16.323 15.254 1.00 56.31 355 ALA A CA 1
ATOM 2889 C C . ALA A 1 355 ? 14.262 16.973 16.463 1.00 56.31 355 ALA A C 1
ATOM 2891 O O . ALA A 1 355 ? 14.617 18.094 16.837 1.00 56.31 355 ALA A O 1
ATOM 2892 N N . PRO A 1 356 ? 13.263 16.311 17.065 1.00 66.31 356 PRO A N 1
ATOM 2893 C CA . PRO A 1 356 ? 12.418 16.979 18.035 1.00 66.31 356 PRO A CA 1
ATOM 2894 C C . PRO A 1 356 ? 13.105 16.978 19.401 1.00 66.31 356 PRO A C 1
ATOM 2896 O O . PRO A 1 356 ? 14.226 16.475 19.558 1.00 66.31 356 PRO A O 1
ATOM 2899 N N . SER A 1 357 ? 12.426 17.546 20.398 1.00 77.56 357 SER A N 1
ATOM 2900 C CA . SER A 1 357 ? 12.864 17.505 21.794 1.00 77.56 357 SER A CA 1
ATOM 2901 C C . SER A 1 357 ? 13.184 16.073 22.249 1.00 77.56 357 SER A C 1
ATOM 2903 O O . SER A 1 357 ? 12.701 15.090 21.679 1.00 77.56 357 SER A O 1
ATOM 2905 N N . GLY A 1 358 ? 13.990 15.949 23.310 1.00 82.75 358 GLY A N 1
ATOM 2906 C CA . GLY A 1 358 ? 14.272 14.647 23.926 1.00 82.75 358 GLY A CA 1
ATOM 2907 C C . GLY A 1 358 ? 12.991 13.882 24.275 1.00 82.75 358 GLY A C 1
ATOM 2908 O O . GLY A 1 358 ? 12.902 12.688 24.000 1.00 82.75 358 GLY A O 1
ATOM 2909 N N . ASP A 1 359 ? 11.970 14.589 24.762 1.00 87.19 359 ASP A N 1
ATOM 2910 C CA . ASP A 1 359 ? 10.681 14.009 25.148 1.00 87.19 359 ASP A CA 1
ATOM 2911 C C . ASP A 1 359 ? 9.931 13.397 23.960 1.00 87.19 359 ASP A C 1
ATOM 2913 O O . ASP A 1 359 ? 9.469 12.263 24.047 1.00 87.19 359 ASP A O 1
ATOM 2917 N N . ALA A 1 360 ? 9.879 14.079 22.813 1.00 87.56 360 ALA A N 1
ATOM 2918 C CA . ALA A 1 360 ? 9.206 13.557 21.622 1.00 87.56 360 ALA A CA 1
ATOM 2919 C C . ALA A 1 360 ? 9.871 12.276 21.089 1.00 87.56 360 ALA A C 1
ATOM 2921 O O . ALA A 1 360 ? 9.193 11.360 20.619 1.00 87.56 360 ALA A O 1
ATOM 2922 N N . ARG A 1 361 ? 11.205 12.172 21.198 1.00 87.69 361 ARG A N 1
ATOM 2923 C CA . ARG A 1 361 ? 11.928 10.934 20.861 1.00 87.69 361 ARG A CA 1
ATOM 2924 C C . ARG A 1 361 ? 11.604 9.805 21.835 1.00 87.69 361 ARG A C 1
ATOM 2926 O O . ARG A 1 361 ? 11.459 8.664 21.404 1.00 87.69 361 ARG A O 1
ATOM 2933 N N . ILE A 1 362 ? 11.474 10.112 23.126 1.00 91.56 362 ILE A N 1
ATOM 2934 C CA . ILE A 1 362 ? 11.081 9.135 24.149 1.00 91.56 362 ILE A CA 1
ATOM 2935 C C . ILE A 1 362 ? 9.653 8.644 23.888 1.00 91.56 362 ILE A C 1
ATOM 2937 O O . ILE A 1 362 ? 9.438 7.437 23.846 1.00 91.56 362 ILE A O 1
ATOM 2941 N N . GLN A 1 363 ? 8.704 9.547 23.634 1.00 93.19 363 GLN A N 1
ATOM 2942 C CA . GLN A 1 363 ? 7.311 9.209 23.320 1.00 93.19 363 GLN A CA 1
ATOM 2943 C C . GLN A 1 363 ? 7.210 8.308 22.083 1.00 93.19 363 GLN A C 1
ATOM 2945 O O . GLN A 1 363 ? 6.560 7.263 22.134 1.00 93.19 363 GLN A O 1
ATOM 2950 N N . LEU A 1 364 ? 7.923 8.648 21.001 1.00 93.25 364 LEU A N 1
ATOM 2951 C CA . LEU A 1 364 ? 7.991 7.790 19.816 1.00 93.25 364 LEU A CA 1
ATOM 2952 C C . LEU A 1 364 ? 8.608 6.424 20.146 1.00 93.25 364 LEU A C 1
ATOM 2954 O O . LEU A 1 364 ? 8.055 5.398 19.769 1.00 93.25 364 LEU A O 1
ATOM 2958 N N . SER A 1 365 ? 9.714 6.382 20.891 1.00 93.94 365 SER A N 1
ATOM 2959 C CA . SER A 1 365 ? 10.355 5.125 21.299 1.00 93.94 365 SER A CA 1
ATOM 2960 C C . SER A 1 365 ? 9.427 4.226 22.129 1.00 93.94 365 SER A C 1
ATOM 2962 O O . SER A 1 365 ? 9.409 3.006 21.933 1.00 93.94 365 SER A O 1
ATOM 2964 N N . THR A 1 366 ? 8.623 4.809 23.022 1.00 95.38 366 THR A N 1
ATOM 2965 C CA . THR A 1 366 ? 7.605 4.093 23.803 1.00 95.38 366 THR A CA 1
ATOM 2966 C C . THR A 1 366 ? 6.536 3.496 22.890 1.00 95.38 366 THR A C 1
ATOM 2968 O O . THR A 1 366 ? 6.252 2.300 22.989 1.00 95.38 366 THR A O 1
ATOM 2971 N N . LEU A 1 367 ? 6.008 4.287 21.949 1.00 95.88 367 LEU A N 1
ATOM 2972 C CA . LEU A 1 367 ? 5.026 3.830 20.961 1.00 95.88 367 LEU A CA 1
ATOM 2973 C C . LEU A 1 367 ? 5.566 2.666 20.112 1.00 95.88 367 LEU A C 1
ATOM 2975 O O . LEU A 1 367 ? 4.904 1.639 19.967 1.00 95.88 367 LEU A O 1
ATOM 2979 N N . LEU A 1 368 ? 6.802 2.780 19.618 1.00 95.88 368 LEU A N 1
ATOM 2980 C CA . LEU A 1 368 ? 7.454 1.725 18.833 1.00 95.88 368 LEU A CA 1
ATOM 2981 C C . LEU A 1 368 ? 7.640 0.440 19.631 1.00 9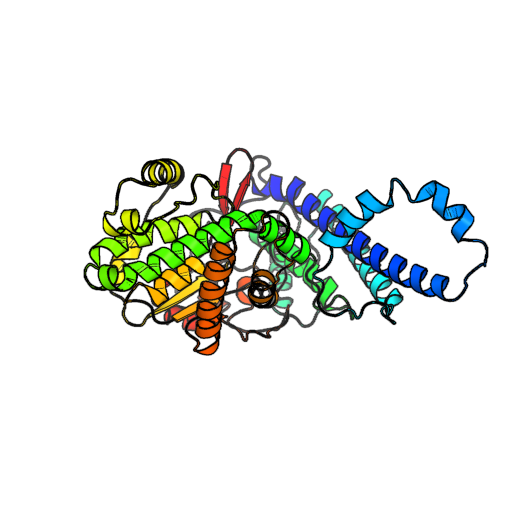5.88 368 LEU A C 1
ATOM 2983 O O . LEU A 1 368 ? 7.375 -0.643 19.118 1.00 95.88 368 LEU A O 1
ATOM 2987 N N . THR A 1 369 ? 8.047 0.555 20.895 1.00 97.50 369 THR A N 1
ATOM 2988 C CA . THR A 1 369 ? 8.216 -0.605 21.781 1.00 97.50 369 THR A CA 1
ATOM 2989 C C . THR A 1 369 ? 6.890 -1.343 21.966 1.00 97.50 369 THR A C 1
ATOM 2991 O O . THR A 1 369 ? 6.859 -2.574 21.960 1.00 97.50 369 THR A O 1
ATOM 2994 N N . ARG A 1 370 ? 5.774 -0.610 22.078 1.00 97.56 370 ARG A N 1
ATOM 2995 C CA . ARG A 1 370 ? 4.431 -1.199 22.141 1.00 97.56 370 ARG A CA 1
ATOM 2996 C C . ARG A 1 370 ? 4.070 -1.932 20.845 1.00 97.56 370 ARG A C 1
ATOM 2998 O O . ARG A 1 370 ? 3.630 -3.078 20.904 1.00 97.56 370 ARG A O 1
ATOM 3005 N N . TRP A 1 371 ? 4.306 -1.325 19.683 1.00 97.56 371 TRP A N 1
ATOM 3006 C CA . TRP A 1 371 ? 4.025 -1.961 18.388 1.00 97.56 371 TRP A CA 1
ATOM 3007 C C . TRP A 1 371 ? 4.888 -3.198 18.126 1.00 97.56 371 TRP A C 1
ATOM 3009 O O . TRP A 1 371 ? 4.375 -4.207 17.648 1.00 97.56 371 TRP A O 1
ATOM 3019 N N . GLU A 1 372 ? 6.174 -3.165 18.479 1.00 96.75 372 GLU A N 1
ATOM 3020 C CA . GLU A 1 372 ? 7.068 -4.328 18.395 1.00 96.75 372 GLU A CA 1
ATOM 3021 C C . GLU A 1 372 ? 6.541 -5.486 19.258 1.00 96.75 372 GLU A C 1
ATOM 3023 O O . GLU A 1 372 ? 6.472 -6.624 18.790 1.00 96.75 372 GLU A O 1
ATOM 3028 N N . GLN A 1 373 ? 6.059 -5.199 20.475 1.00 98.06 373 GLN A N 1
ATOM 3029 C CA . GLN A 1 373 ? 5.406 -6.205 21.319 1.00 98.06 373 GLN A CA 1
ATOM 3030 C C . GLN A 1 373 ? 4.095 -6.727 20.717 1.00 98.06 373 GLN A C 1
ATOM 3032 O O . GLN A 1 373 ? 3.777 -7.904 20.892 1.00 98.06 373 GLN A O 1
ATOM 3037 N N . TYR A 1 374 ? 3.319 -5.893 20.018 1.00 98.12 374 TYR A N 1
ATOM 3038 C CA . TYR A 1 374 ? 2.121 -6.351 19.308 1.00 98.12 374 TYR A CA 1
ATOM 3039 C C . TYR A 1 374 ? 2.451 -7.306 18.179 1.00 98.12 374 TYR A C 1
ATOM 3041 O O . TYR A 1 374 ? 1.752 -8.307 18.023 1.00 98.12 374 TYR A O 1
ATOM 3049 N N . VAL A 1 375 ? 3.522 -7.040 17.438 1.00 97.12 375 VAL A N 1
ATOM 3050 C CA . VAL A 1 375 ? 4.010 -7.953 16.405 1.00 97.12 375 VAL A CA 1
ATOM 3051 C C . VAL A 1 375 ? 4.496 -9.264 17.031 1.00 97.12 375 VAL A C 1
ATOM 3053 O O . VAL A 1 375 ? 4.090 -10.336 16.586 1.00 97.12 375 VAL A O 1
ATOM 3056 N N . GLU A 1 376 ? 5.289 -9.202 18.105 1.00 97.38 376 GLU A N 1
ATOM 3057 C CA . GLU A 1 376 ? 5.805 -10.387 18.809 1.00 97.38 376 GLU A CA 1
ATOM 3058 C C . GLU A 1 376 ? 4.680 -11.268 19.382 1.00 97.38 376 GLU A C 1
ATOM 3060 O O . GLU A 1 376 ? 4.700 -12.491 19.239 1.00 97.38 376 GLU A O 1
ATOM 3065 N N . LYS A 1 377 ? 3.667 -10.650 19.999 1.00 97.50 377 LYS A N 1
ATOM 3066 C CA . LYS A 1 377 ? 2.516 -11.345 20.602 1.00 97.50 377 LYS A CA 1
ATOM 3067 C C . LYS A 1 377 ? 1.431 -11.716 19.583 1.00 97.50 377 LYS A C 1
ATOM 3069 O O . LYS A 1 377 ? 0.477 -12.406 19.938 1.00 97.50 377 LYS A O 1
ATOM 3074 N N . GLY A 1 378 ? 1.549 -11.263 18.334 1.00 97.50 378 GLY A N 1
ATOM 3075 C CA . GLY A 1 378 ? 0.585 -11.515 17.260 1.00 97.50 378 GLY A CA 1
ATOM 3076 C C . GLY A 1 378 ? -0.713 -10.702 17.341 1.00 97.50 378 GLY A C 1
ATOM 3077 O O . GLY A 1 378 ? -1.673 -11.042 16.641 1.00 97.50 378 GLY A O 1
ATOM 3078 N N . ALA A 1 379 ? -0.745 -9.651 18.168 1.00 98.31 379 ALA A N 1
ATOM 3079 C CA . ALA A 1 379 ? -1.817 -8.656 18.182 1.00 98.31 379 ALA A CA 1
ATOM 3080 C C . ALA A 1 379 ? -1.785 -7.809 16.902 1.00 98.31 379 ALA A C 1
ATOM 3082 O O . ALA A 1 379 ? -2.834 -7.512 16.347 1.00 98.31 379 ALA A O 1
ATOM 3083 N N . PHE A 1 380 ? -0.595 -7.504 16.378 1.00 97.94 380 PHE A N 1
ATOM 3084 C CA . PHE A 1 380 ? -0.399 -7.035 15.006 1.00 97.94 380 PHE A CA 1
ATOM 3085 C C . PHE A 1 380 ? 0.205 -8.165 14.179 1.00 97.94 380 PHE A C 1
ATOM 3087 O O . PHE A 1 380 ? 1.143 -8.831 14.612 1.00 97.94 380 PHE A O 1
ATOM 3094 N N . ALA A 1 381 ? -0.312 -8.384 12.976 1.00 96.12 381 ALA A N 1
ATOM 3095 C CA . ALA A 1 381 ? 0.252 -9.358 12.052 1.00 96.12 381 ALA A CA 1
ATOM 3096 C C . ALA A 1 381 ? 0.090 -8.901 10.604 1.00 96.12 381 ALA A C 1
ATOM 3098 O O . ALA A 1 381 ? -0.899 -8.264 10.253 1.00 96.12 381 ALA A O 1
ATOM 3099 N N . LEU A 1 382 ? 1.023 -9.286 9.740 1.00 96.44 382 LEU A N 1
ATOM 3100 C CA . LEU A 1 382 ? 0.752 -9.314 8.307 1.00 96.44 382 LEU A CA 1
ATOM 3101 C C . LEU A 1 382 ? -0.082 -10.564 7.980 1.00 96.44 382 LEU A C 1
ATOM 3103 O O . LEU A 1 382 ? 0.012 -11.586 8.666 1.00 96.44 382 LEU A O 1
ATOM 3107 N N . SER A 1 383 ? -0.876 -10.513 6.911 1.00 95.88 383 SER A N 1
ATOM 3108 C CA . SER A 1 383 ? -1.587 -11.689 6.388 1.00 95.88 383 SER A CA 1
ATOM 3109 C C . SER A 1 383 ? -0.645 -12.760 5.819 1.00 95.88 383 SER A C 1
ATOM 3111 O O . SER A 1 383 ? -1.063 -13.886 5.565 1.00 95.88 383 SER A O 1
ATOM 3113 N N . VAL A 1 384 ? 0.641 -12.438 5.683 1.00 95.56 384 VAL A N 1
ATOM 3114 C CA . VAL A 1 384 ? 1.741 -13.321 5.280 1.00 95.56 384 VAL A CA 1
ATOM 3115 C C . VAL A 1 384 ? 2.887 -13.240 6.298 1.00 95.56 384 VAL A C 1
ATOM 3117 O O . VAL A 1 384 ? 2.909 -12.313 7.106 1.00 95.56 384 VAL A O 1
ATOM 3120 N N . PRO A 1 385 ? 3.853 -14.177 6.310 1.00 95.75 385 PRO A N 1
ATOM 3121 C CA . PRO A 1 385 ? 5.038 -14.054 7.157 1.00 95.75 385 PRO A CA 1
ATOM 3122 C C . PRO A 1 385 ? 5.766 -12.711 6.985 1.00 95.75 385 PRO A C 1
ATOM 3124 O O . PRO A 1 385 ? 5.876 -12.186 5.880 1.00 95.75 385 PRO A O 1
ATOM 3127 N N . LEU A 1 386 ? 6.329 -12.174 8.073 1.00 92.00 386 LEU A N 1
ATOM 3128 C CA . LEU A 1 386 ? 7.051 -10.894 8.027 1.00 92.00 386 LEU A CA 1
ATOM 3129 C C . LEU A 1 386 ? 8.195 -10.909 7.016 1.00 92.00 386 LEU A C 1
ATOM 3131 O O . LEU A 1 386 ? 8.400 -9.906 6.348 1.00 92.00 386 LEU A O 1
ATOM 3135 N N . GLU A 1 387 ? 8.894 -12.036 6.867 1.00 93.81 387 GLU A N 1
ATOM 3136 C CA . GLU A 1 387 ? 10.041 -12.202 5.964 1.00 93.81 387 GLU A CA 1
ATOM 3137 C C . GLU A 1 387 ? 9.668 -12.525 4.510 1.00 93.81 387 GLU A C 1
ATOM 3139 O O . GLU A 1 387 ? 10.558 -12.769 3.691 1.00 93.81 387 GLU A O 1
ATOM 3144 N N . THR A 1 388 ? 8.374 -12.518 4.168 1.00 94.75 388 THR A N 1
ATOM 3145 C CA . THR A 1 388 ? 7.909 -12.748 2.796 1.00 94.75 388 THR A CA 1
ATOM 3146 C C . THR A 1 388 ? 8.600 -11.786 1.833 1.00 94.75 388 THR A C 1
ATOM 3148 O O . THR A 1 388 ? 8.631 -10.564 2.033 1.00 94.75 388 THR A O 1
ATOM 3151 N N . LYS A 1 389 ? 9.196 -12.354 0.782 1.00 95.50 389 LYS A N 1
ATOM 3152 C CA . LYS A 1 389 ? 9.916 -11.589 -0.239 1.00 95.50 389 LYS A CA 1
ATOM 3153 C C . LYS A 1 389 ? 8.949 -11.052 -1.288 1.00 95.50 389 LYS A C 1
ATOM 3155 O O . LYS A 1 389 ? 7.853 -11.573 -1.479 1.00 95.50 389 LYS A O 1
ATOM 3160 N N . LEU A 1 390 ? 9.388 -10.024 -2.013 1.00 95.69 390 LEU A N 1
ATOM 3161 C CA . LEU A 1 390 ? 8.642 -9.525 -3.167 1.00 95.69 390 LEU A CA 1
ATOM 3162 C C . LEU A 1 390 ? 8.430 -10.656 -4.186 1.00 95.69 390 LEU A C 1
ATOM 3164 O O . LEU A 1 390 ? 9.384 -11.358 -4.533 1.00 95.69 390 LEU A O 1
ATOM 3168 N N . GLY A 1 391 ? 7.191 -10.808 -4.651 1.00 95.62 391 GLY A N 1
ATOM 3169 C CA . GLY A 1 391 ? 6.777 -11.798 -5.647 1.00 95.62 391 GLY A CA 1
ATOM 3170 C C . GLY A 1 391 ? 6.605 -13.229 -5.129 1.00 95.62 391 GLY A C 1
ATOM 3171 O O . GLY A 1 391 ? 6.356 -14.139 -5.921 1.00 95.62 391 GLY A O 1
ATOM 3172 N N . GLU A 1 392 ? 6.757 -13.460 -3.822 1.00 95.81 392 GLU A N 1
ATOM 3173 C CA . GLU A 1 392 ? 6.541 -14.776 -3.224 1.00 95.81 392 GLU A CA 1
ATOM 3174 C C . GLU A 1 392 ? 5.048 -15.136 -3.223 1.00 95.81 392 GLU A C 1
ATOM 3176 O O . GLU A 1 392 ? 4.220 -14.401 -2.686 1.00 95.81 392 GLU A O 1
ATOM 3181 N N . LYS A 1 393 ? 4.720 -16.275 -3.847 1.00 95.81 393 LYS A N 1
ATOM 3182 C CA . LYS A 1 393 ? 3.344 -16.735 -4.074 1.00 95.81 393 LYS A CA 1
ATOM 3183 C C . LYS A 1 393 ? 2.651 -17.115 -2.775 1.00 95.81 393 LYS A C 1
ATOM 3185 O O . LYS A 1 393 ? 3.180 -17.925 -2.011 1.00 95.81 393 LYS A O 1
ATOM 3190 N N . ASN A 1 394 ? 1.432 -16.627 -2.581 1.00 95.69 394 ASN A N 1
ATOM 3191 C CA . ASN A 1 394 ? 0.576 -17.040 -1.480 1.00 95.69 394 ASN A CA 1
ATOM 3192 C C . ASN A 1 394 ? -0.918 -16.804 -1.800 1.00 95.69 394 ASN A C 1
ATOM 3194 O O . ASN A 1 394 ? -1.344 -15.715 -2.174 1.00 95.69 394 ASN A O 1
ATOM 3198 N N . GLU A 1 395 ? -1.752 -17.826 -1.584 1.00 93.25 395 GLU A N 1
ATOM 3199 C CA . GLU A 1 395 ? -3.176 -17.833 -1.965 1.00 93.25 395 GLU A CA 1
ATOM 3200 C C . GLU A 1 395 ? -4.067 -16.829 -1.207 1.00 93.25 395 GLU A C 1
ATOM 3202 O O . GLU A 1 395 ? -5.199 -16.590 -1.627 1.00 93.25 395 GLU A O 1
ATOM 3207 N N . ILE A 1 396 ? -3.593 -16.251 -0.096 1.00 91.69 396 ILE A N 1
ATOM 3208 C CA . ILE A 1 396 ? -4.290 -15.178 0.639 1.00 91.69 396 ILE A CA 1
ATOM 3209 C C . ILE A 1 396 ? -3.679 -13.790 0.396 1.00 91.69 396 ILE A C 1
ATOM 3211 O O . ILE A 1 396 ? -4.031 -12.824 1.067 1.00 91.69 396 ILE A O 1
ATOM 3215 N N . TYR A 1 397 ? -2.760 -13.695 -0.562 1.00 91.31 397 TYR A N 1
ATOM 3216 C CA . TYR A 1 397 ? -1.902 -12.535 -0.769 1.00 91.31 397 TYR A CA 1
ATOM 3217 C C . TYR A 1 397 ? -1.864 -12.078 -2.229 1.00 91.31 397 TYR A C 1
ATOM 3219 O O . TYR A 1 397 ? -1.977 -10.885 -2.505 1.00 91.31 397 TYR A O 1
ATOM 3227 N N . ASP A 1 398 ? -1.773 -13.032 -3.159 1.00 94.56 398 ASP A N 1
ATOM 3228 C CA . ASP A 1 398 ? -1.584 -12.781 -4.593 1.00 94.56 398 ASP A CA 1
ATOM 3229 C C . ASP A 1 398 ? -2.730 -11.944 -5.192 1.00 94.56 398 ASP A C 1
ATOM 3231 O O . ASP A 1 398 ? -2.500 -11.041 -6.002 1.00 94.56 398 ASP A O 1
ATOM 3235 N N . PHE A 1 399 ? -3.957 -12.160 -4.698 1.00 95.31 399 PHE A N 1
ATOM 3236 C CA . PHE A 1 399 ? -5.173 -11.478 -5.152 1.00 95.31 399 PHE A CA 1
ATOM 3237 C C . PHE A 1 399 ? -5.076 -9.948 -5.099 1.00 95.31 399 PHE A C 1
ATOM 3239 O O . PHE A 1 399 ? -5.626 -9.266 -5.959 1.00 95.31 399 PHE A O 1
ATOM 3246 N N . TRP A 1 400 ? -4.345 -9.388 -4.132 1.00 94.50 400 TRP A N 1
ATOM 3247 C CA . TRP A 1 400 ? -4.229 -7.934 -3.972 1.00 94.50 400 TRP A CA 1
ATOM 3248 C C . TRP A 1 400 ? -3.442 -7.246 -5.094 1.00 94.50 400 TRP A C 1
ATOM 3250 O O . TRP A 1 400 ? -3.455 -6.018 -5.191 1.00 94.50 400 TRP A O 1
ATOM 3260 N N . THR A 1 401 ? -2.767 -8.035 -5.928 1.00 95.19 401 THR A N 1
ATOM 3261 C CA . THR A 1 401 ? -2.001 -7.611 -7.110 1.00 95.19 401 THR A CA 1
ATOM 3262 C C . THR A 1 401 ? -2.483 -8.299 -8.395 1.00 95.19 401 THR A C 1
ATOM 3264 O O . THR A 1 401 ? -1.839 -8.203 -9.444 1.00 95.19 401 THR A O 1
ATOM 3267 N N . ALA A 1 402 ? -3.619 -8.997 -8.325 1.00 94.38 402 ALA A N 1
ATOM 3268 C CA . ALA A 1 402 ? -4.304 -9.578 -9.470 1.00 94.38 402 ALA A CA 1
ATOM 3269 C C . ALA A 1 402 ? -5.080 -8.488 -10.243 1.00 94.38 402 ALA A C 1
ATOM 3271 O O . ALA A 1 402 ? -5.386 -7.428 -9.690 1.00 94.38 402 ALA A O 1
ATOM 3272 N N . PRO A 1 403 ? -5.446 -8.720 -11.517 1.00 92.12 403 PRO A N 1
ATOM 3273 C CA . PRO A 1 403 ? -6.226 -7.750 -12.286 1.00 92.12 403 PRO A CA 1
ATOM 3274 C C . PRO A 1 403 ? -7.716 -7.742 -11.910 1.00 92.12 403 PRO A C 1
ATOM 3276 O O . PRO A 1 403 ? -8.499 -7.010 -12.516 1.00 92.12 403 PRO A O 1
ATOM 3279 N N . ASN A 1 404 ? -8.129 -8.602 -10.977 1.00 89.62 404 ASN A N 1
ATOM 3280 C CA . ASN A 1 404 ? -9.528 -8.855 -10.680 1.00 89.62 404 ASN A CA 1
ATOM 3281 C C . ASN A 1 404 ? -10.117 -7.809 -9.723 1.00 89.62 404 ASN A C 1
ATOM 3283 O O . ASN A 1 404 ? -9.490 -7.458 -8.722 1.00 89.62 404 ASN A O 1
ATOM 3287 N N . PRO A 1 405 ? -11.351 -7.349 -9.975 1.00 88.44 405 PRO A N 1
ATOM 3288 C CA . PRO A 1 405 ? -12.106 -6.577 -8.997 1.00 88.44 405 PRO A CA 1
ATOM 3289 C C . PRO A 1 405 ? -12.484 -7.436 -7.779 1.00 88.44 405 PRO A C 1
ATOM 3291 O O . PRO A 1 405 ? -12.571 -8.662 -7.855 1.00 88.44 405 PRO A O 1
ATOM 3294 N N . TYR A 1 406 ? -12.769 -6.800 -6.640 1.00 89.25 406 TYR A N 1
ATOM 3295 C CA . TYR A 1 406 ? -13.008 -7.513 -5.376 1.00 89.25 406 TYR A CA 1
ATOM 3296 C C . TYR A 1 406 ? -14.256 -8.399 -5.367 1.00 89.25 406 TYR A C 1
ATOM 3298 O O . TYR A 1 406 ? -14.290 -9.382 -4.629 1.00 89.25 406 TYR A O 1
ATOM 3306 N N . TRP A 1 407 ? -15.257 -8.128 -6.208 1.00 87.31 407 TRP A N 1
ATOM 3307 C CA . TRP A 1 407 ? -16.424 -9.009 -6.328 1.00 87.31 407 TRP A CA 1
ATOM 3308 C C . TRP A 1 407 ? -16.089 -10.389 -6.921 1.00 87.31 407 TRP A C 1
ATOM 3310 O O . TRP A 1 407 ? -16.840 -11.337 -6.702 1.00 87.31 407 TRP A O 1
ATOM 3320 N N . ASP A 1 408 ? -14.942 -10.538 -7.591 1.00 89.25 408 ASP A N 1
ATOM 3321 C CA . ASP A 1 408 ? -14.447 -11.828 -8.085 1.00 89.25 408 ASP A CA 1
ATOM 3322 C C . ASP A 1 408 ? -13.718 -12.640 -6.995 1.00 89.25 408 ASP A C 1
ATOM 3324 O O . ASP A 1 408 ? -13.367 -13.799 -7.226 1.00 89.25 408 ASP A O 1
ATOM 3328 N N . MET A 1 409 ? -13.477 -12.073 -5.8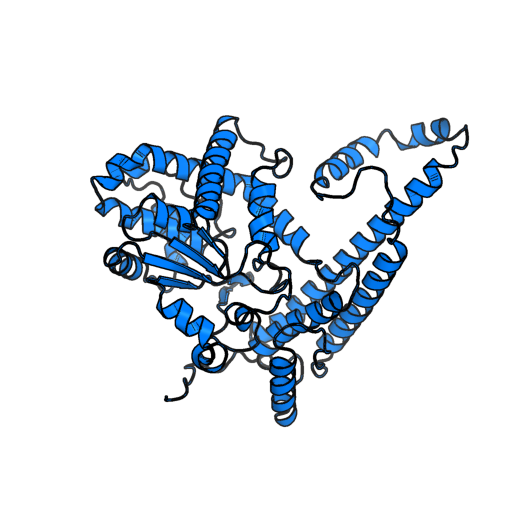03 1.00 92.56 409 MET A N 1
ATOM 3329 C CA . MET A 1 409 ? -12.644 -12.690 -4.758 1.00 92.56 409 MET A CA 1
ATOM 3330 C C . MET A 1 409 ? -13.139 -14.080 -4.343 1.00 92.56 409 MET A C 1
ATOM 3332 O O . MET A 1 409 ? -12.325 -14.969 -4.113 1.00 92.56 409 MET A O 1
ATOM 3336 N N . ILE A 1 410 ? -14.456 -14.302 -4.304 1.00 93.56 410 ILE A N 1
ATOM 3337 C CA . ILE A 1 410 ? -15.042 -15.607 -3.956 1.00 93.56 410 ILE A CA 1
ATOM 3338 C C . ILE A 1 410 ? -14.580 -16.698 -4.932 1.00 93.56 410 ILE A C 1
ATOM 3340 O O . ILE A 1 410 ? -14.288 -17.818 -4.518 1.00 93.56 410 ILE A O 1
ATOM 3344 N N . GLU A 1 411 ? -14.513 -16.380 -6.226 1.00 93.88 411 GLU A N 1
ATOM 3345 C CA . GLU A 1 411 ? -14.122 -17.331 -7.267 1.00 93.88 411 GLU A CA 1
ATOM 3346 C C . GLU A 1 411 ? -12.599 -17.416 -7.410 1.00 93.88 411 GLU A C 1
ATOM 3348 O O . GLU A 1 411 ? -12.045 -18.507 -7.541 1.00 93.88 411 GLU A O 1
ATOM 3353 N N . LYS A 1 412 ? -11.919 -16.265 -7.402 1.00 93.38 412 LYS A N 1
ATOM 3354 C CA . LYS A 1 412 ? -10.493 -16.160 -7.745 1.00 93.38 412 LYS A CA 1
ATOM 3355 C C . LYS A 1 412 ? -9.561 -16.351 -6.555 1.00 93.38 412 LYS A C 1
ATOM 3357 O O . LYS A 1 412 ? -8.435 -16.793 -6.744 1.00 93.38 412 LYS A O 1
ATOM 3362 N N . ALA A 1 413 ? -10.020 -16.053 -5.344 1.00 95.62 413 ALA A N 1
ATOM 3363 C CA . ALA A 1 413 ? -9.243 -16.175 -4.114 1.00 95.62 413 ALA A CA 1
ATOM 3364 C C . ALA A 1 413 ? -10.105 -16.712 -2.953 1.00 95.62 413 ALA A C 1
ATOM 3366 O O . ALA A 1 413 ? -10.239 -16.060 -1.914 1.00 95.62 413 ALA A O 1
ATOM 3367 N N . PRO A 1 414 ? -10.683 -17.924 -3.079 1.00 96.44 414 PRO A N 1
ATOM 3368 C CA . PRO A 1 414 ? -11.603 -18.468 -2.079 1.00 96.44 414 PRO A CA 1
ATOM 3369 C C . PRO A 1 414 ? -10.971 -18.592 -0.685 1.00 96.44 414 PRO A C 1
ATOM 3371 O O . PRO A 1 414 ? -11.643 -18.375 0.318 1.00 96.44 414 PRO A O 1
ATOM 3374 N N . LYS A 1 415 ? -9.666 -18.887 -0.596 1.00 96.88 415 LYS A N 1
ATOM 3375 C CA . LYS A 1 415 ? -8.943 -18.943 0.687 1.00 96.88 415 LYS A CA 1
ATOM 3376 C C . LYS A 1 415 ? -8.837 -17.575 1.358 1.00 96.88 415 LYS A C 1
ATOM 3378 O O . LYS A 1 415 ? -8.992 -17.489 2.575 1.00 96.88 415 LYS A O 1
ATOM 3383 N N . LEU A 1 416 ? -8.607 -16.514 0.580 1.00 96.56 416 LEU A N 1
ATOM 3384 C CA . LEU A 1 416 ? -8.621 -15.145 1.091 1.00 96.56 416 LEU A CA 1
ATOM 3385 C C . LEU A 1 416 ? -10.015 -14.788 1.604 1.00 96.56 416 LEU A C 1
ATOM 3387 O O . LEU A 1 416 ? -10.149 -14.314 2.728 1.00 96.56 416 LEU A O 1
ATOM 3391 N N . PHE A 1 417 ? -11.047 -15.078 0.811 1.00 96.69 417 PHE A N 1
ATOM 3392 C CA . PHE A 1 417 ? -12.429 -14.802 1.187 1.00 96.69 417 PHE A CA 1
ATOM 3393 C C . PHE A 1 417 ? -12.826 -15.512 2.493 1.00 96.69 417 PHE A C 1
ATOM 3395 O O . PHE A 1 417 ? -13.369 -14.885 3.401 1.00 96.69 417 PHE A O 1
ATOM 3402 N N . GLU A 1 418 ? -12.485 -16.796 2.643 1.00 97.25 418 GLU A N 1
ATOM 3403 C CA . GLU A 1 418 ? -12.734 -17.540 3.885 1.00 97.25 418 GLU A CA 1
ATOM 3404 C C . GLU A 1 418 ? -11.907 -17.026 5.076 1.00 97.25 418 GLU A C 1
ATOM 3406 O O . GLU A 1 418 ? -12.385 -17.078 6.209 1.00 97.25 418 GLU A O 1
ATOM 3411 N N . SER A 1 419 ? -10.706 -16.481 4.849 1.00 96.31 419 SER A N 1
ATOM 3412 C CA . SER A 1 419 ? -9.927 -15.801 5.896 1.00 96.31 419 SER A CA 1
ATOM 3413 C C . SER A 1 419 ? -10.592 -14.494 6.340 1.00 96.31 419 SER A C 1
ATOM 3415 O O . SER A 1 419 ? -10.730 -14.259 7.539 1.00 96.31 419 SER A O 1
ATOM 3417 N N . LEU A 1 420 ? -11.055 -13.664 5.397 1.00 96.94 420 LEU A N 1
ATOM 3418 C CA . LEU A 1 420 ? -11.713 -12.386 5.697 1.00 96.94 420 LEU A CA 1
ATOM 3419 C C . LEU A 1 420 ? -13.075 -12.564 6.378 1.00 96.94 420 LEU A C 1
ATOM 3421 O O . LEU A 1 420 ? -13.457 -11.724 7.183 1.00 96.94 420 LEU A O 1
ATOM 3425 N N . LYS A 1 421 ? -13.777 -13.682 6.153 1.00 96.75 421 LYS A N 1
ATOM 3426 C CA . LYS A 1 421 ? -15.000 -14.031 6.905 1.00 96.75 421 LYS A CA 1
ATOM 3427 C C . LYS A 1 421 ? -14.778 -14.230 8.406 1.00 96.75 421 LYS A C 1
ATOM 3429 O O . LYS A 1 421 ? -15.744 -14.221 9.160 1.00 96.75 421 LYS A O 1
ATOM 3434 N N . GLN A 1 422 ? -13.536 -14.450 8.834 1.00 96.31 422 GLN A N 1
ATOM 3435 C CA . GLN A 1 422 ? -13.178 -14.536 10.253 1.00 96.31 422 GLN A CA 1
ATOM 3436 C C . GLN A 1 422 ? -12.903 -13.157 10.867 1.00 96.31 422 GLN A C 1
ATOM 3438 O O . GLN A 1 422 ? -12.683 -13.061 12.073 1.00 96.31 422 GLN A O 1
ATOM 3443 N N . SER A 1 423 ? -12.867 -12.106 10.048 1.00 97.69 423 SER A N 1
ATOM 3444 C CA . SER A 1 423 ? -12.712 -10.734 10.508 1.00 97.69 423 SER A CA 1
ATOM 3445 C C . SER A 1 423 ? -14.024 -10.221 11.093 1.00 97.69 423 SER A C 1
ATOM 3447 O O . SER A 1 423 ? -15.092 -10.432 10.521 1.00 97.69 423 SER A O 1
ATOM 3449 N N . GLY A 1 424 ? -13.944 -9.524 12.224 1.00 97.75 424 GLY A N 1
ATOM 3450 C CA . GLY A 1 424 ? -15.065 -8.771 12.774 1.00 97.75 424 GLY A CA 1
ATOM 3451 C C . GLY A 1 424 ? -15.362 -7.522 11.948 1.00 97.75 424 GLY A C 1
ATOM 3452 O O . GLY A 1 424 ? -16.529 -7.181 11.772 1.00 97.75 424 GLY A O 1
ATOM 3453 N N . LEU A 1 425 ? -14.327 -6.879 11.396 1.00 96.69 425 LEU A N 1
ATOM 3454 C CA . LEU A 1 425 ? -14.424 -5.696 10.540 1.00 96.69 425 LEU A CA 1
ATOM 3455 C C . LEU A 1 425 ? -13.263 -5.673 9.536 1.00 96.69 425 LEU A C 1
ATOM 3457 O O . LEU A 1 425 ? -12.106 -5.806 9.926 1.00 96.69 425 LEU A O 1
ATOM 3461 N N . VAL A 1 426 ? -13.563 -5.435 8.257 1.00 95.94 426 VAL A N 1
ATOM 3462 C CA . VAL A 1 426 ? -12.550 -5.256 7.203 1.00 95.94 426 VAL A CA 1
ATOM 3463 C C . VAL A 1 426 ? -12.556 -3.803 6.740 1.00 95.94 426 VAL A C 1
ATOM 3465 O O . VAL A 1 426 ? -13.566 -3.310 6.238 1.00 95.94 426 VAL A O 1
ATOM 3468 N N . ILE A 1 427 ? -11.423 -3.126 6.892 1.00 94.19 427 ILE A N 1
ATOM 3469 C CA . ILE A 1 427 ? -11.214 -1.728 6.524 1.00 94.19 427 ILE A CA 1
ATOM 3470 C C . ILE A 1 427 ? -10.443 -1.692 5.205 1.00 94.19 427 ILE A C 1
ATOM 3472 O O . ILE A 1 427 ? -9.282 -2.094 5.126 1.00 94.19 427 ILE A O 1
ATOM 3476 N N . PHE A 1 428 ? -11.094 -1.197 4.154 1.00 91.38 428 PHE A N 1
ATOM 3477 C CA . PHE A 1 428 ? -10.461 -0.968 2.858 1.00 91.38 428 PHE A CA 1
ATOM 3478 C C . PHE A 1 428 ? -9.967 0.469 2.774 1.00 91.38 428 PHE A C 1
ATOM 3480 O O . PHE A 1 428 ? -10.763 1.405 2.676 1.00 91.38 428 PHE A O 1
ATOM 3487 N N . LYS A 1 429 ? -8.648 0.647 2.775 1.00 84.38 429 LYS A N 1
ATOM 3488 C CA . LYS A 1 429 ? -8.045 1.964 2.637 1.00 84.38 429 LYS A CA 1
ATOM 3489 C C . LYS A 1 429 ? -8.031 2.390 1.170 1.00 84.38 429 LYS A C 1
ATOM 3491 O O . LYS A 1 429 ? -7.390 1.770 0.331 1.00 84.38 429 LYS A O 1
ATOM 3496 N N . ALA A 1 430 ? -8.751 3.457 0.839 1.00 67.88 430 ALA A N 1
ATOM 3497 C CA . ALA A 1 430 ? -8.721 4.028 -0.504 1.00 67.88 430 ALA A CA 1
ATOM 3498 C C . ALA A 1 430 ? -7.510 4.943 -0.691 1.00 67.88 430 ALA A C 1
ATOM 3500 O O . ALA A 1 430 ? -7.166 5.720 0.205 1.00 67.88 430 ALA A O 1
ATOM 3501 N N . ARG A 1 431 ? -6.937 4.949 -1.896 1.00 62.06 431 ARG A N 1
ATOM 3502 C CA . ARG A 1 431 ? -5.969 5.976 -2.280 1.00 62.06 431 ARG A CA 1
ATOM 3503 C C . ARG A 1 431 ? -6.710 7.276 -2.569 1.00 62.06 431 ARG A C 1
ATOM 3505 O O . ARG A 1 431 ? -7.509 7.329 -3.501 1.00 62.06 431 ARG A O 1
ATOM 3512 N N . LEU A 1 432 ? -6.388 8.343 -1.843 1.00 50.81 432 LEU A N 1
ATOM 3513 C CA . LEU A 1 432 ? -6.735 9.702 -2.254 1.00 50.81 432 LEU A CA 1
ATOM 3514 C C . LEU A 1 432 ? -5.701 10.158 -3.288 1.00 50.81 432 LEU A C 1
ATOM 3516 O O . LEU A 1 432 ? -4.532 10.356 -2.962 1.00 50.81 432 LEU A O 1
ATOM 3520 N N . THR A 1 433 ? -6.095 10.299 -4.554 1.00 45.19 433 THR A N 1
ATOM 3521 C CA . THR A 1 433 ? -5.243 11.002 -5.523 1.00 45.19 433 THR A CA 1
ATOM 3522 C C . THR A 1 433 ? -5.643 12.465 -5.571 1.00 45.19 433 THR A C 1
ATOM 3524 O O . THR A 1 433 ? -6.772 12.781 -5.952 1.00 45.19 433 THR A O 1
ATOM 3527 N N . ASP A 1 434 ? -4.713 13.350 -5.216 1.00 38.12 434 ASP A N 1
ATOM 3528 C CA . ASP A 1 434 ? -4.844 14.773 -5.499 1.00 38.12 434 ASP A CA 1
ATOM 3529 C C . ASP A 1 434 ? -4.664 14.984 -7.007 1.00 38.12 434 ASP A C 1
ATOM 3531 O O . ASP A 1 434 ? -3.583 14.771 -7.563 1.00 38.12 434 ASP A O 1
ATOM 3535 N N . SER A 1 435 ? -5.759 15.314 -7.688 1.00 36.62 435 SER A N 1
ATOM 3536 C CA . SER A 1 435 ? -5.739 15.685 -9.100 1.00 36.62 435 SER A CA 1
ATOM 3537 C C . SER A 1 435 ? -5.989 17.174 -9.290 1.00 36.62 435 SER A C 1
ATOM 3539 O O . SER A 1 435 ? -6.639 17.563 -10.246 1.00 36.62 435 SER A O 1
ATOM 3541 N N . GLY A 1 436 ? -5.508 18.028 -8.381 1.00 31.31 436 GLY A N 1
ATOM 3542 C CA . GLY A 1 436 ? -5.472 19.484 -8.541 1.00 31.31 436 GLY A CA 1
ATOM 3543 C C . GLY A 1 436 ? -6.835 20.180 -8.500 1.00 31.31 436 GLY A C 1
ATOM 3544 O O . GLY A 1 436 ? -6.917 21.281 -7.970 1.00 31.31 436 GLY A O 1
ATOM 3545 N N . HIS A 1 437 ? -7.905 19.566 -9.013 1.00 29.09 437 HIS A N 1
ATOM 3546 C CA . HIS A 1 437 ? -9.265 20.100 -9.098 1.00 29.09 437 HIS A CA 1
ATOM 3547 C C . HIS A 1 437 ? -10.348 19.088 -8.671 1.00 29.09 437 HIS A C 1
ATOM 3549 O O . HIS A 1 437 ? -11.482 19.506 -8.483 1.00 29.09 437 HIS A O 1
ATOM 3555 N N . ASN A 1 438 ? -10.024 17.800 -8.459 1.00 29.92 438 ASN A N 1
ATOM 3556 C CA . ASN A 1 438 ? -10.923 16.804 -7.853 1.00 29.92 438 ASN A CA 1
ATOM 3557 C C . ASN A 1 438 ? -10.127 15.794 -7.003 1.00 29.92 438 ASN A C 1
ATOM 3559 O O . ASN A 1 438 ? -9.261 15.079 -7.512 1.00 29.92 438 ASN A O 1
ATOM 3563 N N . LYS A 1 439 ? -10.423 15.693 -5.703 1.00 35.72 439 LYS A N 1
ATOM 3564 C CA . LYS A 1 439 ? -9.943 14.575 -4.877 1.00 35.72 439 LYS A CA 1
ATOM 3565 C C . LYS A 1 439 ? -10.836 13.372 -5.181 1.00 35.72 439 LYS A C 1
ATOM 3567 O O . LYS A 1 439 ? -12.023 13.409 -4.882 1.00 35.72 439 LYS A O 1
ATOM 3572 N N . THR A 1 440 ? -10.284 12.332 -5.802 1.00 33.19 440 THR A N 1
ATOM 3573 C CA . THR A 1 440 ? -11.017 11.080 -6.060 1.00 33.19 440 THR A CA 1
ATOM 3574 C C . THR A 1 440 ? -10.387 9.973 -5.224 1.00 33.19 440 THR A C 1
ATOM 3576 O O . THR A 1 440 ? -9.162 9.817 -5.245 1.00 33.19 440 THR A O 1
ATOM 3579 N N . SER A 1 441 ? -11.205 9.240 -4.466 1.00 36.97 441 SER A N 1
ATOM 3580 C CA . SER A 1 441 ? -10.789 8.010 -3.800 1.00 36.97 441 SER A CA 1
ATOM 3581 C C . SER A 1 441 ? -10.860 6.854 -4.796 1.00 36.97 441 SER A C 1
ATOM 3583 O O . SER A 1 441 ? -11.906 6.583 -5.381 1.00 36.97 441 SER A O 1
ATOM 3585 N N . LEU A 1 442 ? -9.734 6.178 -5.006 1.00 41.41 442 LEU A N 1
ATOM 3586 C CA . LEU A 1 442 ? -9.677 4.942 -5.777 1.00 41.41 442 LEU A CA 1
ATOM 3587 C C . LEU A 1 442 ? -9.505 3.787 -4.793 1.00 41.41 442 LEU A C 1
ATOM 3589 O O . LEU A 1 442 ? -8.476 3.676 -4.123 1.00 41.41 442 LEU A O 1
ATOM 3593 N N . VAL A 1 443 ? -10.521 2.935 -4.699 1.00 45.19 443 VAL A N 1
ATOM 3594 C CA . VAL A 1 443 ? -10.378 1.578 -4.167 1.00 45.19 443 VAL A CA 1
ATOM 3595 C C . VAL A 1 443 ? -10.441 0.657 -5.375 1.00 45.19 443 VAL A C 1
ATOM 3597 O O . VAL A 1 443 ? -11.383 0.737 -6.167 1.00 45.19 443 VAL A O 1
ATOM 3600 N N . ASN A 1 444 ? -9.449 -0.219 -5.533 1.00 42.09 444 ASN A N 1
ATOM 3601 C CA . ASN A 1 444 ? -9.530 -1.274 -6.539 1.00 42.09 444 ASN A CA 1
ATOM 3602 C C . ASN A 1 444 ? -10.835 -2.057 -6.323 1.00 42.09 444 ASN A C 1
ATOM 3604 O O . ASN A 1 444 ? -11.024 -2.656 -5.276 1.00 42.09 444 ASN A O 1
ATOM 3608 N N . GLY A 1 445 ? -11.757 -2.026 -7.289 1.00 38.41 445 GLY A N 1
ATOM 3609 C CA . GLY A 1 445 ? -12.982 -2.831 -7.247 1.00 38.41 445 GLY A CA 1
ATOM 3610 C C . GLY A 1 445 ? -14.220 -2.230 -6.563 1.00 38.41 445 GLY A C 1
ATOM 3611 O O . GLY A 1 445 ? -15.135 -3.001 -6.287 1.00 38.41 445 GLY A O 1
ATOM 3612 N N . THR A 1 446 ? -14.312 -0.914 -6.316 1.00 30.33 446 THR A N 1
ATOM 3613 C CA . THR A 1 446 ? -15.581 -0.276 -5.867 1.00 30.33 446 THR A CA 1
ATOM 3614 C C . THR A 1 446 ? -16.097 0.846 -6.779 1.00 30.33 446 THR A C 1
ATOM 3616 O O . THR A 1 446 ? -16.640 1.837 -6.288 1.00 30.33 446 THR A O 1
ATOM 3619 N N . HIS A 1 447 ? -15.956 0.704 -8.098 1.00 28.39 447 HIS A N 1
ATOM 3620 C CA . HIS A 1 447 ? -16.728 1.509 -9.054 1.00 28.39 447 HIS A CA 1
ATOM 3621 C C . HIS A 1 447 ? -17.839 0.678 -9.688 1.00 28.39 447 HIS A C 1
ATOM 3623 O O . HIS A 1 447 ? -17.533 -0.458 -10.119 1.00 28.39 447 HIS A O 1
#

Sequence (447 aa):
MTLFVPTYPPCDPTDKNGFSYETVLKRWPIILTKLIDHIHRVNHELTMAATRSSTEGSVDPNWETRVEEGKAIIEKVSKLKYEMARDRALHTEGSVDPNWETRVEEGKAIIEKVSKLKYEMARDRALQPIGDDGEADVGTYNLELAKLGEQGKNTWFTAPWLYAECNLYRLLRSWFAITTYWRYYDPFLSGKEDSFKASSAAIYKLAATMHEFEETKAELEEDPSKLDVLFNEMIQMCLWGNATDLSLLTNLTHEDILKLQSVGKEAQDERKAFILRDDEKVAFEYLTTLKDARVDFILDNDLVFADFLVTYTPYVSKVVFHPKSIPWFVSDVTPPDFRALFTSLRSESFFLHDAPSGDARIQLSTLLTRWEQYVEKGAFALSVPLETKLGEKNEIYDFWTAPNPYWDMIEKAPKLFESLKQSGLVIFKARLTDSGHNKTSLVNGTH

Organism: Sanghuangporus baumii (NCBI:txid108892)